Protein AF-A0A9W4T3N7-F1 (afdb_monomer_lite)

InterPro domains:
  IPR002043 Uracil-DNA glycosylase family 1 [cd10027] (283-373)
  IPR002305 Aminoacyl-tRNA synthetase, class Ic [PF00579] (2-232)
  IPR002306 Tryptophan-tRNA ligase [PR01039] (121-142)
  IPR002306 Tryptophan-tRNA ligase [PR01039] (175-185)
  IPR002306 Tryptophan-tRNA ligase [TIGR00233] (2-210)
  IPR014729 Rossmann-like alpha/beta/alpha sandwich fold [G3DSA:3.40.50.620] (2-275)
  IPR018085 Uracil-DNA glycosylase, active site [PS00130] (320-329)
  IPR036895 Uracil-DNA glycosylase-like domain superfamily [G3DSA:3.40.470.10] (276-375)
  IPR036895 Uracil-DNA glycosylase-like domain superfamily [SSF52141] (275-373)
  IPR050203 Tryptophan--tRNA ligase [PTHR43766] (2-276)

Organism: NCBI:txid1117311

Foldseek 3Di:
DLVVCLVCLVVDQAEAEPALLLVPQPDDPPDPSVVVLLLVLLLSVLLVRDLSYLYAYPVLACLLVVQLVVLVVLDDLVLLVPDPQLVVVCVVVVNDGDPSSSSVLSSVLSVQQLPDDDPPDEDEDEPVCVVSLVVSQSSQVSSCVVVVHNLGDRHHYDHDPDPPQAAFQAGLVHGADPVVVGDDDLPDDLVRLLVSLQPGDQVCLVRGPLNVVVCVVDVPLVPDDSNRNSNVSSVVSNVSSVSSVVSSVVCSVVSVVSRVVSSVVSNVSSCCSPPVVPCPDPVVVVVVVVVVVCLVPDDDPPRPCQAPVVCVQDPPVPDDDDDDDPDDDPDRQQRRNDPQAGPPLVDHDPVRVVVQVCCCVPVVDHGDSGRHPHD

Structure (mmCIF, N/CA/C/O backbone):
data_AF-A0A9W4T3N7-F1
#
_entry.id   AF-A0A9W4T3N7-F1
#
loop_
_atom_site.group_PDB
_atom_site.id
_atom_site.type_symbol
_atom_site.label_atom_id
_atom_site.label_alt_id
_atom_site.label_comp_id
_atom_site.label_asym_id
_atom_site.label_entity_id
_atom_site.label_seq_id
_atom_site.pdbx_PDB_ins_code
_atom_site.Cartn_x
_atom_site.Cartn_y
_atom_site.Cartn_z
_atom_site.occupancy
_atom_site.B_iso_or_equiv
_atom_site.auth_seq_id
_atom_site.auth_comp_id
_atom_site.auth_asym_id
_atom_site.auth_atom_id
_atom_site.pdbx_PDB_model_num
ATOM 1 N N . VAL A 1 1 ? 6.215 -7.880 -13.942 1.00 71.31 1 VAL A N 1
ATOM 2 C CA . VAL A 1 1 ? 4.908 -7.477 -13.373 1.00 71.31 1 VAL A CA 1
ATOM 3 C C . VAL A 1 1 ? 4.055 -6.769 -14.417 1.00 71.31 1 VAL A C 1
ATOM 5 O O . VAL A 1 1 ? 3.164 -7.428 -14.924 1.00 71.31 1 VAL A O 1
ATOM 8 N N . ILE A 1 2 ? 4.371 -5.537 -14.850 1.00 83.56 2 ILE A N 1
ATOM 9 C CA . ILE A 1 2 ? 3.553 -4.792 -15.842 1.00 83.56 2 ILE A CA 1
ATOM 10 C C . ILE A 1 2 ? 3.265 -5.611 -17.113 1.00 83.56 2 ILE A C 1
ATOM 12 O O . ILE A 1 2 ? 2.117 -5.724 -17.512 1.00 83.56 2 ILE A O 1
ATOM 16 N N . HIS A 1 3 ? 4.271 -6.270 -17.699 1.00 82.62 3 HIS A N 1
ATOM 17 C CA . HIS A 1 3 ? 4.066 -7.124 -18.880 1.00 82.62 3 HIS A CA 1
ATOM 18 C C . HIS A 1 3 ? 3.048 -8.259 -18.668 1.00 82.62 3 HIS A C 1
ATOM 20 O O . HIS A 1 3 ? 2.334 -8.618 -19.594 1.00 82.62 3 HIS A O 1
ATOM 26 N N . HIS A 1 4 ? 2.980 -8.829 -17.462 1.00 83.56 4 HIS A N 1
ATOM 27 C CA . HIS A 1 4 ? 1.992 -9.858 -17.140 1.00 83.56 4 HIS A CA 1
ATOM 28 C C . HIS A 1 4 ? 0.598 -9.237 -16.993 1.00 83.56 4 HIS A C 1
ATOM 30 O O . HIS A 1 4 ? -0.352 -9.750 -17.567 1.00 83.56 4 HIS A O 1
ATOM 36 N N . ILE A 1 5 ? 0.503 -8.080 -16.324 1.00 88.50 5 ILE A N 1
ATOM 37 C CA . ILE A 1 5 ? -0.749 -7.322 -16.194 1.00 88.50 5 ILE A CA 1
ATOM 38 C C . ILE A 1 5 ? -1.322 -6.973 -17.573 1.00 88.50 5 ILE A C 1
ATOM 40 O O . ILE A 1 5 ? -2.506 -7.180 -17.807 1.00 88.50 5 ILE A O 1
ATOM 44 N N . LEU A 1 6 ? -0.482 -6.544 -18.523 1.00 90.31 6 LEU A N 1
ATOM 45 C CA . LEU A 1 6 ? -0.919 -6.229 -19.888 1.00 90.31 6 LEU A CA 1
ATOM 46 C C . LEU A 1 6 ? -1.632 -7.395 -20.593 1.00 90.31 6 LEU A C 1
ATOM 48 O O . LEU A 1 6 ? -2.456 -7.136 -21.466 1.00 90.31 6 LEU A O 1
ATOM 52 N N . LYS A 1 7 ? -1.321 -8.649 -20.232 1.00 88.75 7 LYS A N 1
ATOM 53 C CA . LYS A 1 7 ? -1.946 -9.849 -20.809 1.00 88.75 7 LYS A CA 1
ATOM 54 C C . LYS A 1 7 ? -3.311 -10.166 -20.204 1.00 88.75 7 LYS A C 1
ATOM 56 O O . LYS A 1 7 ? -4.112 -10.773 -20.892 1.00 88.75 7 LYS A O 1
ATOM 61 N N . ILE A 1 8 ? -3.547 -9.772 -18.953 1.00 88.62 8 ILE A N 1
ATOM 62 C CA . ILE A 1 8 ? -4.749 -10.145 -18.188 1.00 88.62 8 ILE A CA 1
ATOM 63 C C . ILE A 1 8 ? -5.710 -8.971 -17.956 1.00 88.62 8 ILE A C 1
ATOM 65 O O . ILE A 1 8 ? -6.823 -9.176 -17.490 1.00 88.62 8 ILE A O 1
ATOM 69 N N . GLN A 1 9 ? -5.299 -7.735 -18.261 1.00 92.25 9 GLN A N 1
ATOM 70 C CA . GLN A 1 9 ? -6.059 -6.509 -17.957 1.00 92.25 9 GLN A CA 1
ATOM 71 C C . GLN A 1 9 ? -7.451 -6.422 -18.606 1.00 92.25 9 GLN A C 1
ATOM 73 O O . GLN A 1 9 ? -8.238 -5.557 -18.237 1.00 92.25 9 GLN A O 1
ATOM 78 N N . ASN A 1 10 ? -7.739 -7.269 -19.598 1.00 91.38 10 ASN A N 1
ATOM 79 C CA . ASN A 1 10 ? -9.054 -7.340 -20.236 1.00 91.38 10 ASN A CA 1
ATOM 80 C C . ASN A 1 10 ? -9.939 -8.446 -19.641 1.00 91.38 10 ASN A C 1
ATOM 82 O O . ASN A 1 10 ? -11.150 -8.401 -19.827 1.00 91.38 10 ASN A O 1
ATOM 86 N N . ASP A 1 11 ? -9.346 -9.394 -18.914 1.00 89.69 11 ASP A N 1
ATOM 87 C CA . ASP A 1 11 ? -10.037 -10.555 -18.343 1.00 89.69 11 ASP A CA 1
ATOM 88 C C . ASP A 1 11 ? -10.332 -10.370 -16.843 1.00 89.69 11 ASP A C 1
ATOM 90 O O . ASP A 1 11 ? -11.192 -11.050 -16.284 1.00 89.69 11 ASP A O 1
ATOM 94 N N . TYR A 1 12 ? -9.624 -9.445 -16.185 1.00 88.69 12 TYR A N 1
ATOM 95 C CA . TYR A 1 12 ? -9.721 -9.180 -14.749 1.00 88.69 12 TYR A CA 1
ATOM 96 C C . TYR A 1 12 ? -9.955 -7.698 -14.458 1.00 88.69 12 TYR A C 1
ATOM 98 O O . TYR A 1 12 ? -9.434 -6.820 -15.146 1.00 88.69 12 TYR A O 1
ATOM 106 N N . GLU A 1 13 ? -10.656 -7.416 -13.358 1.00 90.31 13 GLU A N 1
ATOM 107 C CA . GLU A 1 13 ? -10.581 -6.103 -12.718 1.00 90.31 13 GLU A CA 1
ATOM 108 C C . GLU A 1 13 ? -9.212 -5.975 -12.039 1.00 90.31 13 GLU A C 1
ATOM 110 O O . GLU A 1 13 ? -8.920 -6.646 -11.049 1.00 90.31 13 GLU A O 1
ATOM 115 N N . VAL A 1 14 ? -8.339 -5.142 -12.605 1.00 93.81 14 VAL A N 1
ATOM 116 C CA . VAL A 1 14 ? -6.969 -4.982 -12.112 1.00 93.81 14 VAL A CA 1
ATOM 117 C C . VAL A 1 14 ? -6.893 -3.765 -11.203 1.00 93.81 14 VAL A C 1
ATOM 119 O O . VAL A 1 14 ? -7.109 -2.639 -11.645 1.00 93.81 14 VAL A O 1
ATOM 122 N N . ILE A 1 15 ? -6.496 -3.977 -9.952 1.00 95.19 15 ILE A N 1
ATOM 123 C CA . ILE A 1 15 ? -6.216 -2.911 -8.987 1.00 95.19 15 ILE A CA 1
ATOM 124 C C . ILE A 1 15 ? -4.699 -2.742 -8.874 1.00 95.19 15 ILE A C 1
ATOM 126 O O . ILE A 1 15 ? -3.970 -3.709 -8.649 1.00 95.19 15 ILE A O 1
ATOM 130 N N . ILE A 1 16 ? -4.209 -1.511 -9.034 1.00 95.88 16 ILE A N 1
ATOM 131 C CA . ILE A 1 16 ? -2.785 -1.187 -8.895 1.00 95.88 16 ILE A CA 1
ATOM 132 C C . ILE A 1 16 ? -2.634 -0.066 -7.880 1.00 95.88 16 ILE A C 1
ATOM 134 O O . ILE A 1 16 ? -3.007 1.079 -8.120 1.00 95.88 16 ILE A O 1
ATOM 138 N N . MET A 1 17 ? -2.036 -0.398 -6.746 1.00 96.50 17 MET A N 1
ATOM 139 C CA . MET A 1 17 ? -1.778 0.562 -5.687 1.00 96.50 17 MET A CA 1
ATOM 140 C C . MET A 1 17 ? -0.408 1.217 -5.863 1.00 96.50 17 MET A C 1
ATOM 142 O O . MET A 1 17 ? 0.618 0.537 -5.956 1.00 96.50 17 MET A O 1
ATOM 146 N N . ILE A 1 18 ? -0.376 2.546 -5.836 1.00 96.38 18 ILE A N 1
ATOM 147 C CA . ILE A 1 18 ? 0.845 3.311 -5.596 1.00 96.38 18 ILE A CA 1
ATOM 148 C C . ILE A 1 18 ? 1.039 3.382 -4.081 1.00 96.38 18 ILE A C 1
ATOM 150 O O . ILE A 1 18 ? 0.340 4.114 -3.384 1.00 96.38 18 ILE A O 1
ATOM 154 N N . ALA A 1 19 ? 1.972 2.567 -3.594 1.00 94.62 19 ALA A N 1
ATOM 155 C CA . ALA A 1 19 ? 2.269 2.339 -2.183 1.00 94.62 19 ALA A CA 1
ATOM 156 C C . ALA A 1 19 ? 3.093 3.489 -1.564 1.00 94.62 19 ALA A C 1
ATOM 158 O O . ALA A 1 19 ? 4.269 3.326 -1.225 1.00 94.62 19 ALA A O 1
ATOM 159 N N . ASP A 1 20 ? 2.505 4.681 -1.481 1.00 94.00 20 ASP A N 1
ATOM 160 C CA . ASP A 1 20 ? 3.176 5.872 -0.961 1.00 94.00 20 ASP A CA 1
ATOM 161 C C . ASP A 1 20 ? 3.433 5.797 0.552 1.00 94.00 20 ASP A C 1
ATOM 163 O O . ASP A 1 20 ? 4.513 6.197 0.983 1.00 94.00 20 ASP A O 1
ATOM 167 N N . LEU A 1 21 ? 2.557 5.178 1.351 1.00 94.00 21 LEU A N 1
ATOM 168 C CA . LEU A 1 21 ? 2.820 4.955 2.782 1.00 94.00 21 LEU A CA 1
ATOM 169 C C . LEU A 1 21 ? 4.005 4.004 3.007 1.00 94.00 21 LEU A C 1
ATOM 171 O O . LEU A 1 21 ? 4.862 4.276 3.845 1.00 94.00 21 LEU A O 1
ATOM 175 N N . HIS A 1 22 ? 4.133 2.940 2.203 1.00 93.94 22 HIS A N 1
ATOM 176 C CA . HIS A 1 22 ? 5.321 2.066 2.239 1.00 93.94 22 HIS A CA 1
ATOM 177 C C . HIS A 1 22 ? 6.610 2.806 1.883 1.00 93.94 22 HIS A C 1
ATOM 179 O O . HIS A 1 22 ? 7.685 2.449 2.359 1.00 93.94 22 HIS A O 1
ATOM 185 N N . SER A 1 23 ? 6.533 3.846 1.052 1.00 91.06 23 SER A N 1
ATOM 186 C CA . SER A 1 23 ? 7.713 4.646 0.716 1.00 91.06 23 SER A CA 1
ATOM 187 C C . SER A 1 23 ? 8.202 5.517 1.880 1.00 91.06 23 SER A C 1
ATOM 189 O O . SER A 1 23 ? 9.373 5.894 1.898 1.00 91.06 23 SER A O 1
ATOM 191 N N . LEU A 1 24 ? 7.347 5.775 2.878 1.00 90.62 24 LEU A N 1
ATOM 192 C CA . LEU A 1 24 ? 7.669 6.565 4.068 1.00 90.62 24 LEU A CA 1
ATOM 193 C C . LEU A 1 24 ? 8.380 5.761 5.167 1.00 90.62 24 LEU A C 1
ATOM 195 O O . LEU A 1 24 ? 8.830 6.357 6.142 1.00 90.62 24 LEU A O 1
ATOM 199 N N . THR A 1 25 ? 8.554 4.439 5.019 1.00 90.56 25 THR A N 1
ATOM 200 C CA . THR A 1 25 ? 9.294 3.627 6.009 1.00 90.56 25 THR A CA 1
ATOM 201 C C . THR A 1 25 ? 10.758 4.048 6.142 1.00 90.56 25 THR A C 1
ATOM 203 O O . THR A 1 25 ? 11.396 3.757 7.149 1.00 90.56 25 THR A O 1
ATOM 206 N N . ILE A 1 26 ? 11.303 4.690 5.103 1.00 87.25 26 ILE A N 1
ATOM 207 C CA . ILE A 1 26 ? 12.635 5.303 5.088 1.00 87.25 26 ILE A CA 1
ATOM 208 C C . ILE A 1 26 ? 12.457 6.729 4.539 1.00 87.25 26 ILE A C 1
ATOM 210 O O . ILE A 1 26 ? 12.508 6.933 3.319 1.00 87.25 26 ILE A O 1
ATOM 214 N N . PRO A 1 27 ? 12.157 7.713 5.407 1.00 81.38 27 PRO A N 1
ATOM 215 C CA . PRO A 1 27 ? 11.766 9.046 4.977 1.00 81.38 27 PRO A CA 1
ATOM 216 C C . PRO A 1 27 ? 12.944 9.806 4.359 1.00 81.38 27 PRO A C 1
ATOM 218 O O . PRO A 1 27 ? 14.017 9.939 4.940 1.00 81.38 27 PRO A O 1
ATOM 221 N N . LYS A 1 28 ? 12.718 10.362 3.169 1.00 84.44 28 LYS A N 1
ATOM 222 C CA . LYS A 1 28 ? 13.670 11.220 2.448 1.00 84.44 28 LYS A CA 1
ATOM 223 C C . LYS A 1 28 ? 13.238 12.683 2.516 1.00 84.44 28 LYS A C 1
ATOM 225 O O . LYS A 1 28 ? 12.189 13.026 1.974 1.00 84.44 28 LYS A O 1
ATOM 230 N N . LYS A 1 29 ? 14.063 13.533 3.139 1.00 81.06 29 LYS A N 1
ATOM 231 C CA . LYS A 1 29 ? 13.754 14.945 3.446 1.00 81.06 29 LYS A CA 1
ATOM 232 C C . LYS A 1 29 ? 13.359 15.784 2.224 1.00 81.06 29 LYS A C 1
ATOM 234 O O . LYS A 1 29 ? 12.454 16.600 2.315 1.00 81.06 29 LYS A O 1
ATOM 239 N N . GLU A 1 30 ? 14.014 15.572 1.087 1.00 84.88 30 GLU A N 1
ATOM 240 C CA . GLU A 1 30 ? 13.841 16.397 -0.121 1.00 84.88 30 GLU A CA 1
ATOM 241 C C . GLU A 1 30 ? 12.991 15.712 -1.205 1.00 84.88 30 GLU A C 1
ATOM 243 O O . GLU A 1 30 ? 12.921 16.166 -2.347 1.00 84.88 30 GLU A O 1
ATOM 248 N N . PHE A 1 31 ? 12.351 14.583 -0.888 1.00 84.31 31 PHE A N 1
ATOM 249 C CA . PHE A 1 31 ? 11.615 13.811 -1.883 1.00 84.31 31 PHE A CA 1
ATOM 250 C C . PHE A 1 31 ? 10.171 14.305 -2.016 1.00 84.31 31 PHE A C 1
ATOM 252 O O . PHE A 1 31 ? 9.379 14.222 -1.080 1.00 84.31 31 PHE A O 1
ATOM 259 N N . ASN A 1 32 ? 9.800 14.783 -3.205 1.00 88.75 32 ASN A N 1
ATOM 260 C CA . ASN A 1 32 ? 8.427 15.191 -3.496 1.00 88.75 32 ASN A CA 1
ATOM 261 C C . ASN A 1 32 ? 7.556 13.963 -3.819 1.00 88.75 32 ASN A C 1
ATOM 263 O O . ASN A 1 32 ? 7.391 13.585 -4.982 1.00 88.75 32 ASN A O 1
ATOM 267 N N . TYR A 1 33 ? 7.012 13.328 -2.776 1.00 85.88 33 TYR A N 1
ATOM 268 C CA . TYR A 1 33 ? 6.170 12.132 -2.908 1.00 85.88 33 TYR A CA 1
ATOM 269 C C . TYR A 1 33 ? 4.942 12.382 -3.788 1.00 85.88 33 TYR A C 1
ATOM 271 O O . TYR A 1 33 ? 4.639 11.554 -4.643 1.00 85.88 33 TYR A O 1
ATOM 279 N N . GLN A 1 34 ? 4.287 13.539 -3.649 1.00 86.88 34 GLN A N 1
ATOM 280 C CA . GLN A 1 34 ? 3.078 13.873 -4.410 1.00 86.88 34 GLN A CA 1
ATOM 281 C C . GLN A 1 34 ? 3.342 13.892 -5.917 1.00 86.88 34 GLN A C 1
ATOM 283 O O . GLN A 1 34 ? 2.660 13.214 -6.680 1.00 86.88 34 GLN A O 1
ATOM 288 N N . THR A 1 35 ? 4.390 14.594 -6.353 1.00 90.38 35 THR A N 1
ATOM 289 C CA . THR A 1 35 ? 4.757 14.644 -7.778 1.00 90.38 35 THR A CA 1
ATOM 290 C C . THR A 1 35 ? 5.099 13.249 -8.298 1.00 90.38 35 THR A C 1
ATOM 292 O O . THR A 1 35 ? 4.663 12.854 -9.377 1.00 90.38 35 THR A O 1
ATOM 295 N N . LYS A 1 36 ? 5.818 12.452 -7.499 1.00 91.62 36 LYS A N 1
ATOM 296 C CA . LYS A 1 36 ? 6.228 11.093 -7.879 1.00 91.62 36 LYS A CA 1
ATOM 297 C C . LYS A 1 36 ? 5.055 10.126 -7.992 1.00 91.62 36 LYS A C 1
ATOM 299 O O . LYS A 1 36 ? 5.118 9.222 -8.821 1.00 91.62 36 LYS A O 1
ATOM 304 N N . VAL A 1 37 ? 3.989 10.325 -7.219 1.00 94.25 37 VAL A N 1
ATOM 305 C CA . VAL A 1 37 ? 2.734 9.577 -7.364 1.00 94.25 37 VAL A CA 1
ATOM 306 C C . VAL A 1 37 ? 2.116 9.835 -8.741 1.00 94.25 37 VAL A C 1
ATOM 308 O O . VAL A 1 37 ? 1.840 8.877 -9.464 1.00 94.25 37 VAL A O 1
ATOM 311 N N . PHE A 1 38 ? 1.972 11.100 -9.148 1.00 94.75 38 PHE A N 1
ATOM 312 C CA . PHE A 1 38 ? 1.405 11.448 -10.457 1.00 94.75 38 PHE A CA 1
ATOM 313 C C . PHE A 1 38 ? 2.276 10.958 -11.621 1.00 94.75 38 PHE A C 1
ATOM 315 O O . PHE A 1 38 ? 1.761 10.350 -12.561 1.00 94.75 38 PHE A O 1
ATOM 322 N N . GLU A 1 39 ? 3.596 11.148 -11.537 1.00 94.69 39 GLU A N 1
ATOM 323 C CA . GLU A 1 39 ? 4.541 10.644 -12.539 1.00 94.69 39 GLU A CA 1
ATOM 324 C C . GLU A 1 39 ? 4.481 9.112 -12.653 1.00 94.69 39 GLU A C 1
ATOM 326 O O . GLU A 1 39 ? 4.445 8.570 -13.757 1.00 94.69 39 GLU A O 1
ATOM 331 N N . MET A 1 40 ? 4.435 8.395 -11.524 1.00 95.12 40 MET A N 1
ATOM 332 C CA . MET A 1 40 ? 4.336 6.933 -11.515 1.00 95.12 40 MET A CA 1
ATOM 333 C C . MET A 1 40 ? 3.019 6.462 -12.136 1.00 95.12 40 MET A C 1
ATOM 335 O O . MET A 1 40 ? 3.030 5.558 -12.969 1.00 95.12 40 MET A O 1
ATOM 339 N N . ALA A 1 41 ? 1.896 7.079 -11.765 1.00 95.94 41 ALA A N 1
ATOM 340 C CA . ALA A 1 41 ? 0.586 6.739 -12.307 1.00 95.94 41 ALA A CA 1
ATOM 341 C C . ALA A 1 41 ? 0.542 6.948 -13.829 1.00 95.94 41 ALA A C 1
ATOM 343 O O . ALA A 1 41 ? 0.159 6.044 -14.574 1.00 95.94 41 ALA A O 1
ATOM 344 N N . ALA A 1 42 ? 1.009 8.106 -14.305 1.00 96.31 42 ALA A N 1
ATOM 345 C CA . ALA A 1 42 ? 1.078 8.408 -15.731 1.00 96.31 42 ALA A CA 1
ATOM 346 C C . ALA A 1 42 ? 2.015 7.441 -16.470 1.00 96.31 42 ALA A C 1
ATOM 348 O O . ALA A 1 42 ? 1.720 7.027 -17.590 1.00 96.31 42 ALA A O 1
ATOM 349 N N . LEU A 1 43 ? 3.128 7.034 -15.849 1.00 96.12 43 LEU A N 1
ATOM 350 C CA . LEU A 1 43 ? 4.077 6.092 -16.442 1.00 96.12 43 LEU A CA 1
ATOM 351 C C . LEU A 1 43 ? 3.494 4.681 -16.558 1.00 96.12 43 LEU A C 1
ATOM 353 O O . LEU A 1 43 ? 3.719 4.005 -17.563 1.00 96.12 43 LEU A O 1
ATOM 357 N N . LEU A 1 44 ? 2.724 4.244 -15.561 1.00 95.62 44 LEU A N 1
ATOM 358 C CA . LEU A 1 44 ? 2.028 2.960 -15.578 1.00 95.62 44 LEU A CA 1
ATOM 359 C C . LEU A 1 44 ? 1.019 2.892 -16.737 1.00 95.62 44 LEU A C 1
ATOM 361 O O . LEU A 1 44 ? 1.066 1.940 -17.518 1.00 95.62 44 LEU A O 1
ATOM 365 N N . TYR A 1 45 ? 0.193 3.924 -16.932 1.00 95.75 45 TYR A N 1
ATOM 366 C CA . TYR A 1 45 ? -0.656 4.028 -18.128 1.00 95.75 45 TYR A CA 1
ATOM 367 C C . TYR A 1 45 ? 0.167 4.169 -19.420 1.00 95.75 45 TYR A C 1
ATOM 369 O O . TYR A 1 45 ? -0.153 3.557 -20.441 1.00 95.75 45 TYR A O 1
ATOM 377 N N . GLY A 1 46 ? 1.292 4.891 -19.374 1.00 95.12 46 GLY A N 1
ATOM 378 C CA . GLY A 1 46 ? 2.248 5.014 -20.479 1.00 95.12 46 GLY A CA 1
ATOM 379 C C . GLY A 1 46 ? 2.772 3.665 -20.983 1.00 95.12 46 GLY A C 1
ATOM 380 O O . GLY A 1 46 ? 2.957 3.470 -22.186 1.00 95.12 46 GLY A O 1
ATOM 381 N N . CYS A 1 47 ? 2.917 2.688 -20.084 1.00 94.88 47 CYS A N 1
ATOM 382 C CA . CYS A 1 47 ? 3.314 1.319 -20.416 1.00 94.88 47 CYS A CA 1
ATOM 383 C C . CYS A 1 47 ? 2.241 0.525 -21.186 1.00 94.88 47 CYS A C 1
ATOM 385 O O . CYS A 1 47 ? 2.520 -0.587 -21.633 1.00 94.88 47 CYS A O 1
ATOM 387 N N . GLY A 1 48 ? 1.042 1.083 -21.383 1.00 93.69 48 GLY A N 1
ATOM 388 C CA . GLY A 1 48 ? -0.051 0.472 -22.141 1.00 93.69 48 GLY A CA 1
ATOM 389 C C . GLY A 1 48 ? -1.152 -0.151 -21.285 1.00 93.69 48 GLY A C 1
ATOM 390 O O . GLY A 1 48 ? -1.966 -0.899 -21.825 1.00 93.69 48 GLY A O 1
ATOM 391 N N . LEU A 1 49 ? -1.173 0.131 -19.978 1.00 94.31 49 LEU A N 1
ATOM 392 C CA . LEU A 1 49 ? -2.337 -0.180 -19.153 1.00 94.31 49 LEU A CA 1
ATOM 393 C C . LEU A 1 49 ? -3.513 0.684 -19.621 1.00 94.31 49 LEU A C 1
ATOM 395 O O . LEU A 1 49 ? -3.332 1.870 -19.904 1.00 94.31 49 LEU A O 1
ATOM 399 N N . ASN A 1 50 ? -4.693 0.088 -19.745 1.00 88.81 50 ASN A N 1
ATOM 400 C CA . ASN A 1 50 ? -5.918 0.795 -20.107 1.00 88.81 50 ASN A CA 1
ATOM 401 C C . ASN A 1 50 ? -6.716 1.210 -18.856 1.00 88.81 50 ASN A C 1
ATOM 403 O O . ASN A 1 50 ? -6.340 0.900 -17.726 1.00 88.81 50 ASN A O 1
ATOM 407 N N . GLU A 1 51 ? -7.828 1.917 -19.057 1.00 77.69 51 GLU A N 1
ATOM 408 C CA . GLU A 1 51 ? -8.668 2.451 -17.973 1.00 77.69 51 GLU A CA 1
ATOM 409 C C . GLU A 1 51 ? -9.381 1.369 -17.135 1.00 77.69 51 GLU A C 1
ATOM 411 O O . GLU A 1 51 ? -9.917 1.682 -16.069 1.00 77.69 51 GLU A O 1
ATOM 416 N N . ASN A 1 52 ? -9.349 0.093 -17.554 1.00 83.69 52 ASN A N 1
ATOM 417 C CA . ASN A 1 52 ? -9.816 -1.019 -16.717 1.00 83.69 52 ASN A CA 1
ATOM 418 C C . ASN A 1 52 ? -8.867 -1.268 -15.537 1.00 83.69 52 ASN A C 1
ATOM 420 O O . ASN A 1 52 ? -9.291 -1.786 -14.504 1.00 83.69 52 ASN A O 1
ATOM 424 N N . CYS A 1 53 ? -7.596 -0.871 -15.660 1.00 93.69 53 CYS A N 1
ATOM 425 C CA . CYS A 1 53 ? -6.646 -0.900 -14.558 1.00 93.69 53 CYS A CA 1
ATOM 426 C C . CYS A 1 53 ? -6.908 0.277 -13.610 1.00 93.69 53 CYS A C 1
ATOM 428 O O . CYS A 1 53 ? -6.591 1.426 -13.914 1.00 93.69 53 CYS A O 1
ATOM 430 N N . LYS A 1 54 ? -7.438 -0.006 -12.421 1.00 95.56 54 LYS A N 1
ATOM 431 C CA . LYS A 1 54 ? -7.681 0.992 -11.379 1.00 95.56 54 LYS A CA 1
ATOM 432 C C . LYS A 1 54 ? -6.392 1.296 -10.626 1.00 95.56 54 LYS A C 1
ATOM 434 O O . LYS A 1 54 ? -6.078 0.677 -9.609 1.00 95.56 54 LYS A O 1
ATOM 439 N N . ILE A 1 55 ? -5.636 2.255 -11.153 1.00 97.12 55 ILE A N 1
ATOM 440 C CA . ILE A 1 55 ? -4.466 2.817 -10.473 1.00 97.12 55 ILE A CA 1
ATOM 441 C C . ILE A 1 55 ? -4.933 3.826 -9.426 1.00 97.12 55 ILE A C 1
ATOM 443 O O . ILE A 1 55 ? -5.671 4.746 -9.774 1.00 97.12 55 ILE A O 1
ATOM 447 N N . TYR A 1 56 ? -4.510 3.670 -8.174 1.00 97.19 56 TYR A N 1
ATOM 448 C CA . TYR A 1 56 ? -4.907 4.544 -7.064 1.00 97.19 56 TYR A CA 1
ATOM 449 C C . TYR A 1 56 ? -3.757 4.746 -6.066 1.00 97.19 56 TYR A C 1
ATOM 451 O O . TYR A 1 56 ? -2.741 4.048 -6.123 1.00 97.19 56 TYR A O 1
ATOM 459 N N . VAL A 1 57 ? -3.904 5.711 -5.159 1.00 97.38 57 VAL A N 1
ATOM 460 C CA . VAL A 1 57 ? -2.884 6.081 -4.163 1.00 97.38 57 VAL A CA 1
ATOM 461 C C . VAL A 1 57 ? -3.239 5.488 -2.801 1.00 97.38 57 VAL A C 1
ATOM 463 O O . VAL A 1 57 ? -4.355 5.687 -2.322 1.00 97.38 57 VAL A O 1
ATOM 466 N N . GLN A 1 58 ? -2.302 4.783 -2.160 1.00 97.56 58 GLN A N 1
ATOM 467 C CA . GLN A 1 58 ? -2.548 4.090 -0.889 1.00 97.56 58 GLN A CA 1
ATOM 468 C C . GLN A 1 58 ? -3.043 5.047 0.207 1.00 97.56 58 GLN A C 1
ATOM 470 O O . GLN A 1 58 ? -4.086 4.794 0.804 1.00 97.56 58 GLN A O 1
ATOM 475 N N . SER A 1 59 ? -2.365 6.179 0.417 1.00 94.94 59 SER A N 1
ATOM 476 C CA . SER A 1 59 ? -2.743 7.183 1.426 1.00 94.94 59 SER A CA 1
ATOM 477 C C . SER A 1 59 ? -4.120 7.830 1.220 1.00 94.94 59 SER A C 1
ATOM 479 O O . SER A 1 59 ? -4.663 8.422 2.150 1.00 94.94 59 SER A O 1
ATOM 481 N N . SER A 1 60 ? -4.719 7.714 0.028 1.00 94.75 60 SER A N 1
ATOM 482 C CA . SER A 1 60 ? -6.059 8.255 -0.256 1.00 94.75 60 SER A CA 1
ATOM 483 C C . SER A 1 60 ? -7.203 7.385 0.284 1.00 94.75 60 SER A C 1
ATOM 485 O O . SER A 1 60 ? -8.366 7.789 0.221 1.00 94.75 60 SER A O 1
ATOM 487 N N . VAL A 1 61 ? -6.885 6.203 0.818 1.00 95.56 61 VAL A N 1
ATOM 488 C CA . VAL A 1 61 ? -7.830 5.226 1.372 1.00 95.56 61 VAL A CA 1
ATOM 489 C C . VAL A 1 61 ? -7.401 4.928 2.817 1.00 95.56 61 VAL A C 1
ATOM 491 O O . VAL A 1 61 ? -6.457 4.173 3.048 1.00 95.56 61 VAL A O 1
ATOM 494 N N . SER A 1 62 ? -8.050 5.557 3.807 1.00 93.62 62 SER A N 1
ATOM 495 C CA . SER A 1 62 ? -7.658 5.446 5.228 1.00 93.62 62 SER A CA 1
ATOM 496 C C . SER A 1 62 ? -7.821 4.031 5.774 1.00 93.62 62 SER A C 1
ATOM 498 O O . SER A 1 62 ? -7.117 3.629 6.700 1.00 93.62 62 SER A O 1
ATOM 500 N N . GLU A 1 63 ? -8.696 3.255 5.141 1.00 94.19 63 GLU A N 1
ATOM 501 C CA . GLU A 1 63 ? -9.018 1.880 5.480 1.00 94.19 63 GLU A CA 1
ATOM 502 C C . GLU A 1 63 ? -7.781 0.961 5.493 1.00 94.19 63 GLU A C 1
ATOM 504 O O . GLU A 1 63 ? -7.753 -0.010 6.246 1.00 94.19 63 GLU A O 1
ATOM 509 N N . HIS A 1 64 ? -6.719 1.279 4.738 1.00 96.31 64 HIS A N 1
ATOM 510 C CA . HIS A 1 64 ? -5.440 0.548 4.809 1.00 96.31 64 HIS A CA 1
ATOM 511 C C . HIS A 1 64 ? -4.831 0.589 6.210 1.00 96.31 64 HIS A C 1
ATOM 513 O O . HIS A 1 64 ? -4.438 -0.440 6.760 1.00 96.31 64 HIS A O 1
ATOM 519 N N . LEU A 1 65 ? -4.791 1.780 6.811 1.00 94.19 65 LEU A N 1
ATOM 520 C CA . LEU A 1 65 ? -4.256 1.990 8.155 1.00 94.19 65 LEU A CA 1
ATOM 521 C C . LEU A 1 65 ? -5.210 1.459 9.227 1.00 94.19 65 LEU A C 1
ATOM 523 O O . LEU A 1 65 ? -4.759 0.883 10.215 1.00 94.19 65 LEU A O 1
ATOM 527 N N . GLU A 1 66 ? -6.520 1.606 9.023 1.00 91.56 66 GLU A N 1
ATOM 528 C CA . GLU A 1 66 ? -7.532 1.062 9.935 1.00 91.56 66 GLU A CA 1
ATOM 529 C C . GLU A 1 66 ? -7.434 -0.466 10.015 1.00 91.56 66 GLU A C 1
ATOM 531 O O . GLU A 1 66 ? -7.357 -1.027 11.110 1.00 91.56 66 GLU A O 1
ATOM 536 N N . LEU A 1 67 ? -7.361 -1.150 8.867 1.00 94.00 67 LEU A N 1
ATOM 537 C CA . LEU A 1 67 ? -7.215 -2.601 8.837 1.00 94.00 67 LEU A CA 1
ATOM 538 C C . LEU A 1 67 ? -5.841 -3.039 9.355 1.00 94.00 67 LEU A C 1
ATOM 540 O O . LEU A 1 67 ? -5.779 -3.981 10.140 1.00 94.00 67 LEU A O 1
ATOM 544 N N . MET A 1 68 ? -4.750 -2.348 9.004 1.00 96.31 68 MET A N 1
ATOM 545 C CA . MET A 1 68 ? -3.430 -2.610 9.595 1.00 96.31 68 MET A CA 1
ATOM 546 C C . MET A 1 68 ? -3.493 -2.568 11.127 1.00 96.31 68 MET A C 1
ATOM 548 O O . MET A 1 68 ? -2.955 -3.456 11.791 1.00 96.31 68 MET A O 1
ATOM 552 N N . ASN A 1 69 ? -4.176 -1.568 11.692 1.00 92.31 69 ASN A N 1
ATOM 553 C CA . ASN A 1 69 ? -4.334 -1.433 13.133 1.00 92.31 69 ASN A CA 1
ATOM 554 C C . ASN A 1 69 ? -5.120 -2.607 13.733 1.00 92.31 69 ASN A C 1
ATOM 556 O O . ASN A 1 69 ? -4.689 -3.157 14.742 1.00 92.31 69 ASN A O 1
ATOM 560 N N . LEU A 1 70 ? -6.207 -3.048 13.087 1.00 92.12 70 LEU A N 1
ATOM 561 C CA . LEU A 1 70 ? -6.978 -4.229 13.508 1.00 92.12 70 LEU A CA 1
ATOM 562 C C . LEU A 1 70 ? -6.179 -5.535 13.414 1.00 92.12 70 LEU A C 1
ATOM 564 O O . LEU A 1 70 ? -6.387 -6.444 14.211 1.00 92.12 70 LEU A O 1
ATOM 568 N N . LEU A 1 71 ? -5.266 -5.642 12.451 1.00 95.38 71 LEU A N 1
ATOM 569 C CA . LEU A 1 71 ? -4.410 -6.812 12.272 1.00 95.38 71 LEU A CA 1
ATOM 570 C C . LEU A 1 71 ? -3.237 -6.848 13.264 1.00 95.38 71 LEU A C 1
ATOM 572 O O . LEU A 1 71 ? -2.776 -7.930 13.634 1.00 95.38 71 LEU A O 1
ATOM 576 N N . SER A 1 72 ? -2.751 -5.682 13.696 1.00 95.00 72 SER A N 1
ATOM 577 C CA . SER A 1 72 ? -1.541 -5.550 14.515 1.00 95.00 72 SER A CA 1
ATOM 578 C C . SER A 1 72 ? -1.523 -6.372 15.820 1.00 95.00 72 SER A C 1
ATOM 580 O O . SER A 1 72 ? -0.467 -6.935 16.115 1.00 95.00 72 SER A O 1
ATOM 582 N N . PRO A 1 73 ? -2.635 -6.578 16.563 1.00 95.19 73 PRO A N 1
ATOM 583 C CA . PRO A 1 73 ? -2.619 -7.379 17.791 1.00 95.19 73 PRO A CA 1
ATOM 584 C C . PRO A 1 73 ? -2.392 -8.877 17.542 1.00 95.19 73 PRO A C 1
ATOM 586 O O . PRO A 1 73 ? -2.068 -9.622 18.464 1.00 95.19 73 PRO A O 1
ATOM 589 N N . HIS A 1 74 ? -2.555 -9.344 16.300 1.00 95.94 74 HIS A N 1
ATOM 590 C CA . HIS A 1 74 ? -2.443 -10.759 15.935 1.00 95.94 74 HIS A CA 1
ATOM 591 C C . HIS A 1 74 ? -1.022 -11.164 15.510 1.00 95.94 74 HIS A C 1
ATOM 593 O O . HIS A 1 74 ? -0.773 -12.322 15.144 1.00 95.94 74 HIS A O 1
ATOM 599 N N . ILE A 1 75 ? -0.059 -10.244 15.580 1.00 95.62 75 ILE A N 1
ATOM 600 C CA . ILE A 1 75 ? 1.339 -10.495 15.243 1.00 95.62 75 ILE A CA 1
ATOM 601 C C . ILE A 1 75 ? 2.277 -9.953 16.318 1.00 95.62 75 ILE A C 1
ATOM 603 O O . ILE A 1 75 ? 2.060 -8.896 16.893 1.00 95.62 75 ILE A O 1
ATOM 607 N N . THR A 1 76 ? 3.333 -10.709 16.613 1.00 95.06 76 THR A N 1
ATOM 608 C CA . THR A 1 76 ? 4.303 -10.330 17.640 1.00 95.06 76 THR A CA 1
ATOM 609 C C . THR A 1 76 ? 5.437 -9.509 17.041 1.00 95.06 76 THR A C 1
ATOM 611 O O . THR A 1 76 ? 5.848 -9.726 15.899 1.00 95.06 76 THR A O 1
ATOM 614 N N . VAL A 1 77 ? 6.007 -8.625 17.860 1.00 94.75 77 VAL A N 1
ATOM 615 C CA . VAL A 1 77 ? 7.219 -7.864 17.522 1.00 94.75 77 VAL A CA 1
ATOM 616 C C . VAL A 1 77 ? 8.365 -8.797 17.121 1.00 94.75 77 VAL A C 1
ATOM 618 O O . VAL A 1 77 ? 9.026 -8.538 16.122 1.00 94.75 77 VAL A O 1
ATOM 621 N N . GLY A 1 78 ? 8.556 -9.915 17.833 1.00 94.44 78 GLY A N 1
ATOM 622 C CA . GLY A 1 78 ? 9.594 -10.901 17.506 1.00 94.44 78 GLY A CA 1
ATOM 623 C C . GLY A 1 78 ? 9.452 -11.471 16.091 1.00 94.44 78 GLY A C 1
ATOM 624 O O . GLY A 1 78 ? 10.418 -11.477 15.337 1.00 94.44 78 GLY A O 1
ATOM 625 N N . LYS A 1 79 ? 8.228 -11.837 15.677 1.00 93.81 79 LYS A N 1
ATOM 626 C CA . LYS A 1 79 ? 7.978 -12.361 14.324 1.00 93.81 79 LYS A CA 1
ATOM 627 C C . LYS A 1 79 ? 8.299 -11.336 13.231 1.00 93.81 79 LYS A C 1
ATOM 629 O O . LYS A 1 79 ? 8.810 -11.712 12.181 1.00 93.81 79 LYS A O 1
ATOM 634 N N . LEU A 1 80 ? 8.005 -10.058 13.473 1.00 94.62 80 LEU A N 1
ATOM 635 C CA . LEU A 1 80 ? 8.367 -8.970 12.557 1.00 94.62 80 LEU A CA 1
ATOM 636 C C . LEU A 1 80 ? 9.883 -8.727 12.538 1.00 94.62 80 LEU A C 1
ATOM 638 O O . LEU A 1 80 ? 10.467 -8.552 11.471 1.00 94.62 80 LEU A O 1
ATOM 642 N N . GLY A 1 81 ? 10.527 -8.778 13.705 1.00 93.06 81 GLY A N 1
ATOM 643 C CA . GLY A 1 81 ? 11.974 -8.631 13.847 1.00 93.06 81 GLY A CA 1
ATOM 644 C C . GLY A 1 81 ? 12.771 -9.735 13.151 1.00 93.06 81 GLY A C 1
ATOM 645 O O . GLY A 1 81 ? 13.901 -9.495 12.732 1.00 93.06 81 GLY A O 1
ATOM 646 N N . ASP A 1 82 ? 12.180 -10.919 12.970 1.00 92.25 82 ASP A N 1
ATOM 647 C CA . ASP A 1 82 ? 12.810 -12.054 12.292 1.00 92.25 82 ASP A CA 1
ATOM 648 C C . ASP A 1 82 ? 12.775 -12.007 10.764 1.00 92.25 82 ASP A C 1
ATOM 650 O O . ASP A 1 82 ? 13.445 -12.813 10.110 1.00 92.25 82 ASP A O 1
ATOM 654 N N . MET A 1 83 ? 12.051 -11.055 10.177 1.00 91.19 83 MET A N 1
ATOM 655 C CA . MET A 1 83 ? 11.967 -10.930 8.726 1.00 91.19 83 MET A CA 1
ATOM 656 C C . MET A 1 83 ? 13.315 -10.560 8.107 1.00 91.19 83 MET A C 1
ATOM 658 O O . MET A 1 83 ? 13.986 -9.626 8.549 1.00 91.19 83 MET A O 1
ATOM 662 N N . ILE A 1 84 ? 13.685 -11.255 7.027 1.00 90.38 84 ILE A N 1
ATOM 663 C CA . ILE A 1 84 ? 14.987 -11.073 6.369 1.00 90.38 84 ILE A CA 1
ATOM 664 C C . ILE A 1 84 ? 15.079 -9.652 5.807 1.00 90.38 84 ILE A C 1
ATOM 666 O O . ILE A 1 84 ? 16.043 -8.940 6.062 1.00 90.38 84 ILE A O 1
ATOM 670 N N . GLN A 1 85 ? 14.018 -9.179 5.144 1.00 87.25 85 GLN A N 1
ATOM 671 C CA . GLN A 1 85 ? 13.964 -7.826 4.587 1.00 87.25 85 GLN A CA 1
ATOM 672 C C . GLN A 1 85 ? 14.030 -6.738 5.666 1.00 87.25 85 GLN A C 1
ATOM 674 O O . GLN A 1 85 ? 14.460 -5.627 5.360 1.00 87.25 85 GLN A O 1
ATOM 679 N N . TYR A 1 86 ? 13.573 -7.016 6.893 1.00 91.69 86 TYR A N 1
ATOM 680 C CA . TYR A 1 86 ? 13.720 -6.080 8.006 1.00 91.69 86 TYR A CA 1
ATOM 681 C C . TYR A 1 86 ? 15.190 -6.001 8.423 1.00 91.69 86 TYR A C 1
ATOM 683 O O . TYR A 1 86 ? 15.764 -4.916 8.367 1.00 91.69 86 TYR A O 1
ATOM 691 N N . LYS A 1 87 ? 15.818 -7.146 8.725 1.00 91.38 87 LYS A N 1
ATOM 692 C CA . LYS A 1 87 ? 17.238 -7.235 9.110 1.00 91.38 87 LYS A CA 1
ATOM 693 C C . LYS A 1 87 ? 18.152 -6.576 8.065 1.00 91.38 87 LYS A C 1
ATOM 695 O O . LYS A 1 87 ? 18.914 -5.677 8.411 1.00 91.38 87 LYS A O 1
ATOM 700 N N . ASP A 1 88 ? 17.969 -6.908 6.786 1.00 89.94 88 ASP A N 1
ATOM 701 C CA . ASP A 1 88 ? 18.751 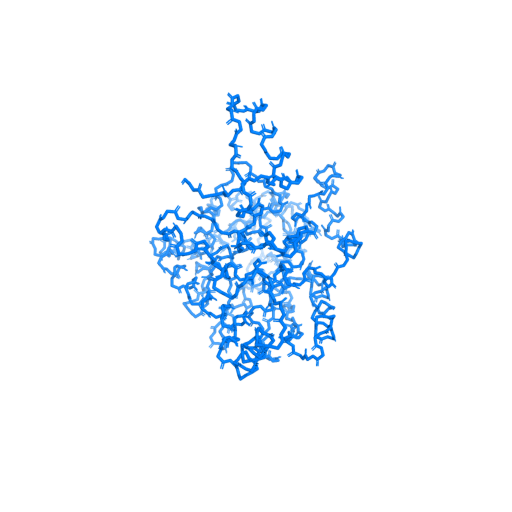-6.353 5.671 1.00 89.94 88 ASP A CA 1
ATOM 702 C C . ASP A 1 88 ? 18.611 -4.828 5.529 1.00 89.94 88 ASP A C 1
ATOM 704 O O . ASP A 1 88 ? 19.551 -4.138 5.129 1.00 89.94 88 ASP A O 1
ATOM 708 N N . LYS A 1 89 ? 17.410 -4.281 5.767 1.00 88.69 89 LYS A N 1
ATOM 709 C CA . LYS A 1 89 ? 17.170 -2.833 5.663 1.00 88.69 89 LYS A CA 1
ATOM 710 C C . LYS A 1 89 ? 17.701 -2.097 6.889 1.00 88.69 89 LYS A C 1
ATOM 712 O O . LYS A 1 89 ? 18.287 -1.037 6.723 1.00 88.69 89 LYS A O 1
ATOM 717 N N . VAL A 1 90 ? 17.547 -2.660 8.086 1.00 90.56 90 VAL A N 1
ATOM 718 C CA . VAL A 1 90 ? 18.116 -2.095 9.319 1.00 90.56 90 VAL A CA 1
ATOM 719 C C . VAL A 1 90 ? 19.634 -1.993 9.219 1.00 90.56 90 VAL A C 1
ATOM 721 O O . VAL A 1 90 ? 20.195 -0.952 9.550 1.00 90.56 90 VAL A O 1
ATOM 724 N N . GLU A 1 91 ? 20.298 -3.032 8.711 1.00 90.44 91 GLU A N 1
ATOM 725 C CA . GLU A 1 91 ? 21.749 -3.020 8.502 1.00 90.44 91 GLU A CA 1
ATOM 726 C C . GLU A 1 91 ? 22.176 -1.893 7.545 1.00 90.44 91 GLU A C 1
ATOM 728 O O . GLU A 1 91 ? 23.110 -1.146 7.835 1.00 90.44 91 GLU A O 1
ATOM 733 N N . LYS A 1 92 ? 21.441 -1.700 6.442 1.00 85.94 92 LYS A N 1
ATOM 734 C CA . LYS A 1 92 ? 21.711 -0.630 5.463 1.00 85.94 92 LYS A CA 1
ATOM 735 C C . LYS A 1 92 ? 21.478 0.780 6.003 1.00 85.94 92 LYS A C 1
ATOM 737 O O . LYS A 1 92 ? 22.163 1.700 5.569 1.00 85.94 92 LYS A O 1
ATOM 742 N N . GLU A 1 93 ? 20.546 0.949 6.936 1.00 82.56 93 GLU A N 1
ATOM 743 C CA . GLU A 1 93 ? 20.217 2.236 7.566 1.00 82.56 93 GLU A CA 1
ATOM 744 C C . GLU A 1 93 ? 21.071 2.517 8.824 1.00 82.56 93 GLU A C 1
ATOM 746 O O . GLU A 1 93 ? 20.706 3.331 9.670 1.00 82.56 93 GLU A O 1
ATOM 751 N N . GLY A 1 94 ? 22.219 1.846 8.977 1.00 81.31 94 GLY A N 1
ATOM 752 C CA . GLY A 1 94 ? 23.158 2.107 10.074 1.00 81.31 94 GLY A CA 1
ATOM 753 C C . GLY A 1 94 ? 22.787 1.435 11.399 1.00 81.31 94 GLY A C 1
ATOM 754 O O . GLY A 1 94 ? 23.194 1.901 12.459 1.00 81.31 94 GLY A O 1
ATOM 755 N N . GLY A 1 95 ? 22.013 0.347 11.355 1.00 77.38 95 GLY A N 1
ATOM 756 C CA . GLY A 1 95 ? 21.732 -0.514 12.508 1.00 77.38 95 GLY A CA 1
ATOM 757 C C . GLY A 1 95 ? 20.535 -0.100 13.366 1.00 77.38 95 GLY A C 1
ATOM 758 O O . GLY A 1 95 ? 20.217 -0.796 14.329 1.00 77.38 95 GLY A O 1
ATOM 759 N N . THR A 1 96 ? 19.834 0.986 13.022 1.00 76.81 96 THR A N 1
ATOM 760 C CA . THR A 1 96 ? 18.625 1.419 13.744 1.00 76.81 96 THR A CA 1
ATOM 761 C C . THR A 1 96 ? 17.370 1.190 12.905 1.00 76.81 96 THR A C 1
ATOM 763 O O . THR A 1 96 ? 17.185 1.770 11.838 1.00 76.81 96 THR A O 1
ATOM 766 N N . GLY A 1 97 ? 16.496 0.301 13.379 1.00 83.50 97 GLY A N 1
ATOM 767 C CA . GLY A 1 97 ? 15.179 0.085 12.787 1.00 83.50 97 GLY A CA 1
ATOM 768 C C . GLY A 1 97 ? 14.151 1.049 13.361 1.00 83.50 97 GLY A C 1
ATOM 769 O O . GLY A 1 97 ? 14.144 1.310 14.562 1.00 83.50 97 GLY A O 1
ATOM 770 N N . ASN A 1 98 ? 13.261 1.561 12.513 1.00 89.81 98 ASN A N 1
ATOM 771 C CA . ASN A 1 98 ? 12.112 2.351 12.951 1.00 89.81 98 ASN A CA 1
ATOM 772 C C . ASN A 1 98 ? 10.818 1.516 12.924 1.00 89.81 98 ASN A C 1
ATOM 774 O O . ASN A 1 98 ? 10.738 0.474 12.270 1.00 89.81 98 ASN A O 1
ATOM 778 N N . LEU A 1 99 ? 9.785 1.996 13.623 1.00 93.06 99 LEU A N 1
ATOM 779 C CA . LEU A 1 99 ? 8.501 1.299 13.737 1.00 93.06 99 LEU A CA 1
ATOM 780 C C . LEU A 1 99 ? 7.832 1.058 12.377 1.00 93.06 99 LEU A C 1
ATOM 782 O O . LEU A 1 99 ? 7.265 -0.012 12.160 1.00 93.06 99 LEU A O 1
ATOM 786 N N . ALA A 1 100 ? 7.900 2.016 11.450 1.00 92.69 100 ALA A N 1
ATOM 787 C CA . ALA A 1 100 ? 7.300 1.864 10.126 1.00 92.69 100 ALA A CA 1
ATOM 788 C C . ALA A 1 100 ? 7.996 0.745 9.334 1.00 92.69 100 ALA A C 1
ATOM 790 O O . ALA A 1 100 ? 7.336 -0.101 8.737 1.00 92.69 100 ALA A O 1
ATOM 791 N N . LEU A 1 101 ? 9.327 0.677 9.399 1.00 93.50 101 LEU A N 1
ATOM 792 C CA . LEU A 1 101 ? 10.121 -0.381 8.784 1.00 93.50 101 LEU A CA 1
ATOM 793 C C . LEU A 1 101 ? 9.862 -1.763 9.409 1.00 93.50 101 LEU A C 1
ATOM 795 O O . LEU A 1 101 ? 9.922 -2.769 8.709 1.00 93.50 101 LEU A O 1
ATOM 799 N N . LEU A 1 102 ? 9.565 -1.824 10.704 1.00 94.81 102 LEU A N 1
ATOM 800 C CA . LEU A 1 102 ? 9.201 -3.073 11.374 1.00 94.81 102 LEU A CA 1
ATOM 801 C C . LEU A 1 102 ? 7.776 -3.526 11.014 1.00 94.81 102 LEU A C 1
ATOM 803 O O . LEU A 1 102 ? 7.526 -4.715 10.835 1.00 94.81 102 LEU A O 1
ATOM 807 N N . SER A 1 103 ? 6.836 -2.585 10.919 1.00 95.31 103 SER A N 1
ATOM 808 C CA . SER A 1 103 ? 5.397 -2.867 10.821 1.00 95.31 103 SER A CA 1
ATOM 809 C C . SER A 1 103 ? 4.831 -2.872 9.397 1.00 95.31 103 SER A C 1
ATOM 811 O O . SER A 1 103 ? 3.719 -3.366 9.203 1.00 95.31 103 SER A O 1
ATOM 813 N N . TYR A 1 104 ? 5.576 -2.419 8.377 1.00 95.31 104 TYR A N 1
ATOM 814 C CA . TYR A 1 104 ? 5.089 -2.422 6.988 1.00 95.31 104 TYR A CA 1
ATOM 815 C C . TYR A 1 104 ? 4.624 -3.791 6.454 1.00 95.31 104 TYR A C 1
ATOM 817 O O . TYR A 1 104 ? 3.728 -3.793 5.612 1.00 95.31 104 TYR A O 1
ATOM 825 N N . PRO A 1 105 ? 5.125 -4.963 6.905 1.00 95.94 105 PRO A N 1
ATOM 826 C CA . PRO A 1 105 ? 4.560 -6.243 6.476 1.00 95.94 105 PRO A CA 1
ATOM 827 C C . PRO A 1 105 ? 3.086 -6.409 6.877 1.00 95.94 105 PRO A C 1
ATOM 829 O O . PRO A 1 105 ? 2.314 -7.028 6.149 1.00 95.94 105 PRO A O 1
ATOM 832 N N . VAL A 1 106 ? 2.678 -5.819 8.006 1.00 97.38 106 VAL A N 1
ATOM 833 C CA . VAL A 1 106 ? 1.278 -5.794 8.462 1.00 97.38 106 VAL A CA 1
ATOM 834 C C . VAL A 1 106 ? 0.447 -4.861 7.585 1.00 97.38 106 VAL A C 1
ATOM 836 O O . VAL A 1 106 ? -0.668 -5.215 7.209 1.00 97.38 106 VAL A O 1
ATOM 839 N N . LEU A 1 107 ? 1.009 -3.709 7.198 1.00 97.75 107 LEU A N 1
ATOM 840 C CA . LEU A 1 107 ? 0.383 -2.809 6.227 1.00 97.75 107 LEU A CA 1
ATOM 841 C C . LEU A 1 107 ? 0.189 -3.508 4.876 1.00 97.75 107 LEU A C 1
ATOM 843 O O . LEU A 1 107 ? -0.901 -3.475 4.328 1.00 97.75 107 LEU A O 1
ATOM 847 N N . MET A 1 108 ? 1.202 -4.233 4.393 1.00 96.56 108 MET A N 1
ATOM 848 C CA . MET A 1 108 ? 1.107 -5.014 3.155 1.00 96.56 108 MET A CA 1
ATOM 849 C C . MET A 1 108 ? 0.010 -6.083 3.226 1.00 96.56 108 MET A C 1
ATOM 851 O O . MET A 1 108 ? -0.693 -6.311 2.245 1.00 96.56 108 MET A O 1
ATOM 855 N N . ALA A 1 109 ? -0.156 -6.737 4.378 1.00 96.62 109 ALA A N 1
ATOM 856 C CA . ALA A 1 109 ? -1.248 -7.681 4.583 1.00 96.62 109 ALA A CA 1
ATOM 857 C C . ALA A 1 109 ? -2.618 -6.979 4.529 1.00 96.62 109 ALA A C 1
ATOM 859 O O . ALA A 1 109 ? -3.524 -7.472 3.858 1.00 96.62 109 ALA A O 1
ATOM 860 N N . ALA A 1 110 ? -2.760 -5.811 5.165 1.00 97.00 110 ALA A N 1
ATOM 861 C CA . ALA A 1 110 ? -3.974 -4.998 5.078 1.00 97.00 110 ALA A CA 1
ATOM 862 C C . ALA A 1 110 ? -4.289 -4.583 3.631 1.00 97.00 110 ALA A C 1
ATOM 864 O O . ALA A 1 110 ? -5.424 -4.752 3.183 1.00 97.00 110 ALA A O 1
ATOM 865 N N . ASP A 1 111 ? -3.274 -4.138 2.882 1.00 96.94 111 ASP A N 1
ATOM 866 C CA . ASP A 1 111 ? -3.408 -3.740 1.478 1.00 96.94 111 ASP A CA 1
ATOM 867 C C . ASP A 1 111 ? -3.982 -4.872 0.615 1.00 96.94 111 ASP A C 1
ATOM 869 O O . ASP A 1 111 ? -4.781 -4.632 -0.288 1.00 96.94 111 ASP A O 1
ATOM 873 N N . ILE A 1 112 ? -3.583 -6.115 0.900 1.00 95.44 112 ILE A N 1
ATOM 874 C CA . ILE A 1 112 ? -4.091 -7.308 0.220 1.00 95.44 112 ILE A CA 1
ATOM 875 C C . ILE A 1 112 ? -5.540 -7.585 0.640 1.00 95.44 112 ILE A C 1
ATOM 877 O O . ILE A 1 112 ? -6.416 -7.738 -0.210 1.00 95.44 112 ILE A O 1
ATOM 881 N N . PHE A 1 113 ? -5.808 -7.635 1.945 1.00 95.19 113 PHE A N 1
ATOM 882 C CA . PHE A 1 113 ? -7.095 -8.078 2.485 1.00 95.19 113 PHE A CA 1
ATOM 883 C C . PHE A 1 113 ? -8.270 -7.136 2.241 1.00 95.19 113 PHE A C 1
ATOM 885 O O . PHE A 1 113 ? -9.420 -7.581 2.281 1.00 95.19 113 PHE A O 1
ATOM 892 N N . LEU A 1 114 ? -8.010 -5.856 1.972 1.00 94.25 114 LEU A N 1
ATOM 893 C CA . LEU A 1 114 ? -9.062 -4.915 1.590 1.00 94.25 114 LEU A CA 1
ATOM 894 C C . LEU A 1 114 ? -9.707 -5.239 0.242 1.00 94.25 114 LEU A C 1
ATOM 896 O O . LEU A 1 114 ? -10.845 -4.831 0.017 1.00 94.25 114 LEU A O 1
ATOM 900 N N . TYR A 1 115 ? -9.003 -5.958 -0.635 1.00 92.69 115 TYR A N 1
ATOM 901 C CA . TYR A 1 115 ? -9.456 -6.217 -2.003 1.00 92.69 115 TYR A CA 1
ATOM 902 C C . TYR A 1 115 ? -9.506 -7.701 -2.367 1.00 92.69 115 TYR A C 1
ATOM 904 O O . TYR A 1 115 ? -9.834 -8.029 -3.503 1.00 92.69 115 TYR A O 1
ATOM 912 N N . THR A 1 116 ? -9.217 -8.600 -1.421 1.00 89.56 116 THR A N 1
ATOM 913 C CA . THR A 1 116 ? -9.455 -10.038 -1.579 1.00 89.56 116 THR A CA 1
ATOM 914 C C . THR A 1 116 ? -10.753 -10.443 -0.874 1.00 89.56 116 THR A C 1
ATOM 916 O O . THR A 1 116 ? -10.871 -10.447 0.356 1.00 89.56 116 THR A O 1
ATOM 919 N N . GLU A 1 117 ? -11.759 -10.794 -1.672 1.00 83.25 117 GLU A N 1
ATOM 920 C CA . GLU A 1 117 ? -13.083 -11.242 -1.213 1.00 83.25 117 GLU A CA 1
ATOM 921 C C . GLU A 1 117 ? -13.395 -12.669 -1.669 1.00 83.25 117 GLU A C 1
ATOM 923 O O . GLU A 1 117 ? -14.115 -13.410 -0.994 1.00 83.25 117 GLU A O 1
ATOM 928 N N . GLN A 1 118 ? -12.873 -13.059 -2.829 1.00 82.81 118 GLN A N 1
ATOM 929 C CA . GLN A 1 118 ? -13.192 -14.301 -3.514 1.00 82.81 118 GLN A CA 1
ATOM 930 C C . GLN A 1 118 ? -11.948 -15.168 -3.648 1.00 82.81 118 GLN A C 1
ATOM 932 O O . GLN A 1 118 ? -10.824 -14.696 -3.780 1.00 82.81 118 GLN A O 1
ATOM 937 N N . GLU A 1 119 ? -12.153 -16.480 -3.710 1.00 76.44 119 GLU A N 1
ATOM 938 C CA . GLU A 1 119 ? -11.058 -17.429 -3.914 1.00 76.44 119 GLU A CA 1
ATOM 939 C C . GLU A 1 119 ? -10.333 -17.274 -5.255 1.00 76.44 119 GLU A C 1
ATOM 941 O O . GLU A 1 119 ? -9.252 -17.837 -5.429 1.00 76.44 119 GLU A O 1
ATOM 946 N N . LYS A 1 120 ? -10.944 -16.585 -6.219 1.00 81.81 120 LYS A N 1
ATOM 947 C CA . LYS A 1 120 ? -10.364 -16.326 -7.538 1.00 81.81 120 LYS A CA 1
ATOM 948 C C . LYS A 1 120 ? -9.524 -15.047 -7.579 1.00 81.81 120 LYS A C 1
ATOM 950 O O . LYS A 1 120 ? -8.923 -14.786 -8.616 1.00 81.81 120 LYS A O 1
ATOM 955 N N . ASP A 1 121 ? -9.506 -14.262 -6.502 1.00 87.88 121 ASP A N 1
ATOM 956 C CA . ASP A 1 121 ? -8.743 -13.019 -6.441 1.00 87.88 121 ASP A CA 1
ATOM 957 C C . ASP A 1 121 ? -7.252 -13.346 -6.302 1.00 87.88 121 ASP A C 1
ATOM 959 O O . ASP A 1 121 ? -6.852 -14.217 -5.523 1.00 87.88 121 ASP A O 1
ATOM 963 N N . LEU A 1 122 ? -6.422 -12.666 -7.095 1.00 88.69 122 LEU A N 1
ATOM 964 C CA . LEU A 1 122 ? -5.005 -12.985 -7.252 1.00 88.69 122 LEU A CA 1
ATOM 965 C C . LEU A 1 122 ? -4.138 -11.788 -6.881 1.00 88.69 122 LEU A C 1
ATOM 967 O O . LEU A 1 122 ? -4.361 -10.671 -7.345 1.00 88.69 122 LEU A O 1
ATOM 971 N N . VAL A 1 123 ? -3.082 -12.044 -6.113 1.00 88.94 123 VAL A N 1
ATOM 972 C CA . VAL A 1 123 ? -2.062 -11.048 -5.778 1.00 88.94 123 VAL A CA 1
ATOM 973 C C . VAL A 1 123 ? -0.826 -11.291 -6.639 1.00 88.94 123 VAL A C 1
ATOM 975 O O . VAL A 1 123 ? -0.141 -12.308 -6.505 1.00 88.94 123 VAL A O 1
ATOM 978 N N . ILE A 1 124 ? -0.516 -10.352 -7.532 1.00 86.19 124 ILE A N 1
ATOM 979 C CA . ILE A 1 124 ? 0.685 -10.425 -8.372 1.00 86.19 124 ILE A CA 1
ATOM 980 C C . ILE A 1 124 ? 1.839 -9.755 -7.636 1.00 86.19 124 ILE A C 1
ATOM 982 O O . ILE A 1 124 ? 1.884 -8.530 -7.517 1.00 86.19 124 ILE A O 1
ATOM 986 N N . VAL A 1 125 ? 2.821 -10.544 -7.208 1.00 80.50 125 VAL A N 1
ATOM 987 C CA . VAL A 1 125 ? 4.027 -10.025 -6.549 1.00 80.50 125 VAL A CA 1
ATOM 988 C C . VAL A 1 125 ? 5.305 -10.519 -7.220 1.00 80.50 125 VAL A C 1
ATOM 990 O O . VAL A 1 125 ? 5.317 -11.485 -7.983 1.00 80.50 125 VAL A O 1
ATOM 993 N N . GLY A 1 126 ? 6.416 -9.834 -6.944 1.00 75.56 126 GLY A N 1
ATOM 994 C CA . GLY A 1 126 ? 7.743 -10.345 -7.284 1.00 75.56 126 GLY A CA 1
ATOM 995 C C . GLY A 1 126 ? 8.164 -11.490 -6.359 1.00 75.56 126 GLY A C 1
ATOM 996 O O . GLY A 1 126 ? 7.689 -11.583 -5.231 1.00 75.56 126 GLY A O 1
ATOM 997 N N . GLN A 1 127 ? 9.113 -12.318 -6.807 1.00 71.62 127 GLN A N 1
ATOM 998 C CA . GLN A 1 127 ? 9.677 -13.418 -6.003 1.00 71.62 127 GLN A CA 1
ATOM 999 C C . GLN A 1 127 ? 10.192 -12.954 -4.629 1.00 71.62 127 GLN A C 1
ATOM 1001 O O . GLN A 1 127 ? 10.023 -13.656 -3.636 1.00 71.62 127 GLN A O 1
ATOM 1006 N N . ASP A 1 128 ? 10.731 -11.735 -4.567 1.00 71.81 128 ASP A N 1
ATOM 1007 C CA . ASP A 1 128 ? 11.318 -11.123 -3.368 1.00 71.81 128 ASP A CA 1
ATOM 1008 C C . ASP A 1 128 ? 10.285 -10.852 -2.240 1.00 71.81 128 ASP A C 1
ATOM 1010 O O . ASP A 1 128 ? 10.657 -10.461 -1.136 1.00 71.81 128 ASP A O 1
ATOM 1014 N N . GLN A 1 129 ? 8.986 -11.049 -2.510 1.00 79.44 129 GLN A N 1
ATOM 1015 C CA . GLN A 1 129 ? 7.864 -10.760 -1.603 1.00 79.44 129 GLN A CA 1
ATOM 1016 C C . GLN A 1 129 ? 7.214 -12.018 -1.002 1.00 79.44 129 GLN A C 1
ATOM 1018 O O . GLN A 1 129 ? 6.202 -11.914 -0.309 1.00 79.44 129 GLN A O 1
ATOM 1023 N N . LYS A 1 130 ? 7.779 -13.210 -1.243 1.00 84.12 130 LYS A N 1
ATOM 1024 C CA . LYS A 1 130 ? 7.216 -14.482 -0.759 1.00 84.12 130 LYS A CA 1
ATOM 1025 C C . LYS A 1 130 ? 7.017 -14.499 0.764 1.00 84.12 130 LYS A C 1
ATOM 1027 O O . LYS A 1 130 ? 5.940 -14.858 1.224 1.00 84.12 130 LYS A O 1
ATOM 1032 N N .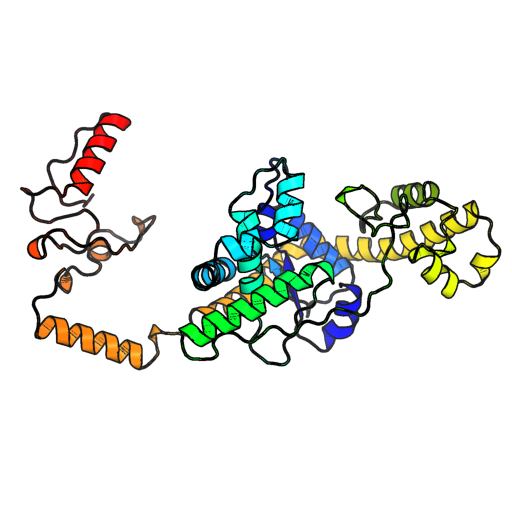 GLN A 1 131 ? 8.006 -14.023 1.528 1.00 88.00 131 GLN A N 1
ATOM 1033 C CA . GLN A 1 131 ? 7.929 -13.997 2.995 1.00 88.00 131 GLN A CA 1
ATOM 1034 C C . GLN A 1 131 ? 6.785 -13.101 3.511 1.00 88.00 131 GLN A C 1
ATOM 1036 O O . GLN A 1 131 ? 6.150 -13.423 4.511 1.00 88.00 131 GLN A O 1
ATOM 1041 N N . HIS A 1 132 ? 6.473 -11.996 2.823 1.00 90.62 132 HIS A N 1
ATOM 1042 C CA . HIS A 1 132 ? 5.350 -11.132 3.209 1.00 90.62 132 HIS A CA 1
ATOM 1043 C C . HIS A 1 132 ? 3.990 -11.782 2.927 1.00 90.62 132 HIS A C 1
ATOM 1045 O O . HIS A 1 132 ? 3.058 -11.600 3.704 1.00 90.62 132 HIS A O 1
ATOM 1051 N N . LEU A 1 133 ? 3.871 -12.574 1.857 1.00 91.19 133 LEU A N 1
ATOM 1052 C CA . LEU A 1 133 ? 2.648 -13.333 1.574 1.00 91.19 133 LEU A CA 1
ATOM 1053 C C . LEU A 1 133 ? 2.418 -14.472 2.570 1.00 91.19 133 LEU A C 1
ATOM 1055 O O . LEU A 1 133 ? 1.281 -14.717 2.974 1.00 91.19 133 LEU A O 1
ATOM 1059 N N . GLU A 1 134 ? 3.487 -15.152 2.985 1.00 91.62 134 GLU A N 1
ATOM 1060 C CA . GLU A 1 134 ? 3.432 -16.148 4.061 1.00 91.62 134 GLU A CA 1
ATOM 1061 C C . GLU A 1 134 ? 2.975 -15.492 5.370 1.00 91.62 134 GLU A C 1
ATOM 1063 O O . GLU A 1 134 ? 2.045 -15.973 6.015 1.00 91.62 134 GLU A O 1
ATOM 1068 N N . LEU A 1 135 ? 3.536 -14.324 5.706 1.00 94.62 135 LEU A N 1
ATOM 1069 C CA . LEU A 1 135 ? 3.102 -13.543 6.863 1.00 94.62 135 LEU A CA 1
ATOM 1070 C C . LEU A 1 135 ? 1.628 -13.138 6.773 1.00 94.62 135 LEU A C 1
ATOM 1072 O O . LEU A 1 135 ? 0.913 -13.282 7.763 1.00 94.62 135 LEU A O 1
ATOM 1076 N N . ALA A 1 136 ? 1.162 -12.667 5.612 1.00 95.44 136 ALA A N 1
ATOM 1077 C CA . ALA A 1 136 ? -0.245 -12.337 5.405 1.00 95.44 136 ALA A CA 1
ATOM 1078 C C . ALA A 1 136 ? -1.134 -13.572 5.629 1.00 95.44 136 ALA A C 1
ATOM 1080 O O . ALA A 1 136 ? -2.103 -13.503 6.380 1.00 95.44 136 ALA A O 1
ATOM 1081 N N . THR A 1 137 ? -0.767 -14.724 5.067 1.00 95.00 137 THR A N 1
ATOM 1082 C CA . THR A 1 137 ? -1.498 -15.992 5.245 1.00 95.00 137 TH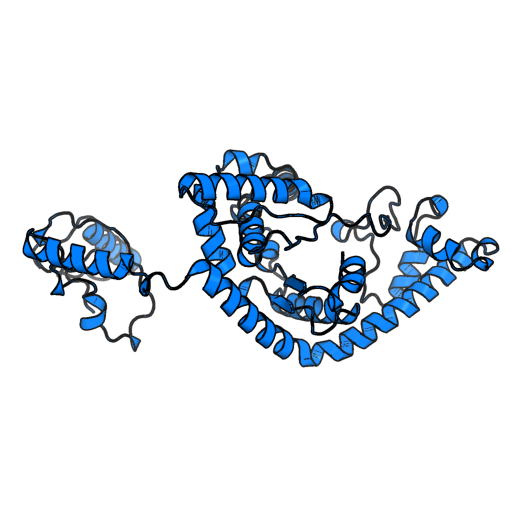R A CA 1
ATOM 1083 C C . THR A 1 137 ? -1.609 -16.381 6.721 1.00 95.00 137 THR A C 1
ATOM 1085 O O . THR A 1 137 ? -2.704 -16.656 7.215 1.00 95.00 137 THR A O 1
ATOM 1088 N N . ASP A 1 138 ? -0.497 -16.339 7.457 1.00 95.38 138 ASP A N 1
ATOM 1089 C CA . ASP A 1 138 ? -0.484 -16.624 8.893 1.00 95.38 138 ASP A CA 1
ATOM 1090 C C . ASP A 1 138 ? -1.355 -15.649 9.688 1.00 95.38 138 ASP A C 1
ATOM 1092 O O . ASP A 1 138 ? -2.024 -16.036 10.648 1.00 95.38 138 ASP A O 1
ATOM 1096 N N . LEU A 1 139 ? -1.339 -14.376 9.299 1.00 96.56 139 LEU A N 1
ATOM 1097 C CA . LEU A 1 139 ? -2.111 -13.326 9.944 1.00 96.56 139 LEU A CA 1
ATOM 1098 C C . LEU A 1 139 ? -3.612 -13.520 9.722 1.00 96.56 139 LEU A C 1
ATOM 1100 O O . LEU A 1 139 ? -4.374 -13.436 10.683 1.00 96.56 139 LEU A O 1
ATOM 1104 N N . ALA A 1 140 ? -4.027 -13.868 8.501 1.00 95.75 140 ALA A N 1
ATOM 1105 C CA . ALA A 1 140 ? -5.411 -14.220 8.197 1.00 95.75 140 ALA A CA 1
ATOM 1106 C C . ALA A 1 140 ? -5.885 -15.427 9.010 1.00 95.75 140 ALA A C 1
ATOM 1108 O O . ALA A 1 140 ? -6.954 -15.368 9.612 1.00 95.75 140 ALA A O 1
ATOM 1109 N N . ASN A 1 141 ? -5.075 -16.487 9.100 1.00 96.31 141 ASN A N 1
ATOM 1110 C CA . ASN A 1 141 ? -5.401 -17.656 9.919 1.00 96.31 141 ASN A CA 1
ATOM 1111 C C . ASN A 1 141 ? -5.600 -17.278 11.392 1.00 96.31 141 ASN A C 1
ATOM 1113 O O . ASN A 1 141 ? -6.606 -17.644 11.996 1.00 96.31 141 ASN A O 1
ATOM 1117 N N . LYS A 1 142 ? -4.677 -16.503 11.974 1.00 96.38 142 LYS A N 1
ATOM 1118 C CA . LYS A 1 142 ? -4.795 -16.048 13.368 1.00 96.38 142 LYS A CA 1
ATOM 1119 C C . LYS A 1 142 ? -6.019 -15.170 13.598 1.00 96.38 142 LYS A C 1
ATOM 1121 O O . LYS A 1 142 ? -6.715 -15.363 14.590 1.00 96.38 142 LYS A O 1
ATOM 1126 N N . PHE A 1 143 ? -6.274 -14.228 12.695 1.00 95.25 143 PHE A N 1
ATOM 1127 C CA . PHE A 1 143 ? -7.416 -13.324 12.770 1.00 95.25 143 PHE A CA 1
ATOM 1128 C C . PHE A 1 143 ? -8.735 -14.105 12.693 1.00 95.25 143 PHE A C 1
ATOM 1130 O O . PHE A 1 143 ? -9.583 -13.989 13.574 1.00 95.25 143 PHE A O 1
ATOM 1137 N N . ASN A 1 144 ? -8.876 -14.979 11.695 1.00 94.44 144 ASN A N 1
ATOM 1138 C CA . ASN A 1 144 ? -10.067 -15.806 11.514 1.00 94.44 144 ASN A CA 1
ATOM 1139 C C . ASN A 1 144 ? -10.308 -16.743 12.706 1.00 94.44 144 ASN A C 1
ATOM 1141 O O . ASN A 1 144 ? -11.439 -16.851 13.178 1.00 94.44 144 ASN A O 1
ATOM 1145 N N . ASN A 1 145 ? -9.250 -17.375 13.226 1.00 96.19 145 ASN A N 1
ATOM 1146 C CA . ASN A 1 145 ? -9.336 -18.250 14.396 1.00 96.19 145 ASN A CA 1
ATOM 1147 C C . ASN A 1 145 ? -9.754 -17.482 15.653 1.00 96.19 145 ASN A C 1
ATOM 1149 O O . ASN A 1 145 ? -10.616 -17.953 16.388 1.00 96.19 145 ASN A O 1
ATOM 1153 N N . PHE A 1 146 ? -9.186 -16.294 15.885 1.00 93.62 146 PHE A N 1
ATOM 1154 C CA . PHE A 1 146 ? -9.537 -15.455 17.032 1.00 93.62 146 PHE A CA 1
ATOM 1155 C C . PHE A 1 146 ? -11.022 -15.072 17.032 1.00 93.62 146 PHE A C 1
ATOM 1157 O O . PHE A 1 146 ? -11.675 -15.129 18.069 1.00 93.62 146 PHE A O 1
ATOM 1164 N N . TYR A 1 147 ? -11.571 -14.723 15.865 1.00 89.44 147 TYR A N 1
ATOM 1165 C CA . TYR A 1 147 ? -12.984 -14.359 15.732 1.00 89.44 147 TYR A CA 1
ATOM 1166 C C . TYR A 1 147 ? -13.924 -15.550 15.485 1.00 89.44 147 TYR A C 1
ATOM 1168 O O . TYR A 1 147 ? -15.137 -15.348 15.422 1.00 89.44 147 TYR A O 1
ATOM 1176 N N . GLY A 1 148 ? -13.400 -16.769 15.325 1.00 91.75 148 GLY A N 1
ATOM 1177 C CA . GLY A 1 148 ? -14.186 -17.982 15.076 1.00 91.75 148 GLY A CA 1
ATOM 1178 C C . GLY A 1 148 ? -14.949 -17.995 13.744 1.00 91.75 148 GLY A C 1
ATOM 1179 O O . GLY A 1 148 ? -15.945 -18.704 13.615 1.00 91.75 148 GLY A O 1
ATOM 1180 N N . LYS A 1 149 ? -14.533 -17.190 12.758 1.00 90.25 149 LYS A N 1
ATOM 1181 C CA . LYS A 1 149 ? -15.161 -17.105 11.428 1.00 90.25 149 LYS A CA 1
ATOM 1182 C C . LYS A 1 149 ? -14.159 -16.655 10.372 1.00 90.25 149 LYS A C 1
ATOM 1184 O O . LYS A 1 149 ? -13.231 -15.904 10.656 1.00 90.25 149 LYS A O 1
ATOM 1189 N N . GLU A 1 150 ? -14.392 -17.066 9.131 1.00 89.50 150 GLU A N 1
ATOM 1190 C CA . GLU A 1 150 ? -13.584 -16.646 7.988 1.00 89.50 150 GLU A CA 1
ATOM 1191 C C . GLU A 1 150 ? -13.929 -15.197 7.590 1.00 89.50 150 GLU A C 1
ATOM 1193 O O . GLU A 1 150 ? -14.868 -14.940 6.837 1.00 89.50 150 GLU A O 1
ATOM 1198 N N . LEU A 1 151 ? -13.198 -14.232 8.153 1.00 90.00 151 LEU A N 1
ATOM 1199 C CA . LEU A 1 151 ? -13.319 -12.803 7.8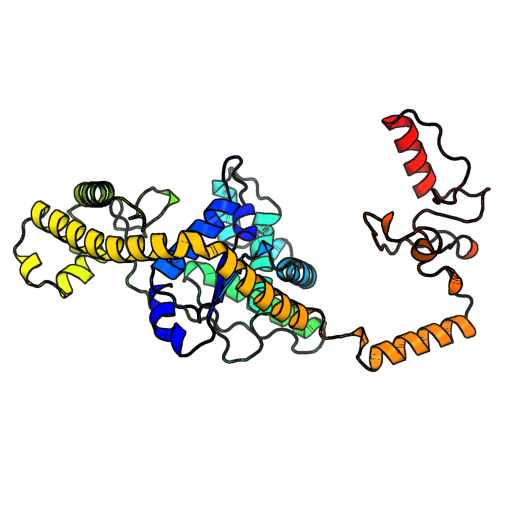41 1.00 90.00 151 LEU A CA 1
ATOM 1200 C C . LEU A 1 151 ? -12.371 -12.365 6.724 1.00 90.00 151 LEU A C 1
ATOM 1202 O O . LEU A 1 151 ? -12.702 -11.465 5.953 1.00 90.00 151 LEU A O 1
ATOM 1206 N N . LEU A 1 152 ? -11.194 -12.987 6.663 1.00 92.69 152 LEU A N 1
ATOM 1207 C CA . LEU A 1 152 ? -10.134 -12.690 5.709 1.00 92.69 152 LEU A CA 1
ATOM 1208 C C . LEU A 1 152 ? -9.882 -13.914 4.835 1.00 92.69 152 LEU A C 1
ATOM 1210 O O . LEU A 1 152 ? -9.648 -15.009 5.349 1.00 92.69 152 LEU A O 1
ATOM 1214 N N . LYS A 1 153 ? -9.909 -13.730 3.514 1.00 92.38 153 LYS A N 1
ATOM 1215 C CA . LYS A 1 153 ? -9.556 -14.789 2.567 1.00 92.38 153 LYS A CA 1
ATOM 1216 C C . LYS A 1 153 ? -8.044 -14.936 2.482 1.00 92.38 153 LYS A C 1
ATOM 1218 O O . LYS A 1 153 ? -7.322 -13.941 2.423 1.00 92.38 153 LYS A O 1
ATOM 1223 N N . LEU A 1 154 ? -7.567 -16.179 2.449 1.00 92.06 154 LEU A N 1
ATOM 1224 C CA . LEU A 1 154 ? -6.143 -16.450 2.277 1.00 92.06 154 LEU A CA 1
ATOM 1225 C C . LEU A 1 154 ? -5.687 -15.961 0.895 1.00 92.06 154 LEU A C 1
ATOM 1227 O O . LEU A 1 154 ? -6.342 -16.267 -0.107 1.00 92.06 154 LEU A O 1
ATOM 1231 N N . PRO A 1 155 ? -4.583 -15.203 0.813 1.00 87.00 155 PRO A N 1
ATOM 1232 C CA . PRO A 1 155 ? -4.170 -14.603 -0.440 1.00 87.00 155 PRO A CA 1
ATOM 1233 C C . PRO A 1 155 ? -3.603 -15.670 -1.377 1.00 87.00 155 PRO A C 1
ATOM 1235 O O . PRO A 1 155 ? -2.632 -16.352 -1.049 1.00 87.00 155 PRO A O 1
ATOM 1238 N N . LYS A 1 156 ? -4.170 -15.789 -2.581 1.00 87.12 156 LYS A N 1
ATOM 1239 C CA . LYS A 1 156 ? -3.558 -16.577 -3.654 1.00 87.12 156 LYS A CA 1
ATOM 1240 C C . LYS A 1 156 ? -2.615 -15.680 -4.433 1.00 87.12 156 LYS A C 1
ATOM 1242 O O . LYS A 1 156 ? -3.015 -14.636 -4.942 1.00 87.12 156 LYS A O 1
ATOM 1247 N N . SER A 1 157 ? -1.352 -16.078 -4.521 1.00 81.19 157 SER A N 1
ATOM 1248 C CA . SER A 1 157 ? -0.360 -15.311 -5.269 1.00 81.19 157 SER A CA 1
ATOM 1249 C C . SER A 1 157 ? -0.069 -15.939 -6.617 1.00 81.19 157 SER A C 1
ATOM 1251 O O . SER A 1 157 ? 0.094 -17.153 -6.733 1.00 81.19 157 SER A O 1
ATOM 1253 N N . VAL A 1 158 ? 0.034 -15.087 -7.631 1.00 79.06 158 VAL A N 1
ATOM 1254 C CA . VAL A 1 158 ? 0.645 -15.457 -8.902 1.00 79.06 158 VAL A CA 1
ATOM 1255 C C . VAL A 1 158 ? 2.024 -14.838 -8.902 1.00 79.06 158 VAL A C 1
ATOM 1257 O O . VAL A 1 158 ? 2.172 -13.616 -8.948 1.00 79.06 158 VAL A O 1
ATOM 1260 N N . ILE A 1 159 ? 3.038 -15.692 -8.841 1.00 69.50 159 ILE A N 1
ATOM 1261 C CA . ILE A 1 159 ? 4.410 -15.302 -9.137 1.00 69.50 159 ILE A CA 1
ATOM 1262 C C . ILE A 1 159 ? 4.551 -15.500 -10.641 1.00 69.50 159 ILE A C 1
ATOM 1264 O O . ILE A 1 159 ? 4.587 -16.650 -11.081 1.00 69.50 159 ILE A O 1
ATOM 1268 N N . PRO A 1 160 ? 4.589 -14.429 -11.455 1.00 65.88 160 PRO A N 1
ATOM 1269 C CA . PRO A 1 160 ? 4.724 -14.599 -12.889 1.00 65.88 160 PRO A CA 1
ATOM 1270 C C . PRO A 1 160 ? 5.999 -15.394 -13.160 1.00 65.88 160 PRO A C 1
ATOM 1272 O O . PRO A 1 160 ? 7.062 -15.013 -12.653 1.00 65.88 160 PRO A O 1
ATOM 1275 N N . GLU A 1 161 ? 5.901 -16.463 -13.957 1.00 59.22 161 GLU A N 1
ATOM 1276 C CA . GLU A 1 161 ? 7.079 -17.075 -14.566 1.00 59.22 161 GLU A CA 1
ATOM 1277 C C . GLU A 1 161 ? 7.854 -15.937 -15.216 1.00 59.22 161 GLU A C 1
ATOM 1279 O O . GLU A 1 161 ? 7.321 -15.200 -16.051 1.00 59.22 161 GLU A O 1
ATOM 1284 N N . LEU A 1 162 ? 9.041 -15.679 -14.672 1.00 50.22 162 LEU A N 1
ATOM 1285 C CA . LEU A 1 162 ? 9.802 -14.464 -14.901 1.00 50.22 162 LEU A CA 1
ATOM 1286 C C . LEU A 1 162 ? 9.759 -14.071 -16.381 1.00 50.22 162 LEU A C 1
ATOM 1288 O O . LEU A 1 162 ? 10.347 -14.741 -17.225 1.00 50.22 162 LEU A O 1
ATOM 1292 N N . GLY A 1 163 ? 9.162 -12.908 -16.675 1.00 52.75 163 GLY A N 1
ATOM 1293 C CA . GLY A 1 163 ? 9.691 -12.088 -17.761 1.00 52.75 163 GLY A CA 1
ATOM 1294 C C . GLY A 1 163 ? 11.190 -12.000 -17.499 1.00 52.75 163 GLY A C 1
ATOM 1295 O O . GLY A 1 163 ? 11.577 -11.676 -16.373 1.00 52.75 163 GLY A O 1
ATOM 1296 N N . ALA A 1 164 ? 11.986 -12.464 -18.459 1.00 52.78 164 ALA A N 1
ATOM 1297 C CA . ALA A 1 164 ? 13.326 -12.966 -18.208 1.00 52.78 164 ALA A CA 1
ATOM 1298 C C . ALA A 1 164 ? 14.132 -12.015 -17.294 1.00 52.78 164 ALA A C 1
ATOM 1300 O O . ALA A 1 164 ? 14.076 -10.797 -17.478 1.00 52.78 164 ALA A O 1
ATOM 1301 N N . LYS A 1 165 ? 14.801 -12.549 -16.251 1.00 62.91 165 LYS A N 1
ATOM 1302 C CA . LYS A 1 165 ? 15.512 -11.747 -15.230 1.00 62.91 165 LYS A CA 1
ATOM 1303 C C . LYS A 1 165 ? 16.375 -10.695 -15.924 1.00 62.91 165 LYS A C 1
ATOM 1305 O O . LYS A 1 165 ? 17.370 -11.042 -16.551 1.00 62.91 165 LYS A O 1
ATOM 1310 N N . ILE A 1 166 ? 15.985 -9.425 -15.846 1.00 71.94 166 ILE A N 1
ATOM 1311 C CA . ILE A 1 166 ? 16.744 -8.357 -16.491 1.00 71.94 166 ILE A CA 1
ATOM 1312 C C . ILE A 1 166 ? 17.965 -8.068 -15.614 1.00 71.94 166 ILE A C 1
ATOM 1314 O O . ILE A 1 166 ? 17.833 -7.586 -14.485 1.00 71.94 166 ILE A O 1
ATOM 1318 N N . MET A 1 167 ? 19.138 -8.421 -16.132 1.00 76.38 167 MET A N 1
ATOM 1319 C CA . MET A 1 167 ? 20.418 -8.293 -15.439 1.00 76.38 167 MET A CA 1
ATOM 1320 C C . MET A 1 167 ? 21.010 -6.896 -15.635 1.00 76.38 167 MET A C 1
ATOM 1322 O O . MET A 1 167 ? 20.697 -6.216 -16.617 1.00 76.38 167 MET A O 1
ATOM 1326 N N . GLY A 1 168 ? 21.857 -6.476 -14.697 1.00 77.56 168 GLY A N 1
ATOM 1327 C CA . GLY A 1 168 ? 22.582 -5.212 -14.753 1.00 77.56 168 GLY A CA 1
ATOM 1328 C C . GLY A 1 168 ? 23.417 -5.057 -16.028 1.00 77.56 168 GLY A C 1
ATOM 1329 O O . GLY A 1 168 ? 23.894 -6.035 -16.610 1.00 77.56 168 GLY A O 1
ATOM 1330 N N . LEU A 1 169 ? 23.586 -3.815 -16.483 1.00 78.06 169 LEU A N 1
ATOM 1331 C CA . LEU A 1 169 ? 24.471 -3.468 -17.597 1.00 78.06 169 LEU A CA 1
ATOM 1332 C C . LEU A 1 169 ? 25.938 -3.433 -17.151 1.00 78.06 169 LEU A C 1
ATOM 1334 O O . LEU A 1 169 ? 26.825 -3.785 -17.929 1.00 78.06 169 LEU A O 1
ATOM 1338 N N . LYS A 1 170 ? 26.196 -3.014 -15.905 1.00 78.00 170 LYS A N 1
ATOM 1339 C CA . LYS A 1 170 ? 27.534 -2.982 -15.295 1.00 78.00 170 LYS A CA 1
ATOM 1340 C C . LYS A 1 170 ? 27.859 -4.298 -14.598 1.00 78.00 170 LYS A C 1
ATOM 1342 O O . LYS A 1 170 ? 28.971 -4.797 -14.759 1.00 78.00 170 LYS A O 1
ATOM 1347 N N . ASN A 1 171 ? 26.901 -4.852 -13.846 1.00 75.44 171 ASN A N 1
ATOM 1348 C CA . ASN A 1 171 ? 27.029 -6.147 -13.181 1.00 75.44 171 ASN A CA 1
ATOM 1349 C C . ASN A 1 171 ? 25.974 -7.160 -13.688 1.00 75.44 171 ASN A C 1
ATOM 1351 O O . ASN A 1 171 ? 24.876 -7.247 -13.136 1.00 75.44 171 ASN A O 1
ATOM 1355 N N . PRO A 1 172 ? 26.316 -7.965 -14.708 1.00 72.31 172 PRO A N 1
ATOM 1356 C CA . PRO A 1 172 ? 25.427 -8.951 -15.328 1.00 72.31 172 PRO A CA 1
ATOM 1357 C C . PRO A 1 172 ? 25.069 -10.153 -14.445 1.00 72.31 172 PRO A C 1
ATOM 1359 O O . PRO A 1 172 ? 24.208 -10.937 -14.833 1.00 72.31 172 PRO A O 1
ATOM 1362 N N . GLU A 1 173 ? 25.725 -10.334 -13.295 1.00 72.75 173 GLU A N 1
ATOM 1363 C CA . GLU A 1 173 ? 25.399 -11.391 -12.323 1.00 72.75 173 GLU A CA 1
ATOM 1364 C C . GLU A 1 173 ? 24.323 -10.942 -11.328 1.00 72.75 173 GLU A C 1
ATOM 1366 O O . GLU A 1 173 ? 23.663 -11.765 -10.691 1.00 72.75 173 GLU A O 1
ATOM 1371 N N . LYS A 1 174 ? 24.092 -9.629 -11.233 1.00 73.56 174 LYS A N 1
ATOM 1372 C CA . LYS A 1 174 ? 23.056 -9.031 -10.397 1.00 73.56 174 LYS A CA 1
ATOM 1373 C C . LYS A 1 174 ? 21.864 -8.577 -11.237 1.00 73.56 174 LYS A C 1
ATOM 1375 O O . LYS A 1 174 ? 21.985 -8.161 -12.388 1.00 73.56 174 LYS A O 1
ATOM 1380 N N . LYS A 1 175 ? 20.674 -8.641 -10.641 1.00 75.38 175 LYS A N 1
ATOM 1381 C CA . LYS A 1 175 ? 19.449 -8.045 -11.199 1.00 75.38 175 LYS A CA 1
ATOM 1382 C C . LYS A 1 175 ? 19.633 -6.529 -11.306 1.00 75.38 175 LYS A C 1
ATOM 1384 O O . LYS A 1 175 ? 20.243 -5.939 -10.416 1.00 75.38 175 LYS A O 1
ATOM 1389 N N . MET A 1 176 ? 19.065 -5.903 -12.342 1.00 79.19 176 MET A N 1
ATOM 1390 C CA . MET A 1 176 ? 19.058 -4.438 -12.444 1.00 79.19 176 MET A CA 1
ATOM 1391 C C . MET A 1 176 ? 18.570 -3.805 -11.142 1.00 79.19 176 MET A C 1
ATOM 1393 O O . MET A 1 176 ? 17.534 -4.201 -10.594 1.00 79.19 176 MET A O 1
ATOM 1397 N N . SER A 1 177 ? 19.298 -2.792 -10.682 1.00 73.75 177 SER A N 1
ATOM 1398 C CA . SER A 1 177 ? 18.983 -2.095 -9.445 1.00 73.75 177 SER A CA 1
ATOM 1399 C C . SER A 1 177 ? 19.050 -0.587 -9.625 1.00 73.75 177 SER A C 1
ATOM 1401 O O . SER A 1 177 ? 20.041 -0.027 -10.100 1.00 73.75 177 SER A O 1
ATOM 1403 N N . LYS A 1 178 ? 17.990 0.084 -9.161 1.00 73.44 178 LYS A N 1
ATOM 1404 C CA . LYS A 1 178 ? 17.964 1.544 -9.047 1.00 73.44 178 LYS A CA 1
ATOM 1405 C C . LYS A 1 178 ? 18.983 2.046 -8.020 1.00 73.4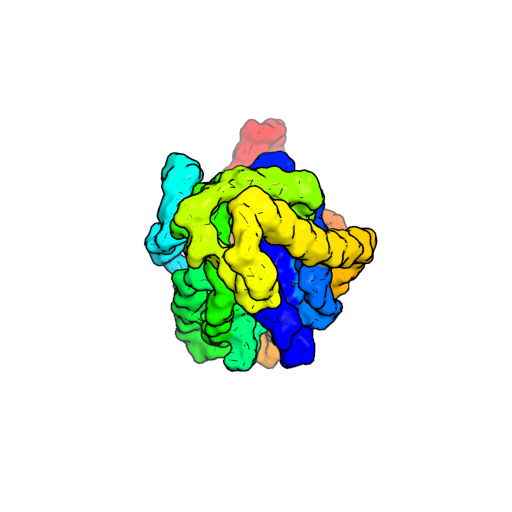4 178 LYS A C 1
ATOM 1407 O O . LYS A 1 178 ? 19.536 3.118 -8.224 1.00 73.44 178 LYS A O 1
ATOM 1412 N N . SER A 1 179 ? 19.251 1.281 -6.955 1.00 63.12 179 SER A N 1
ATOM 1413 C CA . SER A 1 179 ? 20.178 1.690 -5.889 1.00 63.12 179 SER A CA 1
ATOM 1414 C C . SER A 1 179 ? 21.644 1.638 -6.323 1.00 63.12 179 SER A C 1
ATOM 1416 O O . SER A 1 179 ? 22.426 2.474 -5.897 1.00 63.12 179 SER A O 1
ATOM 1418 N N . GLU A 1 180 ? 22.011 0.702 -7.203 1.00 68.50 180 GLU A N 1
ATOM 1419 C CA . GLU A 1 180 ? 23.378 0.574 -7.744 1.00 68.50 180 GLU A CA 1
ATOM 1420 C C . GLU A 1 180 ? 23.582 1.415 -9.026 1.00 68.50 180 GLU A C 1
ATOM 1422 O O . GLU A 1 180 ? 24.626 1.346 -9.675 1.00 68.50 180 GLU A O 1
ATOM 1427 N N . ASN A 1 181 ? 22.576 2.217 -9.411 1.00 77.12 181 ASN A N 1
ATOM 1428 C CA . ASN A 1 181 ? 22.536 2.975 -10.664 1.00 77.12 181 ASN A CA 1
ATOM 1429 C C . ASN A 1 181 ? 22.927 2.115 -11.887 1.00 77.12 181 ASN A C 1
ATOM 1431 O O . ASN A 1 181 ? 23.727 2.522 -12.743 1.00 77.12 181 ASN A O 1
ATOM 1435 N N . ASP A 1 182 ? 22.385 0.894 -11.918 1.00 82.44 182 ASP A N 1
ATOM 1436 C CA . ASP A 1 182 ? 22.593 -0.106 -12.962 1.00 82.44 182 ASP A CA 1
ATOM 1437 C C . ASP A 1 182 ? 21.239 -0.552 -13.536 1.00 82.44 182 ASP A C 1
ATOM 1439 O O . ASP A 1 182 ? 20.716 -1.630 -13.240 1.00 82.44 182 ASP A O 1
ATOM 1443 N N . TYR A 1 183 ? 20.612 0.361 -14.284 1.00 87.25 183 TYR A N 1
ATOM 1444 C CA . TYR A 1 183 ? 19.292 0.189 -14.889 1.00 87.25 183 TYR A CA 1
ATOM 1445 C C . TYR A 1 183 ? 19.085 1.136 -16.082 1.00 87.25 183 TYR A C 1
ATOM 1447 O O . TYR A 1 183 ? 19.702 2.204 -16.161 1.00 87.25 183 TYR A O 1
ATOM 1455 N N . ILE A 1 184 ? 18.151 0.783 -16.970 1.00 87.88 184 ILE A N 1
ATOM 1456 C CA . ILE A 1 184 ? 17.569 1.697 -17.967 1.00 87.88 184 ILE A CA 1
ATOM 1457 C C . ILE A 1 184 ? 16.254 2.250 -17.405 1.00 87.88 184 ILE A C 1
ATOM 1459 O O . ILE A 1 184 ? 15.365 1.487 -17.019 1.00 87.88 184 ILE A O 1
ATOM 1463 N N . GLY A 1 185 ? 16.140 3.573 -17.312 1.00 90.94 185 GLY A N 1
ATOM 1464 C CA . GLY A 1 185 ? 14.917 4.258 -16.909 1.00 90.94 185 GLY A CA 1
ATOM 1465 C C . GLY A 1 185 ? 13.930 4.343 -18.070 1.00 90.94 185 GLY A C 1
ATOM 1466 O O . GLY A 1 185 ? 14.320 4.568 -19.209 1.00 90.94 185 GLY A O 1
ATOM 1467 N N . LEU A 1 186 ? 12.631 4.205 -17.790 1.00 91.81 186 LEU A N 1
ATOM 1468 C CA . LEU A 1 186 ? 11.600 4.299 -18.835 1.00 91.81 186 LEU A CA 1
ATOM 1469 C C . LEU A 1 186 ? 11.477 5.712 -19.436 1.00 91.81 186 LEU A C 1
ATOM 1471 O O . LEU A 1 186 ? 11.003 5.876 -20.557 1.00 91.81 186 LEU A O 1
ATOM 1475 N N . LEU A 1 187 ? 11.922 6.724 -18.691 1.00 93.44 187 LEU A N 1
ATOM 1476 C CA . LEU A 1 187 ? 11.961 8.128 -19.102 1.00 93.44 187 LEU A CA 1
ATOM 1477 C C . LEU A 1 187 ? 13.390 8.601 -19.432 1.00 93.44 187 LEU A C 1
ATOM 1479 O O . LEU A 1 187 ? 13.613 9.801 -19.558 1.00 93.44 187 LEU A O 1
ATOM 1483 N N . ASP A 1 188 ? 14.365 7.686 -19.544 1.00 94.06 188 ASP A N 1
ATOM 1484 C CA . ASP A 1 188 ? 15.718 8.056 -19.972 1.00 94.06 188 ASP A CA 1
ATOM 1485 C C . ASP A 1 188 ? 15.674 8.631 -21.396 1.00 94.06 188 ASP A C 1
ATOM 1487 O O . ASP A 1 188 ? 14.952 8.136 -22.267 1.00 94.06 188 ASP A O 1
ATOM 1491 N N . THR A 1 189 ? 16.473 9.671 -21.641 1.00 95.31 189 THR A N 1
ATOM 1492 C CA . THR A 1 189 ? 16.590 10.252 -22.984 1.00 95.31 189 THR A CA 1
ATOM 1493 C C . THR A 1 189 ? 17.281 9.275 -23.941 1.00 95.31 189 THR A C 1
ATOM 1495 O O . THR A 1 189 ? 18.100 8.460 -23.494 1.00 95.31 189 THR A O 1
ATOM 1498 N N . PRO A 1 190 ? 17.062 9.401 -25.264 1.00 94.81 190 PRO A N 1
ATOM 1499 C CA . PRO A 1 190 ? 17.740 8.556 -26.240 1.00 94.81 190 PRO A CA 1
ATOM 1500 C C . PRO A 1 190 ? 19.265 8.545 -26.103 1.00 94.81 190 PRO A C 1
ATOM 1502 O O . PRO A 1 190 ? 19.905 7.506 -26.279 1.00 94.81 190 PRO A O 1
ATOM 1505 N N . GLN A 1 191 ? 19.842 9.693 -25.738 1.00 94.19 191 GLN A N 1
ATOM 1506 C CA . GLN A 1 191 ? 21.273 9.846 -25.502 1.00 94.19 191 GLN A CA 1
ATOM 1507 C C . GLN A 1 191 ? 21.727 9.092 -24.245 1.00 94.19 191 GLN A C 1
ATOM 1509 O O . GLN A 1 191 ? 22.688 8.327 -24.298 1.00 94.19 191 GLN A O 1
ATOM 1514 N N . THR A 1 192 ? 21.001 9.234 -23.132 1.00 93.06 192 THR A N 1
ATOM 1515 C CA . THR A 1 192 ? 21.291 8.516 -21.880 1.00 93.06 192 THR A CA 1
ATOM 1516 C C . THR A 1 192 ? 21.252 7.000 -22.076 1.00 93.06 192 THR A C 1
ATOM 1518 O O . THR A 1 192 ? 22.121 6.288 -21.571 1.00 93.06 192 THR A O 1
ATOM 1521 N N . VAL A 1 193 ? 20.277 6.494 -22.834 1.00 91.56 193 VAL A N 1
ATOM 1522 C CA . VAL A 1 193 ? 20.163 5.063 -23.152 1.00 91.56 193 VAL A CA 1
ATOM 1523 C C . VAL A 1 193 ? 21.377 4.584 -23.951 1.00 91.56 193 VAL A C 1
ATOM 1525 O O . VAL A 1 193 ? 22.006 3.598 -23.562 1.00 91.56 193 VAL A O 1
ATOM 1528 N N . LYS A 1 194 ? 21.760 5.307 -25.015 1.00 90.38 194 LYS A N 1
ATOM 1529 C CA . LYS A 1 194 ? 22.954 4.991 -25.820 1.00 90.38 194 LYS A CA 1
ATOM 1530 C C . LYS A 1 194 ? 24.217 4.942 -24.964 1.00 90.38 194 LYS A C 1
ATOM 1532 O O . LYS A 1 194 ? 24.986 3.986 -25.041 1.00 90.38 194 LYS A O 1
ATOM 1537 N N . GLU A 1 195 ? 24.413 5.927 -24.093 1.00 89.94 195 GLU A N 1
ATOM 1538 C CA . GLU A 1 195 ? 25.572 5.973 -23.197 1.00 89.94 195 GLU A CA 1
ATOM 1539 C C . GLU A 1 195 ? 25.611 4.802 -22.210 1.00 89.94 195 GLU A C 1
ATOM 1541 O O . GLU A 1 195 ? 26.684 4.244 -21.958 1.00 89.94 195 GLU A O 1
ATOM 1546 N N . LYS A 1 196 ? 24.455 4.406 -21.663 1.00 89.69 196 LYS A N 1
ATOM 1547 C CA . LYS A 1 196 ? 24.346 3.260 -20.752 1.00 89.69 196 LYS A CA 1
ATOM 1548 C C . LYS A 1 196 ? 24.683 1.940 -21.453 1.00 89.69 196 LYS A C 1
ATOM 1550 O O . LYS A 1 196 ? 25.443 1.153 -20.892 1.00 89.69 196 LYS A O 1
ATOM 1555 N N . PHE A 1 197 ? 24.201 1.719 -22.678 1.00 85.81 197 PHE A N 1
ATOM 1556 C CA . PHE A 1 197 ? 24.545 0.523 -23.463 1.00 85.81 197 PHE A CA 1
ATOM 1557 C C . PHE A 1 197 ? 26.007 0.510 -23.916 1.00 85.81 197 PHE A C 1
ATOM 1559 O O . PHE A 1 197 ? 26.672 -0.522 -23.812 1.00 85.81 197 PHE A O 1
ATOM 1566 N N . LYS A 1 198 ? 26.562 1.660 -24.320 1.00 85.12 198 LYS A N 1
ATOM 1567 C CA . LYS A 1 198 ? 27.983 1.780 -24.681 1.00 85.12 198 LYS A CA 1
ATOM 1568 C C . LYS A 1 198 ? 28.894 1.320 -23.537 1.00 85.12 198 LYS A C 1
ATOM 1570 O O . LYS A 1 198 ? 29.819 0.538 -23.760 1.00 85.12 198 LYS A O 1
ATOM 1575 N N . LYS A 1 199 ? 28.573 1.734 -22.304 1.00 84.12 199 LYS A N 1
ATOM 1576 C CA . LYS A 1 199 ? 29.301 1.399 -21.066 1.00 84.12 199 LYS A CA 1
ATOM 1577 C C . LYS A 1 199 ? 29.017 -0.007 -20.511 1.00 84.12 199 LYS A C 1
ATOM 1579 O O . LYS A 1 199 ? 29.641 -0.384 -19.522 1.00 84.12 199 LYS A O 1
ATOM 1584 N N . ALA A 1 200 ? 28.096 -0.774 -21.098 1.00 80.19 200 ALA A N 1
ATOM 1585 C CA . ALA A 1 200 ? 27.765 -2.113 -20.609 1.00 80.19 200 ALA A CA 1
ATOM 1586 C C . ALA A 1 200 ? 28.955 -3.082 -20.752 1.00 80.19 200 ALA A C 1
ATOM 1588 O O . ALA A 1 200 ? 29.722 -2.991 -21.715 1.00 80.19 200 ALA A O 1
ATOM 1589 N N . LYS A 1 201 ? 29.114 -4.028 -19.823 1.00 74.50 201 LYS A N 1
ATOM 1590 C CA . LYS A 1 201 ? 30.208 -5.013 -19.869 1.00 74.50 201 LYS A CA 1
ATOM 1591 C C . LYS A 1 201 ? 29.997 -5.999 -21.034 1.00 74.50 201 LYS A C 1
ATOM 1593 O O . LYS A 1 201 ? 28.925 -6.585 -21.147 1.00 74.50 201 LYS A O 1
ATOM 1598 N N . THR A 1 202 ? 31.002 -6.157 -21.902 1.00 61.94 202 THR A N 1
ATOM 1599 C CA . THR A 1 202 ? 30.929 -6.913 -23.177 1.00 61.94 202 THR A CA 1
ATOM 1600 C C . THR A 1 202 ? 31.100 -8.423 -23.023 1.00 61.94 202 THR A C 1
ATOM 1602 O O . THR A 1 202 ? 30.423 -9.188 -23.700 1.00 61.94 202 THR A O 1
ATOM 1605 N N . ASP A 1 203 ? 31.932 -8.887 -22.084 1.00 55.66 203 ASP A N 1
ATOM 1606 C CA . ASP A 1 203 ? 32.221 -10.329 -21.913 1.00 55.66 203 ASP A CA 1
ATOM 1607 C C . ASP A 1 203 ? 31.014 -11.156 -21.418 1.00 55.66 203 ASP A C 1
ATOM 1609 O O . ASP A 1 203 ? 31.059 -12.379 -21.312 1.00 55.66 203 ASP A O 1
ATOM 1613 N N . SER A 1 204 ? 29.905 -10.483 -21.125 1.00 51.41 204 SER A N 1
ATOM 1614 C CA . SER A 1 204 ? 28.676 -11.015 -20.540 1.00 51.41 204 SER A CA 1
ATOM 1615 C C . SER A 1 204 ? 27.480 -11.062 -21.495 1.00 51.41 204 SER A C 1
ATOM 1617 O O . SER A 1 204 ? 26.368 -11.375 -21.060 1.00 51.41 204 SER A O 1
ATOM 1619 N N . ASP A 1 205 ? 27.680 -10.788 -22.788 1.00 53.84 205 ASP A N 1
ATOM 1620 C CA . ASP A 1 205 ? 26.597 -10.643 -23.775 1.00 53.84 205 ASP A CA 1
ATOM 1621 C C . ASP A 1 205 ? 25.733 -11.907 -23.953 1.00 53.84 205 ASP A C 1
ATOM 1623 O O . ASP A 1 205 ? 24.553 -11.815 -24.291 1.00 53.84 205 ASP A O 1
ATOM 1627 N N . LYS A 1 206 ? 26.257 -13.096 -23.620 1.00 51.12 206 LYS A N 1
ATOM 1628 C CA . LYS A 1 206 ? 25.472 -14.348 -23.588 1.00 51.12 206 LYS A CA 1
ATOM 1629 C C . LYS A 1 206 ? 24.560 -14.485 -22.363 1.00 51.12 206 LYS A C 1
ATOM 1631 O O . LYS A 1 206 ? 23.597 -15.248 -22.425 1.00 51.12 206 LYS A O 1
ATOM 1636 N N . ASN A 1 207 ? 24.832 -13.757 -21.278 1.00 49.38 207 ASN A N 1
ATOM 1637 C CA . ASN A 1 207 ? 24.104 -13.855 -20.009 1.00 49.38 207 ASN A CA 1
ATOM 1638 C C . ASN A 1 207 ? 23.152 -12.678 -19.761 1.00 49.38 207 ASN A C 1
ATOM 1640 O O . ASN A 1 207 ? 22.201 -12.837 -18.995 1.00 49.38 207 ASN A O 1
ATOM 1644 N N . ASN A 1 208 ? 23.338 -11.523 -20.414 1.00 63.28 208 ASN A N 1
ATOM 1645 C CA . ASN A 1 208 ? 22.377 -10.431 -20.283 1.00 63.28 208 ASN A CA 1
ATOM 1646 C C . ASN A 1 208 ? 21.107 -10.722 -21.096 1.00 63.28 208 ASN A C 1
ATOM 1648 O O . ASN A 1 208 ? 21.095 -10.824 -22.323 1.00 63.28 208 ASN A O 1
ATOM 1652 N N . THR A 1 209 ? 20.005 -10.827 -20.373 1.00 63.72 209 THR A N 1
ATOM 1653 C CA . THR A 1 209 ? 18.684 -11.134 -20.902 1.00 63.72 209 THR A CA 1
ATOM 1654 C C . THR A 1 209 ? 18.197 -10.181 -21.996 1.00 63.72 209 THR A C 1
ATOM 1656 O O . THR A 1 209 ? 17.555 -10.645 -22.936 1.00 63.72 209 THR A O 1
ATOM 1659 N N . ILE A 1 210 ? 18.508 -8.879 -21.921 1.00 66.31 210 ILE A N 1
ATOM 1660 C CA . ILE A 1 210 ? 18.080 -7.907 -22.946 1.00 66.31 210 ILE A CA 1
ATOM 1661 C C . ILE A 1 210 ? 18.687 -8.284 -24.299 1.00 66.31 210 ILE A C 1
ATOM 1663 O O . ILE A 1 210 ? 17.976 -8.377 -25.297 1.00 66.31 210 ILE A O 1
ATOM 1667 N N . TYR A 1 211 ? 19.984 -8.591 -24.313 1.00 67.31 211 TYR A N 1
ATOM 1668 C CA . TYR A 1 211 ? 20.694 -9.005 -25.520 1.00 67.31 211 TYR A CA 1
ATOM 1669 C C . TYR A 1 211 ? 20.192 -10.344 -26.058 1.00 67.31 211 TYR A C 1
ATOM 1671 O O . TYR A 1 211 ? 20.021 -10.487 -27.269 1.00 67.31 211 TYR A O 1
ATOM 1679 N N . ARG A 1 212 ? 19.881 -11.308 -25.179 1.00 67.56 212 ARG A N 1
ATOM 1680 C CA . ARG A 1 212 ? 19.320 -12.608 -25.586 1.00 67.56 212 ARG A CA 1
ATOM 1681 C C . ARG A 1 212 ? 17.953 -12.473 -26.245 1.00 67.56 212 ARG A C 1
ATOM 1683 O O . ARG A 1 212 ? 17.721 -13.118 -27.262 1.00 67.56 212 ARG A O 1
ATOM 1690 N N . GLU A 1 213 ? 17.052 -11.677 -25.674 1.00 67.88 213 GLU A N 1
ATOM 1691 C CA . GLU A 1 213 ? 15.702 -11.514 -26.222 1.00 67.88 213 GLU A CA 1
ATOM 1692 C C . GLU A 1 213 ? 15.717 -10.759 -27.554 1.00 67.88 213 GLU A C 1
ATOM 1694 O O . GLU A 1 213 ? 15.035 -11.170 -28.488 1.00 67.88 213 GLU A O 1
ATOM 1699 N N . ILE A 1 214 ? 16.555 -9.730 -27.697 1.00 66.12 214 ILE A N 1
ATOM 1700 C CA . ILE A 1 214 ? 16.671 -8.993 -28.963 1.00 66.12 214 ILE A CA 1
ATOM 1701 C C . ILE A 1 214 ? 17.339 -9.862 -30.046 1.00 66.12 214 ILE A C 1
ATOM 1703 O O . ILE A 1 214 ? 16.825 -9.962 -31.158 1.00 66.12 214 ILE A O 1
ATOM 1707 N N . SER A 1 215 ? 18.399 -10.606 -29.708 1.00 62.62 215 SER A N 1
ATOM 1708 C CA . SER A 1 215 ? 19.090 -11.502 -30.656 1.00 62.62 215 SER A CA 1
ATOM 1709 C C . SER A 1 215 ? 18.232 -12.680 -31.145 1.00 62.62 215 SER A C 1
ATOM 1711 O O . SER A 1 215 ? 18.543 -13.287 -32.172 1.00 62.62 215 SER A O 1
ATOM 1713 N N . LYS A 1 216 ? 17.175 -13.057 -30.409 1.00 64.25 216 LYS A N 1
ATOM 1714 C CA . LYS A 1 216 ? 16.192 -14.063 -30.858 1.00 64.25 216 LYS A CA 1
ATOM 1715 C C . LYS A 1 216 ? 15.286 -13.519 -31.958 1.00 64.25 216 LYS A C 1
ATOM 1717 O O . LYS A 1 216 ? 14.884 -14.282 -32.834 1.00 64.25 216 LYS A O 1
ATOM 1722 N N . VAL A 1 217 ? 14.959 -12.232 -31.886 1.00 58.91 217 VAL A N 1
ATOM 1723 C CA . VAL A 1 217 ? 14.046 -11.562 -32.815 1.00 58.91 217 VAL A CA 1
ATOM 1724 C C . VAL A 1 217 ? 14.791 -11.121 -34.077 1.00 58.91 217 VAL A C 1
ATOM 1726 O O . VAL A 1 217 ? 14.264 -11.275 -35.175 1.00 58.91 217 VAL A O 1
ATOM 1729 N N . GLU A 1 218 ? 16.046 -10.681 -33.953 1.00 65.88 218 GLU A N 1
ATOM 1730 C CA . GLU A 1 218 ? 16.830 -10.152 -35.074 1.00 65.88 218 GLU A CA 1
ATOM 1731 C C . GLU A 1 218 ? 18.039 -11.035 -35.415 1.00 65.88 218 GLU A C 1
ATOM 1733 O O . GLU A 1 218 ? 19.136 -10.888 -34.877 1.00 65.88 218 GLU A O 1
ATOM 1738 N N . LYS A 1 219 ? 17.859 -11.965 -36.365 1.00 65.50 219 LYS A N 1
ATOM 1739 C CA . LYS A 1 219 ? 18.923 -12.889 -36.816 1.00 65.50 219 LYS A CA 1
ATOM 1740 C C . LYS A 1 219 ? 20.157 -12.172 -37.381 1.00 65.50 219 LYS A C 1
ATOM 1742 O O . LYS A 1 219 ? 21.253 -12.731 -37.329 1.00 65.50 219 LYS A O 1
ATOM 1747 N N . GLU A 1 220 ? 19.982 -10.959 -37.901 1.00 63.78 220 GLU A N 1
ATOM 1748 C CA . GLU A 1 220 ? 21.044 -10.122 -38.472 1.00 63.78 220 GLU A CA 1
ATOM 1749 C C . GLU A 1 220 ? 22.032 -9.616 -37.412 1.00 63.78 220 GLU A C 1
ATOM 1751 O O . GLU A 1 220 ? 23.212 -9.440 -37.713 1.00 63.78 220 GLU A O 1
ATOM 1756 N N . MET A 1 221 ? 21.610 -9.524 -36.145 1.00 67.06 221 MET A N 1
ATOM 1757 C CA . MET A 1 221 ? 22.475 -9.099 -35.041 1.00 67.06 221 MET A CA 1
ATOM 1758 C C . MET A 1 221 ? 23.640 -10.046 -34.757 1.00 67.06 221 MET A C 1
ATOM 1760 O O . MET A 1 221 ? 24.645 -9.631 -34.189 1.00 67.06 221 MET A O 1
ATOM 1764 N N . LYS A 1 222 ? 23.547 -11.312 -35.183 1.00 64.12 222 LYS A N 1
ATOM 1765 C CA . LYS A 1 222 ? 24.620 -12.302 -35.000 1.00 64.12 222 LYS A CA 1
ATOM 1766 C C . LYS A 1 222 ? 25.879 -12.002 -35.820 1.00 64.12 222 LYS A C 1
ATOM 1768 O O . LYS A 1 222 ? 26.892 -12.657 -35.599 1.00 64.12 222 LYS A O 1
ATOM 1773 N N . LYS A 1 223 ? 25.801 -11.081 -36.789 1.00 71.19 223 LYS A N 1
ATOM 1774 C CA . LYS A 1 223 ? 26.903 -10.722 -37.696 1.00 71.19 223 LYS A CA 1
ATOM 1775 C C . LYS A 1 223 ? 27.601 -9.408 -37.325 1.00 71.19 223 LYS A C 1
ATOM 1777 O O . LYS A 1 223 ? 28.615 -9.092 -37.937 1.00 71.19 223 LYS A O 1
ATOM 1782 N N . LEU A 1 224 ? 27.058 -8.652 -36.372 1.00 75.75 224 LEU A N 1
ATOM 1783 C CA . LEU A 1 224 ? 27.568 -7.339 -35.979 1.00 75.75 224 LEU A CA 1
ATOM 1784 C C . LEU A 1 224 ? 28.755 -7.473 -35.021 1.00 75.75 224 LEU A C 1
ATOM 1786 O O . LEU A 1 224 ? 28.815 -8.411 -34.221 1.00 75.75 224 LEU A O 1
ATOM 1790 N N . ASN A 1 225 ? 29.679 -6.511 -35.061 1.00 80.62 225 ASN A N 1
ATOM 1791 C CA . ASN A 1 225 ? 30.681 -6.393 -34.003 1.00 80.62 225 ASN A CA 1
ATOM 1792 C C . ASN A 1 225 ? 30.048 -5.848 -32.705 1.00 80.62 225 ASN A C 1
ATOM 1794 O O . ASN A 1 225 ? 28.926 -5.342 -32.702 1.00 80.62 225 ASN A O 1
ATOM 1798 N N . TYR A 1 226 ? 30.761 -5.932 -31.577 1.00 76.19 226 TYR A N 1
ATOM 1799 C CA . TYR A 1 226 ? 30.211 -5.553 -30.267 1.00 76.19 226 TYR A CA 1
ATOM 1800 C C . TYR A 1 226 ? 29.729 -4.100 -30.176 1.00 76.19 226 TYR A C 1
ATOM 1802 O O . TYR A 1 226 ? 28.762 -3.821 -29.466 1.00 76.19 226 TYR A O 1
ATOM 1810 N N . SER A 1 227 ? 30.394 -3.168 -30.864 1.00 81.06 227 SER A N 1
ATOM 1811 C CA . SER A 1 227 ? 29.976 -1.764 -30.857 1.00 81.06 227 SER A CA 1
ATOM 1812 C C . SER A 1 227 ? 28.676 -1.593 -31.634 1.00 81.06 227 SER A C 1
ATOM 1814 O O . SER A 1 227 ? 27.711 -1.049 -31.105 1.00 81.06 227 SER A O 1
ATOM 1816 N N . GLU A 1 228 ? 28.627 -2.136 -32.851 1.00 82.81 228 GLU A N 1
ATOM 1817 C CA . GLU A 1 228 ? 27.447 -2.103 -33.720 1.00 82.81 228 GLU A CA 1
ATOM 1818 C C . GLU A 1 228 ? 26.240 -2.790 -33.070 1.00 82.81 228 GLU A C 1
ATOM 1820 O O . GLU A 1 228 ? 25.119 -2.285 -33.131 1.00 82.81 228 GLU A O 1
ATOM 1825 N N . PHE A 1 229 ? 26.469 -3.916 -32.391 1.00 82.06 229 PHE A N 1
ATOM 1826 C CA . PHE A 1 229 ? 25.438 -4.642 -31.658 1.00 82.06 229 PHE A CA 1
ATOM 1827 C C . PHE A 1 229 ? 24.835 -3.793 -30.530 1.00 82.06 229 PHE A C 1
ATOM 1829 O O . PHE A 1 229 ? 23.613 -3.673 -30.427 1.00 82.06 229 PHE A O 1
ATOM 1836 N N . LYS A 1 230 ? 25.678 -3.156 -29.707 1.00 83.06 230 LYS A N 1
ATOM 1837 C CA . LYS A 1 230 ? 25.227 -2.268 -28.623 1.00 83.06 230 LYS A CA 1
ATOM 1838 C C . LYS A 1 230 ? 24.456 -1.061 -29.143 1.00 83.06 230 LYS A C 1
ATOM 1840 O O . LYS A 1 230 ? 23.431 -0.709 -28.558 1.00 83.06 230 LYS A O 1
ATOM 1845 N N . ASP A 1 231 ? 24.924 -0.451 -30.228 1.00 85.62 231 ASP A N 1
ATOM 1846 C CA . ASP A 1 231 ? 24.259 0.699 -30.841 1.00 85.62 231 ASP A CA 1
ATOM 1847 C C . ASP A 1 231 ? 22.876 0.313 -31.379 1.00 85.62 231 ASP A C 1
ATOM 1849 O O . ASP A 1 231 ? 21.892 1.012 -31.120 1.00 85.62 231 ASP A O 1
ATOM 1853 N N . LYS A 1 232 ? 22.770 -0.847 -32.036 1.00 84.88 232 LYS A N 1
ATOM 1854 C CA . LYS A 1 232 ? 21.497 -1.355 -32.556 1.00 84.88 232 LYS A CA 1
ATOM 1855 C C . LYS A 1 232 ? 20.520 -1.738 -31.439 1.00 84.88 232 LYS A C 1
ATOM 1857 O O . LYS A 1 232 ? 19.337 -1.411 -31.511 1.00 84.88 232 LYS A O 1
ATOM 1862 N N . VAL A 1 233 ? 20.999 -2.354 -30.356 1.00 84.50 233 VAL A N 1
ATOM 1863 C CA . VAL A 1 233 ? 20.176 -2.628 -29.164 1.00 84.50 233 VAL A CA 1
ATOM 1864 C C . VAL A 1 233 ? 19.669 -1.329 -28.533 1.00 84.50 233 VAL A C 1
ATOM 1866 O O . VAL A 1 233 ? 18.491 -1.237 -28.184 1.00 84.50 233 VAL A O 1
ATOM 1869 N N . ALA A 1 234 ? 20.524 -0.310 -28.415 1.00 88.56 234 ALA A N 1
ATOM 1870 C CA . ALA A 1 234 ? 20.125 0.991 -27.889 1.00 88.56 234 ALA A CA 1
ATOM 1871 C C . ALA A 1 234 ? 19.064 1.671 -28.770 1.00 88.56 234 ALA A C 1
ATOM 1873 O O . ALA A 1 234 ? 18.147 2.295 -28.238 1.00 88.56 234 ALA A O 1
ATOM 1874 N N . GLU A 1 235 ? 19.155 1.537 -30.096 1.00 90.06 235 GLU A N 1
ATOM 1875 C CA . GLU A 1 235 ? 18.150 2.032 -31.045 1.00 90.06 235 GLU A CA 1
ATOM 1876 C C . GLU A 1 235 ? 16.776 1.382 -30.813 1.00 90.06 235 GLU A C 1
ATOM 1878 O O . GLU A 1 235 ? 15.794 2.092 -30.595 1.00 90.06 235 GLU A O 1
ATOM 1883 N N . ILE A 1 236 ? 16.715 0.048 -30.746 1.00 88.44 236 ILE A N 1
ATOM 1884 C CA . ILE A 1 236 ? 15.467 -0.706 -30.519 1.00 88.44 236 ILE A CA 1
ATOM 1885 C C . ILE A 1 236 ? 14.847 -0.361 -29.162 1.00 88.44 236 ILE A C 1
ATOM 1887 O O . ILE A 1 236 ? 13.628 -0.206 -29.029 1.00 88.44 236 ILE A O 1
ATOM 1891 N N . VAL A 1 237 ? 15.679 -0.250 -28.122 1.00 89.25 237 VAL A N 1
ATOM 1892 C CA . VAL A 1 237 ? 15.209 0.147 -26.791 1.00 89.25 237 VAL A CA 1
ATOM 1893 C C . VAL A 1 237 ? 14.656 1.570 -26.833 1.00 89.25 237 VAL A C 1
ATOM 1895 O O . VAL A 1 237 ? 13.569 1.798 -26.306 1.00 89.25 237 VAL A O 1
ATOM 1898 N N . ASN A 1 238 ? 15.334 2.504 -27.503 1.00 93.88 238 ASN A N 1
ATOM 1899 C CA . ASN A 1 238 ? 14.861 3.878 -27.659 1.00 93.88 238 ASN A CA 1
ATOM 1900 C C . ASN A 1 238 ? 13.534 3.974 -28.411 1.00 93.88 238 ASN A C 1
ATOM 1902 O O . ASN A 1 238 ? 12.672 4.744 -27.997 1.00 93.88 238 ASN A O 1
ATOM 1906 N N . GLU A 1 239 ? 13.330 3.180 -29.461 1.00 93.12 239 GLU A N 1
ATOM 1907 C CA . GLU A 1 239 ? 12.053 3.138 -30.179 1.00 93.12 239 GLU A CA 1
ATOM 1908 C C . GLU A 1 239 ? 10.910 2.708 -29.243 1.00 93.12 239 GLU A C 1
ATOM 1910 O O . GLU A 1 239 ? 9.885 3.387 -29.128 1.00 93.12 239 GLU A O 1
ATOM 1915 N N . LYS A 1 240 ? 11.114 1.621 -28.485 1.00 91.00 240 LYS A N 1
ATOM 1916 C CA . LYS A 1 240 ? 10.124 1.126 -27.516 1.00 91.00 240 LYS A CA 1
ATOM 1917 C C . LYS A 1 240 ? 9.862 2.128 -26.390 1.00 91.00 240 LYS A C 1
ATOM 1919 O O . LYS A 1 240 ? 8.707 2.321 -26.006 1.00 91.00 240 LYS A O 1
ATOM 1924 N N . LEU A 1 241 ? 10.908 2.765 -25.863 1.00 94.00 241 LEU A N 1
ATOM 1925 C CA . LEU A 1 241 ? 10.773 3.797 -24.835 1.00 94.00 241 LEU A CA 1
ATOM 1926 C C . LEU A 1 241 ? 10.066 5.041 -25.374 1.00 94.00 241 LEU A C 1
ATOM 1928 O O . LEU A 1 241 ? 9.212 5.578 -24.678 1.00 94.00 241 LEU A O 1
ATOM 1932 N N . GLY A 1 242 ? 10.319 5.445 -26.620 1.00 96.00 242 GLY A N 1
ATOM 1933 C CA . GLY A 1 242 ? 9.647 6.577 -27.262 1.00 96.00 242 GLY A CA 1
ATOM 1934 C C . GLY A 1 242 ? 8.126 6.409 -27.326 1.00 96.00 242 GLY A C 1
ATOM 1935 O O . GLY A 1 242 ? 7.383 7.354 -27.057 1.00 96.00 242 GLY A O 1
ATOM 1936 N N . ILE A 1 243 ? 7.637 5.188 -27.583 1.00 95.75 243 ILE A N 1
ATOM 1937 C CA . ILE A 1 243 ? 6.196 4.874 -27.538 1.00 95.75 243 ILE A CA 1
ATOM 1938 C C . ILE A 1 243 ? 5.635 5.083 -26.123 1.00 95.75 243 ILE A C 1
ATOM 1940 O O . ILE A 1 243 ? 4.573 5.691 -25.960 1.00 95.75 243 ILE A O 1
ATOM 1944 N N . ILE A 1 244 ? 6.344 4.596 -25.100 1.00 95.81 244 ILE A N 1
ATOM 1945 C CA . ILE A 1 244 ? 5.946 4.739 -23.690 1.00 95.81 244 ILE A CA 1
ATOM 1946 C C . ILE A 1 244 ? 5.959 6.214 -23.279 1.00 95.81 244 ILE A C 1
ATOM 1948 O O . ILE A 1 244 ? 4.997 6.687 -22.679 1.00 95.81 244 ILE A O 1
ATOM 1952 N N . GLN A 1 245 ? 7.008 6.952 -23.640 1.00 97.25 245 GLN A N 1
ATOM 1953 C CA . GLN A 1 245 ? 7.194 8.368 -23.323 1.00 97.25 245 GLN A CA 1
ATOM 1954 C C . GLN A 1 245 ? 6.115 9.239 -23.974 1.00 97.25 245 GLN A C 1
ATOM 1956 O O . GLN A 1 245 ? 5.530 10.087 -23.306 1.00 97.25 245 GLN A O 1
ATOM 1961 N N . LYS A 1 246 ? 5.755 8.969 -25.237 1.00 97.25 246 LYS A N 1
ATOM 1962 C CA . LYS A 1 246 ? 4.642 9.655 -25.910 1.00 97.25 246 LYS A CA 1
ATOM 1963 C C . LYS A 1 246 ? 3.314 9.432 -25.182 1.00 97.25 246 LYS A C 1
ATOM 1965 O O . LYS A 1 246 ? 2.558 10.374 -24.964 1.00 97.25 246 LYS A O 1
ATOM 1970 N N . ARG A 1 247 ? 3.022 8.190 -24.780 1.00 96.44 247 ARG A N 1
ATOM 1971 C CA . ARG A 1 247 ? 1.808 7.879 -24.006 1.00 96.44 247 ARG A CA 1
ATOM 1972 C C . ARG A 1 247 ? 1.839 8.534 -22.627 1.00 96.44 247 ARG A C 1
ATOM 1974 O O . ARG A 1 247 ? 0.836 9.109 -22.225 1.00 96.44 247 ARG A O 1
ATOM 1981 N N . TYR A 1 248 ? 2.976 8.486 -21.937 1.00 96.81 248 TYR A N 1
ATOM 1982 C CA . TYR A 1 248 ? 3.192 9.154 -20.653 1.00 96.81 248 TYR A CA 1
ATOM 1983 C C . TYR A 1 248 ? 2.840 10.646 -20.733 1.00 96.81 248 TYR A C 1
ATOM 1985 O O . TYR A 1 248 ? 2.016 11.115 -19.949 1.00 96.81 248 TYR A O 1
ATOM 1993 N N . SER A 1 249 ? 3.362 11.364 -21.734 1.00 96.75 249 SER A N 1
ATOM 1994 C CA . SER A 1 249 ? 3.050 12.781 -21.958 1.00 96.75 249 SER A CA 1
ATOM 1995 C C . SER A 1 249 ? 1.563 13.039 -22.218 1.00 96.75 249 SER A C 1
ATOM 1997 O O . SER A 1 249 ? 1.053 14.072 -21.799 1.00 96.75 249 SER A O 1
ATOM 1999 N N . ASN A 1 250 ? 0.846 12.103 -22.848 1.00 96.06 250 ASN A N 1
ATOM 2000 C CA . ASN A 1 250 ? -0.601 12.218 -23.066 1.00 96.06 250 ASN A CA 1
ATOM 2001 C C . ASN A 1 250 ? -1.429 11.975 -21.792 1.00 96.06 250 ASN A C 1
ATOM 2003 O O . ASN A 1 250 ? -2.543 12.486 -21.677 1.00 96.06 250 ASN A O 1
ATOM 2007 N N . TYR A 1 251 ? -0.933 11.162 -20.855 1.00 95.62 251 TYR A N 1
ATOM 2008 C CA . TYR A 1 251 ? -1.627 10.881 -19.594 1.00 95.62 251 TYR A CA 1
ATOM 2009 C C . TYR A 1 251 ? -1.349 11.929 -18.521 1.00 95.62 251 TYR A C 1
ATOM 2011 O O . TYR A 1 251 ? -2.239 12.207 -17.723 1.00 95.62 251 TYR A O 1
ATOM 2019 N N . LEU A 1 252 ? -0.155 12.524 -18.509 1.00 95.19 252 LEU A N 1
ATOM 2020 C CA . LEU A 1 252 ? 0.277 13.437 -17.451 1.00 95.19 252 LEU A CA 1
ATOM 2021 C C . LEU A 1 252 ? -0.708 14.598 -17.174 1.00 95.19 252 LEU A C 1
ATOM 2023 O O . LEU A 1 252 ? -0.986 14.833 -16.002 1.00 95.19 252 LEU A O 1
ATOM 2027 N N . PRO A 1 253 ? -1.321 15.270 -18.173 1.00 96.38 253 PRO A N 1
ATOM 2028 C CA . PRO A 1 253 ? -2.271 16.357 -17.911 1.00 96.38 253 PRO A CA 1
ATOM 2029 C C . PRO A 1 253 ? -3.598 15.902 -17.290 1.00 96.38 253 PRO A C 1
ATOM 2031 O O . PRO A 1 253 ? -4.248 16.679 -16.602 1.00 96.38 253 PRO A O 1
ATOM 2034 N N . LYS A 1 254 ? -4.007 14.648 -17.527 1.00 95.38 254 LYS A N 1
ATOM 2035 C CA . LYS A 1 254 ? -5.299 14.091 -17.084 1.00 95.38 254 LYS A CA 1
ATOM 2036 C C . LYS A 1 254 ? -5.182 13.108 -15.917 1.00 95.38 254 LYS A C 1
ATOM 2038 O O . LYS A 1 254 ? -6.177 12.546 -15.468 1.00 95.38 254 LYS A O 1
ATOM 2043 N N . ILE A 1 255 ? -3.968 12.865 -15.418 1.00 95.88 255 ILE A N 1
ATOM 2044 C CA . ILE A 1 255 ? -3.724 11.802 -14.438 1.00 95.88 255 ILE A CA 1
ATOM 2045 C C . ILE A 1 255 ? -4.373 12.088 -13.082 1.00 95.88 255 ILE A C 1
ATOM 2047 O O . ILE A 1 255 ? -4.804 11.153 -12.414 1.00 95.88 255 ILE A O 1
ATOM 2051 N N . SER A 1 256 ? -4.481 13.363 -12.695 1.00 95.75 256 SER A N 1
ATOM 2052 C CA . SER A 1 256 ? -5.109 13.759 -11.431 1.00 95.75 256 SER A CA 1
ATOM 2053 C C . SER A 1 256 ? -6.583 13.360 -11.386 1.00 95.75 256 SER A C 1
ATOM 2055 O O . SER A 1 256 ? -7.011 12.735 -10.422 1.00 95.75 256 SER A O 1
ATOM 2057 N N . GLU A 1 257 ? -7.331 13.637 -12.456 1.00 96.12 257 GLU A N 1
ATOM 2058 C CA . GLU A 1 257 ? -8.750 13.278 -12.572 1.00 96.12 257 GLU A CA 1
ATOM 2059 C C . GLU A 1 257 ? -8.950 11.754 -12.555 1.00 96.12 257 GLU A C 1
ATOM 2061 O O . GLU A 1 257 ? -9.817 11.229 -11.853 1.00 96.12 257 GLU A O 1
ATOM 2066 N N . ILE A 1 258 ? -8.094 11.018 -13.275 1.00 95.81 258 ILE A N 1
ATOM 2067 C CA . ILE A 1 258 ? -8.125 9.549 -13.291 1.00 95.81 258 ILE A CA 1
ATOM 2068 C C . ILE A 1 258 ? -7.875 8.985 -11.884 1.00 95.81 258 ILE A C 1
ATOM 2070 O O . ILE A 1 258 ? -8.588 8.077 -11.447 1.00 95.81 258 ILE A O 1
ATOM 2074 N N . LEU A 1 259 ? -6.872 9.508 -11.170 1.00 96.50 259 LEU A N 1
ATOM 2075 C CA . LEU A 1 259 ? -6.564 9.079 -9.807 1.00 96.50 259 LEU A CA 1
ATOM 2076 C C . LEU A 1 259 ? -7.690 9.426 -8.837 1.00 96.50 259 LEU A C 1
ATOM 2078 O O . LEU A 1 259 ? -8.025 8.587 -8.013 1.00 96.50 259 LEU A O 1
ATOM 2082 N N . GLU A 1 260 ? -8.305 10.603 -8.936 1.00 96.19 260 GLU A N 1
ATOM 2083 C CA . GLU A 1 260 ? -9.415 11.001 -8.065 1.00 96.19 260 GLU A CA 1
ATOM 2084 C C . GLU A 1 260 ? -10.610 10.049 -8.203 1.00 96.19 260 GLU A C 1
ATOM 2086 O O . GLU A 1 260 ? -11.089 9.495 -7.207 1.00 96.19 260 GLU A O 1
ATOM 2091 N N . LYS A 1 261 ? -11.015 9.756 -9.445 1.00 96.62 261 LYS A N 1
ATOM 2092 C CA . LYS A 1 261 ? -12.076 8.785 -9.745 1.00 96.62 261 LYS A CA 1
ATOM 2093 C C . LYS A 1 261 ? -11.755 7.398 -9.183 1.00 96.62 261 LYS A C 1
ATOM 2095 O O . LYS A 1 261 ? -12.613 6.755 -8.570 1.00 96.62 261 LYS A O 1
ATOM 2100 N N . ASN A 1 262 ? -10.525 6.926 -9.378 1.00 97.19 262 ASN A N 1
ATOM 2101 C CA . ASN A 1 262 ? -10.101 5.617 -8.888 1.00 97.19 262 ASN A CA 1
ATOM 2102 C C . ASN A 1 262 ? -10.017 5.588 -7.355 1.00 97.19 262 ASN A C 1
ATOM 2104 O O . ASN A 1 262 ? -10.545 4.666 -6.740 1.00 97.19 262 ASN A O 1
ATOM 2108 N N . ASN A 1 263 ? -9.440 6.611 -6.724 1.00 96.94 263 ASN A N 1
ATOM 2109 C CA . ASN A 1 263 ? -9.358 6.745 -5.270 1.00 96.94 263 ASN A CA 1
ATOM 2110 C C . ASN A 1 263 ? -10.752 6.693 -4.634 1.00 96.94 263 ASN A C 1
ATOM 2112 O O . ASN A 1 263 ? -10.955 5.960 -3.670 1.00 96.94 263 ASN A O 1
ATOM 2116 N N . GLN A 1 264 ? -11.735 7.406 -5.194 1.00 96.19 264 GLN A N 1
ATOM 2117 C CA . GLN A 1 264 ? -13.109 7.381 -4.689 1.00 96.19 264 GLN A CA 1
ATOM 2118 C C . GLN A 1 264 ? -13.747 5.989 -4.815 1.00 96.19 264 GLN A C 1
ATOM 2120 O O . GLN A 1 264 ? -14.415 5.524 -3.887 1.00 96.19 264 GLN A O 1
ATOM 2125 N N . TYR A 1 265 ? -13.525 5.302 -5.940 1.00 95.25 265 TYR A N 1
ATOM 2126 C CA . TYR A 1 265 ? -14.001 3.933 -6.140 1.00 95.25 265 TYR A CA 1
ATOM 2127 C C . TYR A 1 265 ? -13.405 2.967 -5.105 1.00 95.25 265 TYR A C 1
ATOM 2129 O O . TYR A 1 265 ? -14.158 2.274 -4.417 1.00 95.25 265 TYR A O 1
ATOM 2137 N N . LEU A 1 266 ? -12.076 2.963 -4.943 1.00 96.06 266 LEU A N 1
ATOM 2138 C CA . LEU A 1 266 ? -11.396 2.060 -4.011 1.00 96.06 266 LEU A CA 1
ATOM 2139 C C . LEU A 1 266 ? -11.699 2.397 -2.552 1.00 96.06 266 LEU A C 1
ATOM 2141 O O . LEU A 1 266 ? -11.906 1.479 -1.764 1.00 96.06 266 LEU A O 1
ATOM 2145 N N . LYS A 1 267 ? -11.833 3.679 -2.201 1.00 94.31 267 LYS A N 1
ATOM 2146 C CA . LYS A 1 267 ? -12.280 4.098 -0.867 1.00 94.31 267 LYS A CA 1
ATOM 2147 C C . LYS A 1 267 ? -13.648 3.515 -0.529 1.00 94.31 267 LYS A C 1
ATOM 2149 O O . LYS A 1 267 ? -13.839 2.944 0.537 1.00 94.31 267 LYS A O 1
ATOM 2154 N N . ASN A 1 268 ? -14.604 3.595 -1.454 1.00 92.00 268 ASN A N 1
ATOM 2155 C CA . ASN A 1 268 ? -15.932 3.022 -1.239 1.00 92.00 268 ASN A CA 1
ATOM 2156 C C . ASN A 1 268 ? -15.897 1.492 -1.111 1.00 92.00 268 ASN A C 1
ATOM 2158 O O . ASN A 1 268 ? -16.648 0.932 -0.311 1.00 92.00 268 ASN A O 1
ATOM 2162 N N . LEU A 1 269 ? -15.047 0.817 -1.888 1.00 91.81 269 LEU A N 1
ATOM 2163 C CA . LEU A 1 269 ? -14.871 -0.632 -1.816 1.00 91.81 269 LEU A CA 1
ATOM 2164 C C . LEU A 1 269 ? -14.260 -1.055 -0.468 1.00 91.81 269 LEU A C 1
ATOM 2166 O O . LEU A 1 269 ? -14.845 -1.878 0.237 1.00 91.81 269 LEU A O 1
ATOM 2170 N N . ALA A 1 270 ? -13.162 -0.417 -0.063 1.00 92.62 270 ALA A N 1
ATOM 2171 C CA . ALA A 1 270 ? -12.484 -0.670 1.205 1.00 92.62 270 ALA A CA 1
ATOM 2172 C C . ALA A 1 270 ? -13.390 -0.359 2.409 1.00 92.62 270 ALA A C 1
ATOM 2174 O O . ALA A 1 270 ? -13.526 -1.175 3.324 1.00 92.62 270 ALA A O 1
ATOM 2175 N N . LYS A 1 271 ? -14.117 0.767 2.370 1.00 89.62 271 LYS A N 1
ATOM 2176 C CA . LYS A 1 271 ? -15.080 1.134 3.413 1.00 89.62 271 LYS A CA 1
ATOM 2177 C C . LYS A 1 271 ? -16.162 0.078 3.582 1.00 89.62 271 LYS A C 1
ATOM 2179 O O . LYS A 1 271 ? -16.531 -0.239 4.712 1.00 89.62 271 LYS A O 1
ATOM 2184 N N . LYS A 1 272 ? -16.681 -0.485 2.484 1.00 86.69 272 LYS A N 1
ATOM 2185 C CA . LYS A 1 272 ? -17.674 -1.572 2.541 1.00 86.69 272 LYS A CA 1
ATOM 2186 C C . LYS A 1 272 ? -17.110 -2.814 3.239 1.00 86.69 272 LYS A C 1
ATOM 2188 O O . LYS A 1 272 ? -17.838 -3.417 4.029 1.00 86.69 272 LYS A O 1
ATOM 2193 N N . LYS A 1 273 ? -15.839 -3.158 2.995 1.00 86.50 273 LYS A N 1
ATOM 2194 C CA . LYS A 1 273 ? -15.145 -4.286 3.641 1.00 86.50 273 LYS A CA 1
ATOM 2195 C C . LYS A 1 273 ? -14.970 -4.061 5.147 1.00 86.50 273 LYS A C 1
ATOM 2197 O O . LYS A 1 273 ? -15.312 -4.956 5.916 1.00 86.50 273 LYS A O 1
ATOM 2202 N N . ILE A 1 274 ? -14.539 -2.870 5.575 1.00 83.00 274 ILE A N 1
ATOM 2203 C CA . ILE A 1 274 ? -14.346 -2.556 7.005 1.00 83.00 274 ILE A CA 1
ATOM 2204 C C . ILE A 1 274 ? -15.670 -2.373 7.750 1.00 83.00 274 ILE A C 1
ATOM 2206 O O . ILE A 1 274 ? -15.894 -2.981 8.791 1.00 83.00 274 ILE A O 1
ATOM 2210 N N . THR A 1 275 ? -16.554 -1.511 7.246 1.00 74.38 275 THR A N 1
ATOM 2211 C CA . THR A 1 275 ? -17.699 -1.036 8.040 1.00 74.38 275 THR A CA 1
ATOM 2212 C C . THR A 1 275 ? -18.904 -1.958 8.015 1.00 74.38 275 THR A C 1
ATOM 2214 O O . THR A 1 275 ? -19.759 -1.790 8.883 1.00 74.38 275 THR A O 1
ATOM 2217 N N . LYS A 1 276 ? -19.002 -2.864 7.023 1.00 64.62 276 LYS A N 1
ATOM 2218 C CA . LYS A 1 276 ? -20.124 -3.785 6.735 1.00 64.62 276 LYS A CA 1
ATOM 2219 C C . LYS A 1 276 ? -21.387 -3.483 7.561 1.00 64.62 276 LYS A C 1
ATOM 2221 O O . LYS A 1 276 ? -21.755 -4.287 8.410 1.00 64.62 276 LYS A O 1
ATOM 2226 N N . GLN A 1 277 ? -21.961 -2.289 7.343 1.00 62.31 277 GLN A N 1
ATOM 2227 C CA . GLN A 1 277 ? -22.976 -1.588 8.157 1.00 62.31 277 GLN A CA 1
ATOM 2228 C C . GLN A 1 277 ? -23.356 -2.280 9.483 1.00 62.31 277 GLN A C 1
ATOM 2230 O O . GLN A 1 277 ? -24.487 -2.727 9.655 1.00 62.31 277 GLN A O 1
ATOM 2235 N N . GLU A 1 278 ? -22.416 -2.370 10.433 1.00 66.94 278 GLU A N 1
ATOM 2236 C CA . GLU A 1 278 ? -22.654 -3.025 11.734 1.00 66.94 278 GLU A CA 1
ATOM 2237 C C . GLU A 1 278 ? -23.854 -2.416 12.473 1.00 66.94 278 GLU A C 1
ATOM 2239 O O . GLU A 1 278 ? -24.663 -3.144 13.043 1.00 66.94 278 GLU A O 1
ATOM 2244 N N . SER A 1 279 ? -24.035 -1.095 12.368 1.00 65.44 279 SER A N 1
ATOM 2245 C CA . SER A 1 279 ? -25.163 -0.365 12.963 1.00 65.44 279 SER A CA 1
ATOM 2246 C C . SER A 1 279 ? -26.537 -0.752 12.409 1.00 65.44 279 SER A C 1
ATOM 2248 O O . SER A 1 279 ? -27.549 -0.432 13.023 1.00 65.44 279 SER A O 1
ATOM 2250 N N . GLN A 1 280 ? -26.588 -1.430 11.260 1.00 72.75 280 GLN A N 1
ATOM 2251 C CA . GLN A 1 280 ? -27.827 -1.910 10.647 1.00 72.75 280 GLN A CA 1
ATOM 2252 C C . GLN A 1 280 ? -28.088 -3.392 10.926 1.00 72.75 280 GLN A C 1
ATOM 2254 O O . GLN A 1 280 ? -29.121 -3.922 10.518 1.00 72.75 280 GLN A O 1
ATOM 2259 N N . LYS A 1 281 ? -27.172 -4.094 11.601 1.00 78.44 281 LYS A N 1
ATOM 2260 C CA . LYS A 1 281 ? -27.361 -5.509 11.914 1.00 78.44 281 LYS A CA 1
ATOM 2261 C C . LYS A 1 281 ? -28.247 -5.677 13.139 1.00 78.44 281 LYS A C 1
ATOM 2263 O O . LYS A 1 281 ? -28.136 -4.940 14.114 1.00 78.44 281 LYS A O 1
ATOM 2268 N N . ASN A 1 282 ? -29.063 -6.731 13.129 1.00 82.69 282 ASN A N 1
ATOM 2269 C CA . ASN A 1 282 ? -30.015 -7.027 14.204 1.00 82.69 282 ASN A CA 1
ATOM 2270 C C . ASN A 1 282 ? -29.368 -7.070 15.596 1.00 82.69 282 ASN A C 1
ATOM 2272 O O . ASN A 1 282 ? -29.942 -6.539 16.541 1.00 82.69 282 ASN A O 1
ATOM 2276 N N . TYR A 1 283 ? -28.159 -7.636 15.727 1.00 84.00 283 TYR A N 1
ATOM 2277 C CA . TYR A 1 283 ? -27.489 -7.704 17.030 1.00 84.00 283 TYR A CA 1
ATOM 2278 C C . TYR A 1 283 ? -27.172 -6.315 17.602 1.00 84.00 283 TYR A C 1
ATOM 2280 O O . TYR A 1 283 ? -27.145 -6.169 18.820 1.00 84.00 283 TYR A O 1
ATOM 2288 N N . PHE A 1 284 ? -26.934 -5.307 16.756 1.00 81.50 284 PHE A N 1
ATOM 2289 C CA . PHE A 1 284 ? -26.640 -3.948 17.199 1.00 81.50 284 PHE A CA 1
ATOM 2290 C C . PHE A 1 284 ? -27.885 -3.312 17.820 1.00 81.50 284 PHE A C 1
ATOM 2292 O O . PHE A 1 284 ? -27.812 -2.757 18.912 1.00 81.50 284 PHE A O 1
ATOM 2299 N N . PHE A 1 285 ? -29.054 -3.491 17.193 1.00 83.56 285 PHE A N 1
ATOM 2300 C CA . PHE A 1 285 ? -30.334 -3.107 17.794 1.00 83.56 285 PHE A CA 1
ATOM 2301 C C . PHE A 1 285 ? -30.587 -3.857 19.104 1.00 83.56 285 PHE A C 1
ATOM 2303 O O . PHE A 1 285 ? -30.916 -3.230 20.106 1.00 83.56 285 PHE A O 1
ATOM 2310 N N . SER A 1 286 ? -30.352 -5.174 19.135 1.00 88.88 286 SER A N 1
ATOM 2311 C CA . SER A 1 286 ? -30.470 -5.960 20.369 1.00 88.88 286 SER A CA 1
ATOM 2312 C C . SER A 1 286 ? -29.519 -5.478 21.469 1.00 88.88 286 SER A C 1
ATOM 2314 O O . SER A 1 286 ? -29.890 -5.491 22.638 1.00 88.88 286 SER A O 1
ATOM 2316 N N . LEU A 1 287 ? -28.304 -5.045 21.121 1.00 88.38 287 LEU A N 1
ATOM 2317 C CA . LEU A 1 287 ? -27.342 -4.480 22.064 1.00 88.38 287 LEU A CA 1
ATOM 2318 C C . LEU A 1 287 ? -27.847 -3.153 22.639 1.00 88.38 287 LEU A C 1
ATOM 2320 O O . LEU A 1 287 ? -27.793 -2.973 23.851 1.00 88.38 287 LEU A O 1
ATOM 2324 N N . LEU A 1 288 ? -28.376 -2.257 21.800 1.00 86.94 288 LEU A N 1
ATOM 2325 C CA . LEU A 1 288 ? -28.970 -0.998 22.260 1.00 86.94 288 LEU A CA 1
ATOM 2326 C C . LEU A 1 288 ? -30.156 -1.244 23.199 1.00 86.94 288 LEU A C 1
ATOM 2328 O O . LEU A 1 288 ? -30.237 -0.620 24.252 1.00 86.94 288 LEU A O 1
ATOM 2332 N N . THR A 1 289 ? -31.033 -2.197 22.870 1.00 90.00 289 THR A N 1
ATOM 2333 C CA . THR A 1 289 ? -32.144 -2.585 23.752 1.00 90.00 289 THR A CA 1
ATOM 2334 C C . THR A 1 289 ? -31.643 -3.134 25.088 1.00 90.00 289 THR A C 1
ATOM 2336 O O . THR A 1 289 ? -32.150 -2.730 26.129 1.00 90.00 289 THR A O 1
ATOM 2339 N N . LYS A 1 290 ? -30.612 -3.989 25.082 1.00 91.25 290 LYS A N 1
ATOM 2340 C CA . LYS A 1 290 ? -29.998 -4.498 26.319 1.00 91.25 290 LYS A CA 1
ATOM 2341 C C . LYS A 1 290 ? -29.393 -3.380 27.162 1.00 91.25 290 LYS A C 1
ATOM 2343 O O . LYS A 1 290 ? -29.620 -3.349 28.362 1.00 91.25 290 LYS A O 1
ATOM 2348 N N . ILE A 1 291 ? -28.670 -2.440 26.552 1.00 88.44 291 ILE A N 1
ATOM 2349 C CA . ILE A 1 291 ? -28.137 -1.267 27.264 1.00 88.44 291 ILE A CA 1
ATOM 2350 C C . ILE A 1 291 ? -29.287 -0.475 27.904 1.00 88.44 291 ILE A C 1
ATOM 2352 O O . ILE A 1 291 ? -29.194 -0.067 29.059 1.00 88.44 291 ILE A O 1
ATOM 2356 N N . ASP A 1 292 ? -30.397 -0.294 27.191 1.00 89.12 292 ASP A N 1
ATOM 2357 C CA . ASP A 1 292 ? -31.574 0.396 27.718 1.00 89.12 292 ASP A CA 1
ATOM 2358 C C . ASP A 1 292 ? -32.235 -0.340 28.891 1.00 89.12 292 ASP A C 1
ATOM 2360 O O . ASP A 1 292 ? -32.747 0.309 29.805 1.00 89.12 292 ASP A O 1
ATOM 2364 N N . GLU A 1 293 ? -32.233 -1.672 28.882 1.00 91.62 293 GLU A N 1
ATOM 2365 C CA . GLU A 1 293 ? -32.689 -2.505 30.000 1.00 91.62 293 GLU A CA 1
ATOM 2366 C C . GLU A 1 293 ? -31.741 -2.417 31.202 1.00 91.62 293 GLU A C 1
ATOM 2368 O O . GLU A 1 293 ? -32.203 -2.255 32.332 1.00 91.62 293 GLU A O 1
ATOM 2373 N N . GLU A 1 294 ? -30.427 -2.436 30.975 1.00 91.12 294 GLU A N 1
ATOM 2374 C CA . GLU A 1 294 ? -29.410 -2.271 32.021 1.00 91.12 294 GLU A CA 1
ATOM 2375 C C . GLU A 1 294 ? -29.594 -0.942 32.767 1.00 91.12 294 GLU A C 1
ATOM 2377 O O . GLU A 1 294 ? -29.672 -0.928 33.993 1.00 91.12 294 GLU A O 1
ATOM 2382 N N . TYR A 1 295 ? -29.788 0.169 32.047 1.00 90.25 295 TYR A N 1
ATOM 2383 C CA . TYR A 1 295 ? -30.049 1.481 32.659 1.00 90.25 295 TYR A CA 1
ATOM 2384 C C . TYR A 1 295 ? -31.366 1.552 33.457 1.00 90.25 295 TYR A C 1
ATOM 2386 O O . TYR A 1 295 ? -31.520 2.455 34.280 1.00 90.25 295 TYR A O 1
ATOM 2394 N N . LYS A 1 296 ? -32.325 0.645 33.218 1.00 90.88 296 LYS A N 1
ATOM 2395 C CA . LYS A 1 296 ? -33.565 0.543 34.013 1.00 90.88 296 LYS A CA 1
ATOM 2396 C C . LYS A 1 296 ? -33.369 -0.288 35.278 1.00 90.88 296 LYS A C 1
ATOM 2398 O O . LYS A 1 296 ? -33.967 0.027 36.303 1.00 90.88 296 LYS A O 1
ATOM 2403 N N . ASN A 1 297 ? -32.562 -1.343 35.194 1.00 93.75 297 ASN A N 1
ATOM 2404 C CA . ASN A 1 297 ? -32.399 -2.331 36.261 1.00 93.75 297 ASN A CA 1
ATOM 2405 C C . ASN A 1 297 ? -31.227 -2.017 37.200 1.00 93.75 297 ASN A C 1
ATOM 2407 O O . ASN A 1 297 ? -31.234 -2.441 38.355 1.00 93.75 297 ASN A O 1
ATOM 2411 N N . TYR A 1 298 ? -30.237 -1.258 36.730 1.00 89.75 298 TYR A N 1
ATOM 2412 C CA . TYR A 1 298 ? -29.011 -0.969 37.461 1.00 89.75 298 TYR A CA 1
ATOM 2413 C C . TYR A 1 298 ? -28.704 0.524 37.511 1.00 89.75 298 TYR A C 1
ATOM 2415 O O . TYR A 1 298 ? -29.088 1.328 36.661 1.00 89.75 298 TYR A O 1
ATOM 2423 N N . LYS A 1 299 ? -27.943 0.905 38.539 1.00 88.25 299 LYS A N 1
ATOM 2424 C CA . LYS A 1 299 ? -27.423 2.263 38.683 1.00 88.25 299 LYS A CA 1
ATOM 2425 C C . LYS A 1 299 ? -26.179 2.434 37.808 1.00 88.25 299 LYS A C 1
ATOM 2427 O O . LYS A 1 299 ? -25.056 2.252 38.274 1.00 88.25 299 LYS A O 1
ATOM 2432 N N . CYS A 1 300 ? -26.395 2.776 36.544 1.00 86.12 300 CYS A N 1
ATOM 2433 C CA . CYS A 1 300 ? -25.339 2.965 35.552 1.00 86.12 300 CYS A CA 1
ATOM 2434 C C . CYS A 1 300 ? -24.786 4.401 35.557 1.00 86.12 300 CYS A C 1
ATOM 2436 O O . CYS A 1 300 ? -25.531 5.375 35.693 1.00 86.12 300 CYS A O 1
ATOM 2438 N N . TRP A 1 301 ? -23.471 4.523 35.368 1.00 83.12 301 TRP A N 1
ATOM 2439 C CA . TRP A 1 301 ? -22.746 5.793 35.308 1.00 83.12 301 TRP A CA 1
ATOM 2440 C C . TRP A 1 301 ? -21.819 5.834 34.074 1.00 83.12 301 TRP A C 1
ATOM 2442 O O . TRP A 1 301 ? -21.226 4.805 33.757 1.00 83.12 301 TRP A O 1
ATOM 2452 N N . PRO A 1 302 ? -21.660 6.986 33.389 1.00 84.81 302 PRO A N 1
ATOM 2453 C CA . PRO A 1 302 ? -22.425 8.215 33.588 1.00 84.81 302 PRO A CA 1
ATOM 2454 C C . PRO A 1 302 ? -23.913 7.969 33.315 1.00 84.81 302 PRO A C 1
ATOM 2456 O O . PRO A 1 302 ? -24.290 7.002 32.642 1.00 84.81 302 PRO A O 1
ATOM 2459 N N . ARG A 1 303 ? -24.775 8.822 33.879 1.00 86.69 303 ARG A N 1
ATOM 2460 C CA . ARG A 1 303 ? -26.215 8.718 33.614 1.00 86.69 303 ARG A CA 1
ATOM 2461 C C . ARG A 1 303 ? -26.471 8.765 32.110 1.00 86.69 303 ARG A C 1
ATOM 2463 O O . ARG A 1 303 ? -25.706 9.403 31.387 1.00 86.69 303 ARG A O 1
ATOM 2470 N N . LYS A 1 304 ? -27.531 8.105 31.641 1.00 86.12 304 LYS A N 1
ATOM 2471 C CA . LYS A 1 304 ? -27.803 7.939 30.205 1.00 86.12 304 LYS A CA 1
ATOM 2472 C C . LYS A 1 304 ? -27.846 9.279 29.480 1.00 86.12 304 LYS A C 1
ATOM 2474 O O . LYS A 1 304 ? -27.264 9.423 28.411 1.00 86.12 304 LYS A O 1
ATOM 2479 N N . GLU A 1 305 ? -28.468 10.275 30.103 1.00 86.19 305 GLU A N 1
ATOM 2480 C CA . GLU A 1 305 ? -28.507 11.640 29.604 1.00 86.19 305 GLU A CA 1
ATOM 2481 C C . GLU A 1 305 ? -27.107 12.218 29.432 1.00 86.19 305 GLU A C 1
ATOM 2483 O O . GLU A 1 305 ? -26.881 12.913 28.462 1.00 86.19 305 GLU A O 1
ATOM 2488 N N . ASN A 1 306 ? -26.136 11.896 30.281 1.00 86.31 306 ASN A N 1
ATOM 2489 C CA . ASN A 1 306 ? -24.768 12.404 30.198 1.00 86.31 306 ASN A CA 1
ATOM 2490 C C . ASN A 1 306 ? -23.893 11.653 29.182 1.00 86.31 306 ASN A C 1
ATOM 2492 O O . ASN A 1 306 ? -22.808 12.129 28.857 1.00 86.31 306 ASN A O 1
ATOM 2496 N N . VAL A 1 307 ? -24.343 10.531 28.618 1.00 84.12 307 VAL A N 1
ATOM 2497 C CA . VAL A 1 307 ? -23.613 9.870 27.528 1.00 84.12 307 VAL A CA 1
ATOM 2498 C C . VAL A 1 307 ? -23.502 10.839 26.344 1.00 84.12 307 VAL A C 1
ATOM 2500 O O . VAL A 1 307 ? -24.477 11.487 25.951 1.00 84.12 307 VAL A O 1
ATOM 2503 N N . PHE A 1 308 ? -22.279 10.994 25.829 1.00 79.38 308 PHE A N 1
ATOM 2504 C CA . PHE A 1 308 ? -21.926 11.968 24.792 1.00 79.38 308 PHE A CA 1
ATOM 2505 C C . PHE A 1 308 ? -22.344 13.416 25.097 1.00 79.38 308 PHE A C 1
ATOM 2507 O O . PHE A 1 308 ? -22.677 14.183 24.190 1.00 79.38 308 PHE A O 1
ATOM 2514 N N . ARG A 1 309 ? -22.298 13.810 26.378 1.00 85.25 309 ARG A N 1
ATOM 2515 C CA . ARG A 1 309 ? -22.630 15.166 26.838 1.00 85.25 309 ARG A CA 1
ATOM 2516 C C . ARG A 1 309 ? -21.953 16.273 26.032 1.00 85.25 309 ARG A C 1
ATOM 2518 O O . ARG A 1 309 ? -22.592 17.287 25.769 1.00 85.25 309 ARG A O 1
ATOM 2525 N N . LEU A 1 310 ? -20.718 16.045 25.581 1.00 82.75 310 LEU A N 1
ATOM 2526 C CA . LEU A 1 310 ? -19.949 16.974 24.750 1.00 82.75 310 LEU A CA 1
ATOM 2527 C C . LEU A 1 310 ? -20.766 17.569 23.593 1.00 82.75 310 LEU A C 1
ATOM 2529 O O . LEU A 1 310 ? -20.739 18.779 23.401 1.00 82.75 310 LEU A O 1
ATOM 2533 N N . PHE A 1 311 ? -21.525 16.745 22.863 1.00 82.81 311 PHE A N 1
ATOM 2534 C CA . PHE A 1 311 ? -22.262 17.186 21.671 1.00 82.81 311 PHE A CA 1
ATOM 2535 C C . PHE A 1 311 ? -23.499 18.036 21.977 1.00 82.81 311 PHE A C 1
ATOM 2537 O O . PHE A 1 311 ? -24.094 18.594 21.060 1.00 82.81 311 PHE A O 1
ATOM 2544 N N . ARG A 1 312 ? -23.911 18.122 23.246 1.00 85.00 312 ARG A N 1
ATOM 2545 C CA . ARG A 1 312 ? -24.982 19.028 23.685 1.00 85.00 312 ARG A CA 1
ATOM 2546 C C . ARG A 1 312 ? -24.442 20.329 24.263 1.00 85.00 312 ARG A C 1
ATOM 2548 O O . ARG A 1 312 ? -25.120 21.343 24.181 1.00 85.00 312 ARG A O 1
ATOM 2555 N N . GLU A 1 313 ? -23.252 20.282 24.854 1.00 82.69 313 GLU A N 1
ATOM 2556 C CA . GLU A 1 313 ? -22.623 21.435 25.509 1.00 82.69 313 GLU A CA 1
ATOM 2557 C C . GLU A 1 313 ? -21.806 22.283 24.522 1.00 82.69 313 GLU A C 1
ATOM 2559 O O . GLU A 1 313 ? -21.674 23.492 24.694 1.00 82.69 313 GLU A O 1
ATOM 2564 N N . ILE A 1 314 ? -21.253 21.661 23.474 1.00 81.81 314 ILE A N 1
ATOM 2565 C CA . ILE A 1 314 ? -20.420 22.330 22.473 1.00 81.81 314 ILE A CA 1
ATOM 2566 C C . ILE A 1 314 ? -21.005 22.090 21.084 1.00 81.81 314 ILE A C 1
ATOM 2568 O O . ILE A 1 314 ? -21.232 20.954 20.669 1.00 81.81 314 ILE A O 1
ATOM 2572 N N . SER A 1 315 ? -21.211 23.183 20.350 1.00 83.94 315 SER A N 1
ATOM 2573 C CA . SER A 1 315 ? -21.641 23.126 18.954 1.00 83.94 315 SER A CA 1
ATOM 2574 C C . SER A 1 315 ? -20.586 22.434 18.086 1.00 83.94 315 SER A C 1
ATOM 2576 O O . SER A 1 315 ? -19.390 22.698 18.227 1.00 83.94 315 SER A O 1
ATOM 2578 N N . LEU A 1 316 ? -21.024 21.545 17.189 1.00 81.19 316 LEU A N 1
ATOM 2579 C CA . LEU A 1 316 ? -20.140 20.680 16.395 1.00 81.19 316 LEU A CA 1
ATOM 2580 C C . LEU A 1 316 ? -19.117 21.462 15.555 1.00 81.19 316 LEU A C 1
ATOM 2582 O O . LEU A 1 316 ? -18.004 20.983 15.372 1.00 81.19 316 LEU A O 1
ATOM 2586 N N . ASP A 1 317 ? -19.451 22.671 15.099 1.00 86.00 317 ASP A N 1
ATOM 2587 C CA . ASP A 1 317 ? -18.550 23.561 14.352 1.00 86.00 317 ASP A CA 1
ATOM 2588 C C . ASP A 1 317 ? -17.340 24.041 15.173 1.00 86.00 317 ASP A C 1
ATOM 2590 O O . ASP A 1 317 ? -16.308 24.397 14.606 1.00 86.00 317 ASP A O 1
ATOM 2594 N N . LYS A 1 318 ? -17.431 24.009 16.508 1.00 84.56 318 LYS A N 1
ATOM 2595 C CA . LYS A 1 318 ? -16.326 24.358 17.414 1.00 84.56 318 LYS A CA 1
ATOM 2596 C C . LYS A 1 318 ? -15.443 23.161 17.767 1.00 84.56 318 LYS A C 1
ATOM 2598 O O . LYS A 1 318 ? -14.350 23.349 18.306 1.00 84.56 318 LYS A O 1
ATOM 2603 N N . ILE A 1 319 ? -15.891 21.937 17.484 1.00 79.69 319 ILE A N 1
ATOM 2604 C CA . ILE A 1 319 ? -15.166 20.713 17.824 1.00 79.69 319 ILE A CA 1
ATOM 2605 C C . ILE A 1 319 ? -14.165 20.393 16.713 1.00 79.69 319 ILE A C 1
ATOM 2607 O O . ILE A 1 319 ? -14.539 20.040 15.599 1.00 79.69 319 ILE A O 1
ATOM 2611 N N . LYS A 1 320 ? -12.870 20.483 17.033 1.00 80.94 320 LYS A N 1
ATOM 2612 C CA . LYS A 1 320 ? -11.790 20.170 16.081 1.00 80.94 320 LYS A CA 1
ATOM 2613 C C . LYS A 1 320 ? -11.379 18.699 16.105 1.00 80.94 320 LYS A C 1
ATOM 2615 O O . LYS A 1 320 ? -11.093 18.128 15.060 1.00 80.94 320 LYS A O 1
ATOM 2620 N N . VAL A 1 321 ? -11.325 18.096 17.293 1.00 78.38 321 VAL A N 1
ATOM 2621 C CA . VAL A 1 321 ? -10.901 16.705 17.512 1.00 78.38 321 VAL A CA 1
ATOM 2622 C C . VAL A 1 321 ? -11.717 16.121 18.664 1.00 78.38 321 VAL A C 1
ATOM 2624 O O . VAL A 1 321 ? -11.886 16.777 19.690 1.00 78.38 321 VAL A O 1
ATOM 2627 N N . VAL A 1 322 ? -12.198 14.886 18.506 1.00 73.19 322 VAL A N 1
ATOM 2628 C CA . VAL A 1 322 ? -12.812 14.093 19.581 1.00 73.19 322 VAL A CA 1
ATOM 2629 C C . VAL A 1 322 ? -11.983 12.834 19.775 1.00 73.19 322 VAL A C 1
ATOM 2631 O O . VAL A 1 322 ? -11.812 12.057 18.839 1.00 73.19 322 VAL A O 1
ATOM 2634 N N . ILE A 1 323 ? -11.488 12.625 20.992 1.00 70.88 323 ILE A N 1
ATOM 2635 C CA . ILE A 1 323 ? -10.819 11.386 21.388 1.00 70.88 323 ILE A CA 1
ATOM 2636 C C . ILE A 1 323 ? -11.763 10.656 22.335 1.00 70.88 323 ILE A C 1
ATOM 2638 O O . ILE A 1 323 ? -12.114 11.174 23.394 1.00 70.88 323 ILE A O 1
ATOM 2642 N N . LEU A 1 324 ? -12.199 9.463 21.938 1.00 69.19 324 LEU A N 1
ATOM 2643 C CA . LEU A 1 324 ? -12.979 8.579 22.795 1.00 69.19 324 LEU A CA 1
ATOM 2644 C C . LEU A 1 324 ? -12.008 7.631 23.497 1.00 69.19 324 LEU A C 1
ATOM 2646 O O . LEU A 1 324 ? -11.356 6.817 22.849 1.00 69.19 324 LEU A O 1
ATOM 2650 N N . GLY A 1 325 ? -11.902 7.761 24.814 1.00 65.12 325 GLY A N 1
ATOM 2651 C CA . GLY A 1 325 ? -11.105 6.884 25.662 1.00 65.12 325 GLY A CA 1
ATOM 2652 C C . GLY A 1 325 ? -11.981 6.236 26.723 1.00 65.12 325 GLY A C 1
ATOM 2653 O O . GLY A 1 325 ? -12.950 6.835 27.191 1.00 65.12 325 GLY A O 1
ATOM 2654 N N . GLN A 1 326 ? -11.633 5.014 27.111 1.00 62.88 326 GLN A N 1
ATOM 2655 C CA . GLN A 1 326 ? -12.176 4.390 28.309 1.00 62.88 326 GLN A CA 1
ATOM 2656 C C . GLN A 1 326 ? -11.282 4.791 29.484 1.00 62.88 326 GLN A C 1
ATOM 2658 O O . GLN A 1 326 ? -10.411 4.026 29.883 1.00 62.88 326 GLN A O 1
ATOM 2663 N N . ASP A 1 327 ? -11.455 6.007 29.998 1.00 65.19 327 ASP A N 1
ATOM 2664 C CA . ASP A 1 327 ? -10.862 6.366 31.287 1.00 65.19 327 ASP A CA 1
ATOM 2665 C C . ASP A 1 327 ? -11.939 6.188 32.364 1.00 65.19 327 ASP A C 1
ATOM 2667 O O . ASP A 1 327 ? -12.953 6.900 32.340 1.00 65.19 327 ASP A O 1
ATOM 2671 N N . PRO A 1 328 ? -11.824 5.179 33.244 1.00 64.81 328 PRO A N 1
ATOM 2672 C CA . PRO A 1 328 ? -12.820 4.962 34.272 1.00 64.81 328 PRO A CA 1
ATOM 2673 C C . PRO A 1 328 ? -12.810 6.138 35.248 1.00 64.81 328 PRO A C 1
ATOM 2675 O O . PRO A 1 328 ? -11.791 6.477 35.849 1.00 64.81 328 PRO A O 1
ATOM 2678 N N . TYR A 1 329 ? -13.984 6.726 35.467 1.00 69.81 329 TYR A N 1
ATOM 2679 C CA . TYR A 1 329 ? -14.164 7.668 36.561 1.00 69.81 329 TYR A CA 1
ATOM 2680 C C . TYR A 1 329 ? -13.751 7.011 37.877 1.00 69.81 329 TYR A C 1
ATOM 2682 O O . TYR A 1 329 ? -14.214 5.919 38.206 1.00 69.81 329 TYR A O 1
ATOM 2690 N N . HIS A 1 330 ? -12.908 7.695 38.651 1.00 70.88 330 HIS A N 1
ATOM 2691 C CA . HIS A 1 330 ? -12.424 7.176 39.932 1.00 70.88 330 HIS A CA 1
ATOM 2692 C C . HIS A 1 330 ? -13.557 6.913 40.936 1.00 70.88 330 HIS A C 1
ATOM 2694 O O . HIS A 1 330 ? -13.398 6.093 41.835 1.00 70.88 330 HIS A O 1
ATOM 2700 N N . LEU A 1 331 ? -14.692 7.609 40.786 1.00 76.06 331 LEU A N 1
ATOM 2701 C CA . LEU A 1 331 ? -15.903 7.410 41.577 1.00 76.06 331 LEU A CA 1
ATOM 2702 C C . LEU A 1 331 ? -17.138 7.413 40.654 1.00 76.06 331 LEU A C 1
ATOM 2704 O O . LEU A 1 331 ? -17.243 8.286 39.788 1.00 76.06 331 LEU A O 1
ATOM 2708 N N . PRO A 1 332 ? -18.107 6.496 40.829 1.00 75.25 332 PRO A N 1
ATOM 2709 C CA . PRO A 1 332 ? -19.292 6.441 39.972 1.00 75.25 332 PRO A CA 1
ATOM 2710 C C . PRO A 1 332 ? -20.086 7.756 39.946 1.00 75.25 332 PRO A C 1
ATOM 2712 O O . PRO A 1 332 ? -20.524 8.203 38.892 1.00 75.25 332 PRO A O 1
ATOM 2715 N N . GLU A 1 333 ? -20.231 8.434 41.086 1.00 76.44 333 GLU A N 1
ATOM 2716 C CA . GLU A 1 333 ? -21.028 9.660 41.195 1.00 76.44 333 GLU A CA 1
ATOM 2717 C C . GLU A 1 333 ? -20.361 10.926 40.636 1.00 76.44 333 GLU A C 1
ATOM 2719 O O . GLU A 1 333 ? -20.982 11.990 40.654 1.00 76.44 333 GLU A O 1
ATOM 2724 N N . VAL A 1 334 ? -19.107 10.843 40.175 1.00 79.81 334 VAL A N 1
ATOM 2725 C CA . VAL A 1 334 ? -18.436 11.959 39.483 1.00 79.81 334 VAL A CA 1
ATOM 2726 C C . VAL A 1 334 ? -18.457 11.810 37.963 1.00 79.81 334 VAL A C 1
ATOM 2728 O O . VAL A 1 334 ? -18.036 12.730 37.266 1.00 79.81 334 VAL A O 1
ATOM 2731 N N . ALA A 1 335 ? -18.987 10.691 37.461 1.00 82.44 335 ALA A N 1
ATOM 2732 C CA . ALA A 1 335 ? -19.115 10.405 36.043 1.00 82.44 335 ALA A CA 1
ATOM 2733 C C . ALA A 1 335 ? -20.115 11.341 35.354 1.00 82.44 335 ALA A C 1
ATOM 2735 O O . ALA A 1 335 ? -21.334 11.211 35.516 1.00 82.44 335 ALA A O 1
ATOM 2736 N N . ASP A 1 336 ? -19.602 12.266 34.546 1.00 83.75 336 ASP A N 1
ATOM 2737 C CA . ASP A 1 336 ? -20.393 13.319 33.907 1.00 83.75 336 ASP A CA 1
ATOM 2738 C C . ASP A 1 336 ? -20.440 13.242 32.373 1.00 83.75 336 ASP A C 1
ATOM 2740 O O . ASP A 1 336 ? -21.039 14.110 31.736 1.00 83.75 336 ASP A O 1
ATOM 2744 N N . GLY A 1 337 ? -19.851 12.198 31.786 1.00 82.62 337 GLY A N 1
ATOM 2745 C CA . GLY A 1 337 ? -19.837 11.956 30.344 1.00 82.62 337 GLY A CA 1
ATOM 2746 C C . GLY A 1 337 ? -18.733 12.672 29.566 1.00 82.62 337 GLY A C 1
ATOM 2747 O O . GLY A 1 337 ? -18.715 12.576 28.339 1.00 82.62 337 GLY A O 1
ATOM 2748 N N . LEU A 1 338 ? -17.831 13.381 30.250 1.00 81.50 338 LEU A N 1
ATOM 2749 C CA . LEU A 1 338 ? -16.640 14.004 29.678 1.00 81.50 338 LEU A CA 1
ATOM 2750 C C . LEU A 1 338 ? -15.365 13.404 30.301 1.00 81.50 338 LEU A C 1
ATOM 2752 O O . LEU A 1 338 ? -15.309 13.158 31.506 1.00 81.50 338 LEU A O 1
ATOM 2756 N N . ALA A 1 339 ? -14.336 13.161 29.485 1.00 79.19 339 ALA A N 1
ATOM 2757 C CA . ALA A 1 339 ? -13.043 12.674 29.972 1.00 79.19 339 ALA A CA 1
ATOM 2758 C C . ALA A 1 339 ? -12.377 13.727 30.871 1.00 79.19 339 ALA A C 1
ATOM 2760 O O . ALA A 1 339 ? -12.456 14.920 30.581 1.00 79.19 339 ALA A O 1
ATOM 2761 N N . PHE A 1 340 ? -11.738 13.285 31.959 1.00 78.88 340 PHE A N 1
ATOM 2762 C CA . PHE A 1 340 ? -11.052 14.129 32.955 1.00 78.88 340 PHE A CA 1
ATOM 2763 C C . PHE A 1 340 ? -11.921 15.180 33.676 1.00 78.88 340 PHE A C 1
ATOM 2765 O O . PHE A 1 340 ? -11.414 15.882 34.548 1.00 78.88 340 PHE A O 1
ATOM 2772 N N . SER A 1 341 ? -13.215 15.277 33.361 1.00 80.56 341 SER A N 1
ATOM 2773 C CA . SER A 1 341 ? -14.157 16.256 33.912 1.00 80.56 341 SER A CA 1
ATOM 2774 C C . SER A 1 341 ? -14.969 15.668 35.060 1.00 80.56 341 SER A C 1
ATOM 2776 O O . SER A 1 341 ? -15.240 14.467 35.102 1.00 80.56 341 SER A O 1
ATOM 2778 N N . THR A 1 342 ? -15.402 16.527 35.983 1.00 81.06 342 THR A N 1
ATOM 2779 C CA . THR A 1 342 ? -16.425 16.178 36.972 1.00 81.06 342 THR A CA 1
ATOM 2780 C C . THR A 1 342 ? -17.371 17.349 37.228 1.00 81.06 342 THR A C 1
ATOM 2782 O O . THR A 1 342 ? -16.977 18.510 37.162 1.00 81.06 342 THR A O 1
ATOM 2785 N N . GLN A 1 343 ? -18.617 17.060 37.612 1.00 75.31 343 GLN A N 1
ATOM 2786 C CA . GLN A 1 343 ? -19.576 18.095 38.034 1.00 75.31 343 GLN A CA 1
ATOM 2787 C C . GLN A 1 343 ? -19.432 18.513 39.509 1.00 75.31 343 GLN A C 1
ATOM 2789 O O . GLN A 1 343 ? -20.062 19.480 39.940 1.00 75.31 343 GLN A O 1
ATOM 2794 N N . LYS A 1 344 ? -18.615 17.814 40.310 1.00 74.62 344 LYS A N 1
ATOM 2795 C CA . LYS A 1 344 ? -18.370 18.193 41.708 1.00 74.62 344 LYS A CA 1
ATOM 2796 C C . LYS A 1 344 ? -17.270 19.252 41.759 1.00 74.62 344 LYS A C 1
ATOM 2798 O O . LYS A 1 344 ? -16.097 18.910 41.834 1.00 74.62 344 LYS A O 1
ATOM 2803 N N . ASN A 1 345 ? -17.652 20.530 41.807 1.00 67.94 345 ASN A N 1
ATOM 2804 C CA . ASN A 1 345 ? -16.708 21.659 41.880 1.00 67.94 345 ASN A CA 1
ATOM 2805 C C . ASN A 1 345 ? -15.670 21.538 43.020 1.00 67.94 345 ASN A C 1
ATOM 2807 O O . ASN A 1 345 ? -14.572 22.061 42.897 1.00 67.94 345 ASN A O 1
ATOM 2811 N N . ASN A 1 346 ? -15.984 20.816 44.102 1.00 71.56 346 ASN A N 1
ATOM 2812 C CA . ASN A 1 346 ? -15.078 20.604 45.241 1.00 71.56 346 ASN A CA 1
ATOM 2813 C C . ASN A 1 346 ? -14.160 19.373 45.086 1.00 71.56 346 ASN A C 1
ATOM 2815 O O . ASN A 1 346 ? -13.493 18.978 46.040 1.00 71.56 346 ASN A O 1
ATOM 2819 N N . TYR A 1 347 ? -14.150 18.723 43.920 1.00 79.38 347 TYR A N 1
ATOM 2820 C CA . TYR A 1 347 ? -13.355 17.529 43.646 1.00 79.38 347 TYR A CA 1
ATOM 2821 C C . TYR A 1 347 ? -12.651 17.651 42.292 1.00 79.38 347 TYR A C 1
ATOM 2823 O O . TYR A 1 347 ? -13.297 17.773 41.255 1.00 79.38 347 TYR A O 1
ATOM 2831 N N . ILE A 1 348 ? -11.318 17.591 42.307 1.00 80.75 348 ILE A N 1
ATOM 2832 C CA . ILE A 1 348 ? -10.466 17.589 41.111 1.00 80.75 348 ILE A CA 1
ATOM 2833 C C . ILE A 1 348 ? -9.757 16.223 41.057 1.00 80.75 348 ILE A C 1
ATOM 2835 O O . ILE A 1 348 ? -8.999 15.917 41.989 1.00 80.75 348 ILE A O 1
ATOM 2839 N N . PRO A 1 349 ? -9.989 15.396 40.019 1.00 79.12 349 PRO A N 1
ATOM 2840 C CA . PRO A 1 349 ? -9.294 14.121 39.823 1.00 79.12 349 PRO A CA 1
ATOM 2841 C C . PRO A 1 349 ? -7.769 14.272 39.796 1.00 79.12 349 PRO A C 1
ATOM 2843 O O . PRO A 1 349 ? -7.256 15.312 39.387 1.00 79.12 349 PRO A O 1
ATOM 2846 N N . ALA A 1 350 ? -7.029 13.225 40.174 1.00 82.56 350 ALA A N 1
ATOM 2847 C CA . ALA A 1 350 ? -5.562 13.253 40.170 1.00 82.56 350 ALA A CA 1
ATOM 2848 C C . ALA A 1 350 ? -4.990 13.560 38.774 1.00 82.56 350 ALA A C 1
ATOM 2850 O O . ALA A 1 350 ? -4.126 14.425 38.647 1.00 82.56 350 ALA A O 1
ATOM 2851 N N . SER A 1 351 ? -5.543 12.939 37.727 1.00 80.44 351 SER A N 1
ATOM 2852 C CA . SER A 1 351 ? -5.168 13.218 36.336 1.00 80.44 351 SER A CA 1
ATOM 2853 C C . SER A 1 351 ? -5.367 14.693 35.977 1.00 80.44 351 SER A C 1
ATOM 2855 O O . SER A 1 351 ? -4.493 15.303 35.368 1.00 80.44 351 SER A O 1
ATOM 2857 N N . LEU A 1 352 ? -6.477 15.299 36.418 1.00 82.25 352 LEU A N 1
ATOM 2858 C CA . LEU A 1 352 ? -6.768 16.706 36.149 1.00 82.25 352 LEU A CA 1
ATOM 2859 C C . LEU A 1 352 ? -5.847 17.655 36.934 1.00 82.25 352 LEU A C 1
ATOM 2861 O O . LEU A 1 352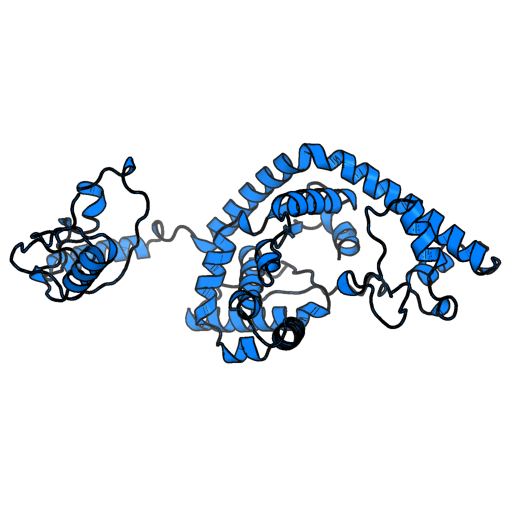 ? -5.421 18.672 36.396 1.00 82.25 352 LEU A O 1
ATOM 2865 N N . LYS A 1 353 ? -5.474 17.303 38.173 1.00 86.56 353 LYS A N 1
ATOM 2866 C CA . LYS A 1 353 ? -4.464 18.050 38.945 1.00 86.56 353 LYS A CA 1
ATOM 2867 C C . LYS A 1 353 ? -3.115 18.081 38.230 1.00 86.56 353 LYS A C 1
ATOM 2869 O O . LYS A 1 353 ? -2.502 19.140 38.180 1.00 86.56 353 LYS A O 1
ATOM 2874 N N . ASN A 1 354 ? -2.683 16.951 37.666 1.00 87.00 354 ASN A N 1
ATOM 2875 C CA . ASN A 1 354 ? -1.439 16.884 36.899 1.00 87.00 354 ASN A CA 1
ATOM 2876 C C . ASN A 1 354 ? -1.528 17.761 35.645 1.00 87.00 354 ASN A C 1
ATOM 2878 O O . ASN A 1 354 ? -0.652 18.584 35.430 1.00 87.00 354 ASN A O 1
ATOM 2882 N N . ILE A 1 355 ? -2.624 17.673 34.882 1.00 85.50 355 ILE A N 1
ATOM 2883 C CA . ILE A 1 355 ? -2.843 18.529 33.701 1.00 85.50 355 ILE A CA 1
ATOM 2884 C C . ILE A 1 355 ? -2.772 20.019 34.070 1.00 85.50 355 ILE A C 1
ATOM 2886 O O . ILE A 1 355 ? -2.134 20.802 33.373 1.00 85.50 355 ILE A O 1
ATOM 2890 N N . PHE A 1 356 ? -3.408 20.424 35.171 1.00 87.75 356 PHE A N 1
ATOM 2891 C CA . PHE A 1 356 ? -3.381 21.808 35.650 1.00 87.75 356 PHE A CA 1
ATOM 2892 C C . PHE A 1 356 ? -2.000 22.258 36.131 1.00 87.75 356 PHE A C 1
ATOM 2894 O O . PHE A 1 356 ? -1.644 23.421 35.944 1.00 87.75 356 PHE A O 1
ATOM 2901 N N . LEU A 1 357 ? -1.227 21.357 36.739 1.00 88.19 357 LEU A N 1
ATOM 2902 C CA . LEU A 1 357 ? 0.145 21.632 37.146 1.00 88.19 357 LEU A CA 1
ATOM 2903 C C . LEU A 1 357 ? 1.040 21.873 35.927 1.00 88.19 357 LEU A C 1
ATOM 2905 O O . LEU A 1 357 ? 1.718 22.895 35.891 1.00 88.19 357 LEU A O 1
ATOM 2909 N N . GLU A 1 358 ? 0.985 20.986 34.931 1.00 87.69 358 GLU A N 1
ATOM 2910 C CA . GLU A 1 358 ? 1.743 21.119 33.678 1.00 87.69 358 GLU A CA 1
ATOM 2911 C C . GLU A 1 358 ? 1.353 22.405 32.937 1.00 87.69 358 GLU A C 1
ATOM 2913 O O . GLU A 1 358 ? 2.215 23.194 32.572 1.00 87.69 358 GLU A O 1
ATOM 2918 N N . LEU A 1 359 ? 0.053 22.709 32.817 1.00 85.56 359 LEU A N 1
ATOM 2919 C CA . LEU A 1 359 ? -0.426 23.968 32.223 1.00 85.56 359 LEU A CA 1
ATOM 2920 C C . LEU A 1 359 ? 0.157 25.206 32.917 1.00 85.56 359 LEU A C 1
ATOM 2922 O O . LEU A 1 359 ? 0.583 26.152 32.256 1.00 85.56 359 LEU A O 1
ATOM 2926 N N . SER A 1 360 ? 0.171 25.204 34.250 1.00 88.06 360 SER A N 1
ATOM 2927 C CA . SER A 1 360 ? 0.744 26.294 35.040 1.00 88.06 360 SER A CA 1
ATOM 2928 C C . SER A 1 360 ? 2.257 26.411 34.827 1.00 88.06 360 SER A C 1
ATOM 2930 O O . SER A 1 360 ? 2.765 27.518 34.681 1.00 88.06 360 SER A O 1
ATOM 2932 N N . GLN A 1 361 ? 2.979 25.290 34.771 1.00 90.94 361 GLN A N 1
ATOM 2933 C CA . GLN A 1 361 ? 4.433 25.276 34.584 1.00 90.94 361 GLN A CA 1
ATOM 2934 C C . GLN A 1 361 ? 4.850 25.685 33.166 1.00 90.94 361 GLN A C 1
ATOM 2936 O O . GLN A 1 361 ? 5.774 26.483 33.014 1.00 90.94 361 GLN A O 1
ATOM 2941 N N . ASP A 1 362 ? 4.145 25.197 32.148 1.00 91.50 362 ASP A N 1
ATOM 2942 C CA . ASP A 1 362 ? 4.496 25.406 30.743 1.00 91.50 362 ASP A CA 1
ATOM 2943 C C . ASP A 1 362 ? 4.023 26.761 30.207 1.00 91.50 362 ASP A C 1
ATOM 2945 O O . ASP A 1 362 ? 4.726 27.411 29.431 1.00 91.50 362 ASP A O 1
ATOM 2949 N N . LEU A 1 363 ? 2.815 27.189 30.590 1.00 90.06 363 LEU A N 1
ATOM 2950 C CA . LEU A 1 363 ? 2.151 28.368 30.015 1.00 90.06 363 LEU A CA 1
ATOM 2951 C C . LEU A 1 363 ? 1.980 29.519 31.010 1.00 90.06 363 LEU A C 1
ATOM 2953 O O . LEU A 1 363 ? 1.445 30.566 30.642 1.00 90.06 363 LEU A O 1
ATOM 2957 N N . ASN A 1 364 ? 2.427 29.346 32.258 1.00 88.19 364 ASN A N 1
ATOM 2958 C CA . ASN A 1 364 ? 2.338 30.345 33.324 1.00 88.19 364 ASN A CA 1
ATOM 2959 C C . ASN A 1 364 ? 0.901 30.866 33.549 1.00 88.19 364 ASN A C 1
ATOM 2961 O O . ASN A 1 364 ? 0.684 32.034 33.883 1.00 88.19 364 ASN A O 1
ATOM 2965 N N . CYS A 1 365 ? -0.097 30.007 33.320 1.00 83.50 365 CYS A N 1
ATOM 2966 C CA . CYS A 1 365 ? -1.510 30.324 33.491 1.00 83.50 365 CYS A CA 1
ATOM 2967 C C . CYS A 1 365 ? -2.035 29.829 34.844 1.00 83.50 365 CYS A C 1
ATOM 2969 O O . CYS A 1 365 ? -1.728 28.718 35.276 1.00 83.50 365 CYS A O 1
ATOM 2971 N N . SER A 1 366 ? -2.893 30.621 35.492 1.00 81.38 366 SER A N 1
ATOM 2972 C CA . SER A 1 366 ? -3.565 30.189 36.720 1.00 81.38 366 SER A CA 1
ATOM 2973 C C . SER A 1 366 ? -4.484 28.993 36.438 1.00 81.38 366 SER A C 1
ATOM 2975 O O . SER A 1 366 ? -5.349 29.097 35.561 1.00 81.38 366 SER A O 1
ATOM 2977 N N . PRO A 1 367 ? -4.350 27.873 37.172 1.00 74.00 367 PRO A N 1
ATOM 2978 C CA . PRO A 1 367 ? -5.166 26.696 36.931 1.00 74.00 367 PRO A CA 1
ATOM 2979 C C . PRO A 1 367 ? -6.646 26.971 37.257 1.00 74.00 367 PRO A C 1
ATOM 2981 O O . PRO A 1 367 ? -6.944 27.688 38.220 1.00 74.00 367 PRO A O 1
ATOM 2984 N N . PRO A 1 368 ? -7.594 26.402 36.490 1.00 75.62 368 PRO A N 1
ATOM 2985 C CA . PRO A 1 368 ? -9.017 26.531 36.772 1.00 75.62 368 PRO A CA 1
ATOM 2986 C C . PRO A 1 368 ? -9.372 26.023 38.174 1.00 75.62 368 PRO A C 1
ATOM 2988 O O . PRO A 1 368 ? -8.868 25.001 38.637 1.00 75.62 368 PRO A O 1
ATOM 2991 N N . THR A 1 369 ? -10.303 26.704 38.841 1.00 73.31 369 THR A N 1
ATOM 2992 C CA . THR A 1 369 ? -10.825 26.279 40.154 1.00 73.31 369 THR A CA 1
ATOM 2993 C C . THR A 1 369 ? -11.958 25.260 40.046 1.00 73.31 369 THR A C 1
ATOM 2995 O O . THR A 1 369 ? -12.357 24.673 41.049 1.00 73.31 369 THR A O 1
ATOM 2998 N N . LYS A 1 370 ? -12.488 25.048 38.835 1.00 76.50 370 LYS A N 1
ATOM 2999 C CA . LYS A 1 370 ? -13.566 24.098 38.546 1.00 76.50 370 LYS A CA 1
ATOM 3000 C C . LYS A 1 370 ? -13.000 22.848 37.884 1.00 76.50 370 LYS A C 1
ATOM 3002 O O . LYS A 1 370 ? -12.089 22.923 37.068 1.00 76.50 370 LYS A O 1
ATOM 3007 N N . SER A 1 371 ? -13.596 21.707 38.210 1.00 77.69 371 SER A N 1
ATOM 3008 C CA . SER A 1 371 ? -13.299 20.412 37.594 1.00 77.69 371 SER A CA 1
ATOM 3009 C C . SER A 1 371 ? -14.185 20.090 36.392 1.00 77.69 371 SER A C 1
ATOM 3011 O O . SER A 1 371 ? -13.981 19.055 35.761 1.00 77.69 371 SER A O 1
ATOM 3013 N N . ASN A 1 372 ? -15.152 20.955 36.062 1.00 77.06 372 ASN A N 1
ATOM 3014 C CA . ASN A 1 372 ? -15.868 20.851 34.798 1.00 77.06 372 ASN A CA 1
ATOM 3015 C C . ASN A 1 372 ? -14.979 21.450 33.699 1.00 77.06 372 ASN A C 1
ATOM 3017 O O . ASN A 1 372 ? -14.457 22.552 33.849 1.00 77.06 372 ASN A O 1
ATOM 3021 N N . LEU A 1 373 ? -14.748 20.684 32.636 1.00 76.12 373 LEU A N 1
ATOM 3022 C CA . LEU A 1 373 ? -13.864 21.066 31.529 1.00 76.12 373 LEU A CA 1
ATOM 3023 C C . LEU A 1 373 ? -14.635 21.720 30.378 1.00 76.12 373 LEU A C 1
ATOM 3025 O O . LEU A 1 373 ? -14.304 21.524 29.208 1.00 76.12 373 LEU A O 1
ATOM 3029 N N . LEU A 1 374 ? -15.705 22.447 30.704 1.00 74.12 374 LEU A N 1
ATOM 3030 C CA . LEU A 1 374 ? -16.451 23.194 29.700 1.00 74.12 374 LEU A CA 1
ATOM 3031 C C . LEU A 1 374 ? -15.760 24.541 29.414 1.00 74.12 374 LEU A C 1
ATOM 3033 O O . LEU A 1 374 ? -15.192 25.116 30.345 1.00 74.12 374 LEU A O 1
ATOM 3037 N N . PRO A 1 375 ? -15.779 25.010 28.148 1.00 66.25 375 PRO A N 1
ATOM 3038 C CA . PRO A 1 375 ? -15.138 26.258 27.730 1.00 66.25 375 PRO A CA 1
ATOM 3039 C C . PRO A 1 375 ? -15.620 27.511 28.462 1.00 66.25 375 PRO A C 1
ATOM 3041 O O . PRO A 1 375 ? -16.818 27.562 28.833 1.00 66.25 375 PRO A O 1
#

Secondary structure (DSSP, 8-state):
-HHHHHHHTTTS-EEEEE-HHHHTTS--TT--HHHHHHHHHHHHHHTT--TTEEEEEGGG-THHHHHHHHHGGGS-HHHHHT-HHHHHHHHHTTT---HHHHHHHHHHHHHHHTT--STT-EEE--GGGHHHHHHHHHHHHHHHHHHTS--SPPPEEE----S---B-SS-TTSBPBTTTTBS--TT--HHHHHHHHHTS-STTTTT-HHHHHHHHH-GGGGGS-HHHHHHHHHHHHHHHHHHHHHHHHHHGGGHHHHHHHHHHHHHHHHHHHHHTTGGGSHHHHHHHHHHHHHHHHS--SS-GGGTTTHHHHS-GGG-----------SSGGG--SSTT--S-TT---HHHHHHHHHHHHHH-PPPPS-S----

Radius of gyration: 28.7 Å; chains: 1; bounding box: 66×49×84 Å

Sequence (375 aa):
VIHHILKIQNDYEVIIMIADLHSLTIPKKEFNYQTKVFEMAALLYGCGLNENCKIYVQSSVSEHLELMNLLSPHITVGKLGDMIQYKDKVEKEGGTGNLALLSYPVLMAADIFLYTEQEKDLVIVGQDQKQHLELATDLANKFNNFYGKELLKLPKSVIPELGAKIMGLKNPEKKMSKSENDYIGLLDTPQTVKEKFKKAKTDSDKNNTIYREISKVEKEMKKLNYSEFKDKVAEIVNEKLGIIQKRYSNYLPKISEILEKNNQYLKNLAKKKITKQESQKNYFFSLLTKIDEEYKNYKCWPRKENVFRLFREISLDKIKVVILGQDPYHLPEVADGLAFSTQKNNYIPASLKNIFLELSQDLNCSPPTKSNLLP

pLDDT: mean 85.07, std 10.64, range [49.38, 97.75]